Protein AF-0000000083251445 (afdb_homodimer)

Organism: NCBI:txid582686

Foldseek 3Di:
DQDFKWDWDDDLRAIWIWTGARQWIWIFGQQQLRFTQWIDRNVQGFTWWAHQDNVCVVVCLVPVAQGGKHKFVQAAWAALQWFDDDNDIFHGDQPPPQLNTDHRADRRGHGWDWPDWIGDPFKTKTKTKDWDAPPDPSCNRVVFTKMWIWMWIQGPFAIKIKIKIAGQGAFWAKDKMKIFTKTWQVRGPPADLQQKWKAFQFDFWFDADPSRAGPPDTDDDDPQVVCNHPVTHRLLPFFFQTKTFGDDDPQFGWMWMARNVVGKIKIKTWFDQFGMWTKGQPGSDHTIITTMGIQFHHNRSVDDDDCNNGNTDIAHHGDMDMTMIGIGMD/DQDFKWDWDDDLRAIWIWTGARQWIWIFGQQQLRFTQWIDRNVQGFTWWAHQDNVCVVVCLVPVAQGGKHKFVQAAWAALQWFDDDNDIFHGDQPPPQLNTDHRADRRGHGWDWPDWIGDPFKTKTKTKDWDAPPDPSCNRVVFTKMWIWMWIQGPFAIKIKIKIAGQGAFWAKDKMKIFTKTWQVRGPPADLQQKWKAFQFDFWFDADPSRAGPPDTDDDDPQVVCNHPVTHRLLPFFFQTKTFGDDDPQFGWMWMARNVVGKIKIKTWFDQFGMWGKGQPGSDHTIITTMGIQFHHNRSPDDDPCNNGNTDTAHHGDMDMTMIGIGMD

Secondary structure (DSSP, 8-state):
---EEEEEEEETTEEEEEEEETTEEEEEETTTTTEEEEEEETTTTEE-B-PPPTTTHHHHHH-GGGSS--EESS-SEEETTEEEETTEEEE----BTTTTEEES-SSTTS--EEEEEEE-SS-EEEEEEEEE-TTSGGGGTS---EEEEEEEEEETTEEEEEEEEEE-SSSPEE---EE---EEES-STT--GGGEEEEE-EEEEEEE-TTS-EEEEEEPPPHHHHHHHTT-B-TTSS--EEEEEE--BTTB-EEEEEETTTTEEEEEE--TT--EEEEE-GGG-TEEEEEEEESS-TTGGG--S-TTTTT--EE-TT-EEEEEEEEEE-/---EEEEEEEETTEEEEEEEETTEEEEEETTTTTEEEEEEETTTTEE-B-PPPTTTHHHHHH-GGGSS--EESS-SEEETTEEEETTEEEE----BTTTTEEES-SSTTS--EEEEEEE-SS-EEEEEEEEE-TTSGGGGTS---EEEEEEEEEETTEEEEEEEEEE-SSSPEE---EE---EEES-STT--GGGEEEEE-EEEEEEE-TTS-EEEEEEPPPHHHHHHHTT-B-TTSS--EEEEEE--BTTB-EEEEEETTTTEEEEEE--TT--EEEEE-GGG-TEEEEEEEESS-TTGGG--S-TTTTT--EE-TT-EEEEEEEEEE-

Radius of gyration: 24.33 Å; Cα contacts (8 Å, |Δi|>4): 1856; chains: 2; bounding box: 56×72×59 Å

InterPro domains:
  IPR008183 Aldose 1-/Glucose-6-phosphate 1-epimerase [PF01263] (17-325)
  IPR011013 Galactose mutarotase-like domain superfamily [SSF74650] (10-328)
  IPR014718 Glycoside hydrolase-type carbohydrate-binding [G3DSA:2.70.98.10] (3-330)

Nearest PDB structures (foldseek):
  3os7-assembly1_A  TM=9.563E-01  e=1.769E-36  Clostridium acetobutylicum
  3mwx-assembly2_B  TM=9.434E-01  e=1.082E-32  Bacillus subtilis
  3q1n-assembly1_A  TM=8.067E-01  e=2.818E-16  Lacticaseibacillus paracasei ATCC 334
  3dcd-assembly2_B  TM=7.419E-01  e=1.082E-16  Lactobacillus acidophilus
  4rnl-assembly4_D  TM=7.726E-01  e=3.428E-15  Streptomyces platensis

Structure (mmCIF, N/CA/C/O backbone):
data_AF-0000000083251445-model_v1
#
loop_
_entity.id
_entity.type
_entity.pdbx_description
1 polymer 'Aldose 1-epimerase'
#
loop_
_atom_site.group_PDB
_atom_site.id
_atom_site.type_symbol
_atom_site.label_atom_id
_atom_site.label_alt_id
_atom_site.label_comp_id
_atom_site.label_asym_id
_atom_site.label_entity_id
_atom_site.label_seq_id
_atom_site.pdbx_PDB_ins_code
_atom_site.Cartn_x
_atom_site.Cartn_y
_atom_site.Cartn_z
_atom_site.occupancy
_atom_site.B_iso_or_equiv
_atom_site.auth_seq_id
_atom_site.auth_comp_id
_atom_site.auth_asym_id
_atom_site.auth_atom_id
_atom_site.pdbx_PDB_model_num
ATOM 1 N N . MET A 1 1 ? -22.375 13.672 -18.266 1 46.66 1 MET A N 1
ATOM 2 C CA . MET A 1 1 ? -21.469 12.773 -17.562 1 46.66 1 MET A CA 1
ATOM 3 C C . MET A 1 1 ? -20.531 13.555 -16.641 1 46.66 1 MET A C 1
ATOM 5 O O . MET A 1 1 ? -20.094 14.656 -16.969 1 46.66 1 MET A O 1
ATOM 9 N N . SER A 1 2 ? -20.469 13.297 -15.328 1 66.69 2 SER A N 1
ATOM 10 C CA . SER A 1 2 ? -19.703 14.125 -14.406 1 66.69 2 SER A CA 1
ATOM 11 C C . SER A 1 2 ? -18.297 14.375 -14.922 1 66.69 2 SER A C 1
ATOM 13 O O . SER A 1 2 ? -17.656 13.469 -15.461 1 66.69 2 SER A O 1
ATOM 15 N N . GLU A 1 3 ? -17.922 15.539 -15.102 1 89.38 3 GLU A N 1
ATOM 16 C CA . GLU A 1 3 ? -16.688 16 -15.734 1 89.38 3 GLU A CA 1
ATOM 17 C C . GLU A 1 3 ? -15.453 15.469 -15 1 89.38 3 GLU A C 1
ATOM 19 O O . GLU A 1 3 ? -15.391 15.516 -13.773 1 89.38 3 GLU A O 1
ATOM 24 N N . ILE A 1 4 ? -14.656 14.617 -15.688 1 97.75 4 ILE A N 1
ATOM 25 C CA . ILE A 1 4 ? -13.336 14.219 -15.219 1 97.75 4 ILE A CA 1
ATOM 26 C C . ILE A 1 4 ? -12.266 14.977 -15.992 1 97.75 4 ILE A C 1
ATOM 28 O O . ILE A 1 4 ? -12.148 14.828 -17.219 1 97.75 4 ILE A O 1
ATOM 32 N N . LYS A 1 5 ? -11.5 15.789 -15.258 1 97.88 5 LYS A N 1
ATOM 33 C CA . LYS A 1 5 ? -10.539 16.641 -15.961 1 97.88 5 LYS A CA 1
ATOM 34 C C . LYS A 1 5 ? -9.398 17.062 -15.031 1 97.88 5 LYS A C 1
ATOM 36 O O . LYS A 1 5 ? -9.617 17.25 -13.828 1 97.88 5 LYS A O 1
ATOM 41 N N . ALA A 1 6 ? -8.258 17.125 -15.562 1 98.62 6 ALA A N 1
ATOM 42 C CA . ALA A 1 6 ? -7.102 17.75 -14.93 1 98.62 6 ALA A CA 1
ATOM 43 C C . ALA A 1 6 ? -6.613 18.938 -15.734 1 98.62 6 ALA A C 1
ATOM 45 O O . ALA A 1 6 ? -6.59 18.906 -16.969 1 98.62 6 ALA A O 1
ATOM 46 N N . TYR A 1 7 ? -6.246 20.047 -15.078 1 98.62 7 TYR A N 1
ATOM 47 C CA . TYR A 1 7 ? -5.777 21.219 -15.805 1 98.62 7 TYR A CA 1
ATOM 48 C C . TYR A 1 7 ? -4.891 22.094 -14.922 1 98.62 7 TYR A C 1
ATOM 50 O O . TYR A 1 7 ? -4.961 22.016 -13.695 1 98.62 7 TYR A O 1
ATOM 58 N N . GLU A 1 8 ? -4.07 22.859 -15.578 1 98.44 8 GLU A N 1
ATOM 59 C CA . GLU A 1 8 ? -3.215 23.812 -14.883 1 98.44 8 GLU A CA 1
ATOM 60 C C . GLU A 1 8 ? -3.912 25.156 -14.711 1 98.44 8 GLU A C 1
ATOM 62 O O . GLU A 1 8 ? -4.594 25.625 -15.625 1 98.44 8 GLU A O 1
ATOM 67 N N . GLY A 1 9 ? -3.857 25.609 -13.531 1 98.25 9 GLY A N 1
ATOM 68 C CA . GLY A 1 9 ? -4.391 26.922 -13.211 1 98.25 9 GLY A CA 1
ATOM 69 C C . GLY A 1 9 ? -3.633 27.625 -12.102 1 98.25 9 GLY A C 1
ATOM 70 O O . GLY A 1 9 ? -2.441 27.375 -11.906 1 98.25 9 GLY A O 1
ATOM 71 N N . SER A 1 10 ? -4.297 28.672 -11.586 1 97.25 10 SER A N 1
ATOM 72 C CA . SER A 1 10 ? -3.693 29.453 -10.516 1 97.25 10 SER A CA 1
ATOM 73 C C . SER A 1 10 ? -4.488 29.328 -9.227 1 97.25 10 SER A C 1
ATOM 75 O O . SER A 1 10 ? -5.719 29.344 -9.242 1 97.25 10 SER A O 1
ATOM 77 N N . TYR A 1 11 ? -3.812 29.062 -8.156 1 97.06 11 TYR A N 1
ATOM 78 C CA . TYR A 1 11 ? -4.367 29.125 -6.805 1 97.06 11 TYR A CA 1
ATOM 79 C C . TYR A 1 11 ? -3.781 30.281 -6.023 1 97.06 11 TYR A C 1
ATOM 81 O O . TYR A 1 11 ? -2.648 30.219 -5.539 1 97.06 11 TYR A O 1
ATOM 89 N N . GLN A 1 12 ? -4.566 31.344 -5.918 1 95.19 12 GLN A N 1
ATOM 90 C CA . GLN A 1 12 ? -4.148 32.562 -5.223 1 95.19 12 GLN A CA 1
ATOM 91 C C . GLN A 1 12 ? -2.805 33.062 -5.75 1 95.19 12 GLN A C 1
ATOM 93 O O . GLN A 1 12 ? -1.904 33.375 -4.965 1 95.19 12 GLN A O 1
ATOM 98 N N . GLY A 1 13 ? -2.564 32.906 -7.027 1 94.69 13 GLY A N 1
ATOM 99 C CA . GLY A 1 13 ? -1.39 33.438 -7.691 1 94.69 13 GLY A CA 1
ATOM 100 C C . GLY A 1 13 ? -0.293 32.438 -7.895 1 94.69 13 GLY A C 1
ATOM 101 O O . GLY A 1 13 ? 0.67 32.656 -8.625 1 94.69 13 GLY A O 1
ATOM 102 N N . GLU A 1 14 ? -0.437 31.25 -7.262 1 96.19 14 GLU A N 1
ATOM 103 C CA . GLU A 1 14 ? 0.551 30.188 -7.406 1 96.19 14 GLU A CA 1
ATOM 104 C C . GLU A 1 14 ? 0.113 29.172 -8.453 1 96.19 14 GLU A C 1
ATOM 106 O O . GLU A 1 14 ? -1.078 28.875 -8.586 1 96.19 14 GLU A O 1
ATOM 111 N N . ARG A 1 15 ? 1.138 28.719 -9.211 1 97.56 15 ARG A N 1
ATOM 112 C CA . ARG A 1 15 ? 0.854 27.625 -10.148 1 97.56 15 ARG A CA 1
ATOM 113 C C . ARG A 1 15 ? 0.215 26.438 -9.438 1 97.56 15 ARG A C 1
ATOM 115 O O . ARG A 1 15 ? 0.701 26 -8.391 1 97.56 15 ARG A O 1
ATOM 122 N N . ALA A 1 16 ? -0.909 25.922 -10.008 1 98.75 16 ALA A N 1
ATOM 123 C CA . ALA A 1 16 ? -1.624 24.797 -9.414 1 98.75 16 ALA A CA 1
ATOM 124 C C . ALA A 1 16 ? -2.1 23.812 -10.477 1 98.75 16 ALA A C 1
ATOM 126 O O . ALA A 1 16 ? -2.43 24.219 -11.602 1 98.75 16 ALA A O 1
ATOM 127 N N . ILE A 1 17 ? -2.076 22.531 -10.211 1 98.94 17 ILE A N 1
ATOM 128 C CA . ILE A 1 17 ? -2.75 21.516 -11.008 1 98.94 17 ILE A CA 1
ATOM 129 C C . ILE A 1 17 ? -4.082 21.141 -10.359 1 98.94 17 ILE A C 1
ATOM 131 O O . ILE A 1 17 ? -4.109 20.641 -9.234 1 98.94 17 ILE A O 1
ATOM 135 N N . TYR A 1 18 ? -5.141 21.375 -11.07 1 98.81 18 TYR A N 1
ATOM 136 C CA . TYR A 1 18 ? -6.488 21.078 -10.594 1 98.81 18 TYR A CA 1
ATOM 137 C C . TYR A 1 18 ? -6.969 19.734 -11.102 1 98.81 18 TYR A C 1
ATOM 139 O O . TYR A 1 18 ? -6.715 19.359 -12.25 1 98.81 18 TYR A O 1
ATOM 147 N N . LEU A 1 19 ? -7.613 19.016 -10.227 1 98.88 19 LEU A N 1
ATOM 148 C CA . LEU A 1 19 ? -8.266 17.75 -10.562 1 98.88 19 LEU A CA 1
ATOM 149 C C . LEU A 1 19 ? -9.766 17.828 -10.297 1 98.88 19 LEU A C 1
ATOM 151 O O . LEU A 1 19 ? -10.195 18.406 -9.289 1 98.88 19 LEU A O 1
ATOM 155 N N . ARG A 1 20 ? -10.492 17.312 -11.172 1 98.56 20 ARG A N 1
ATOM 156 C CA . ARG A 1 20 ? -11.938 17.156 -11.016 1 98.56 20 ARG A CA 1
ATOM 157 C C . ARG A 1 20 ? -12.383 15.75 -11.391 1 98.56 20 ARG A C 1
ATOM 159 O O . ARG A 1 20 ? -11.867 15.172 -12.352 1 98.56 20 ARG A O 1
ATOM 166 N N . ALA A 1 21 ? -13.242 15.188 -10.656 1 98.44 21 ALA A N 1
ATOM 167 C CA . ALA A 1 21 ? -13.914 13.922 -10.938 1 98.44 21 ALA A CA 1
ATOM 168 C C . ALA A 1 21 ? -15.305 13.875 -10.312 1 98.44 21 ALA A C 1
ATOM 170 O O . ALA A 1 21 ? -15.453 13.531 -9.141 1 98.44 21 ALA A O 1
ATOM 171 N N . GLY A 1 22 ? -16.297 14.164 -11.141 1 97.19 22 GLY A N 1
ATOM 172 C CA . GLY A 1 22 ? -17.641 14.242 -10.602 1 97.19 22 GLY A CA 1
ATOM 173 C C . GLY A 1 22 ? -17.797 15.258 -9.492 1 97.19 22 GLY A C 1
ATOM 174 O O . GLY A 1 22 ? -17.531 16.453 -9.688 1 97.19 22 GLY A O 1
ATOM 175 N N . ARG A 1 23 ? -18.109 14.781 -8.336 1 97.25 23 ARG A N 1
ATOM 176 C CA . ARG A 1 23 ? -18.438 15.672 -7.227 1 97.25 23 ARG A CA 1
ATOM 177 C C . ARG A 1 23 ? -17.172 16.172 -6.531 1 97.25 23 ARG A C 1
ATOM 179 O O . ARG A 1 23 ? -17.234 17.078 -5.691 1 97.25 23 ARG A O 1
ATOM 186 N N . TYR A 1 24 ? -16.047 15.609 -6.906 1 98.62 24 TYR A N 1
ATOM 187 C CA . TYR A 1 24 ? -14.836 15.938 -6.145 1 98.62 24 TYR A CA 1
ATOM 188 C C . TYR A 1 24 ? -13.938 16.891 -6.926 1 98.62 24 TYR A C 1
ATOM 190 O O . TYR A 1 24 ? -13.891 16.828 -8.156 1 98.62 24 TYR A O 1
ATOM 198 N N . GLU A 1 25 ? -13.227 17.719 -6.227 1 98.69 25 GLU A N 1
ATOM 199 C CA . GLU A 1 25 ? -12.172 18.578 -6.738 1 98.69 25 GLU A CA 1
ATOM 200 C C . GLU A 1 25 ? -10.945 18.562 -5.828 1 98.69 25 GLU A C 1
ATOM 202 O O . GLU A 1 25 ? -11.07 18.359 -4.617 1 98.69 25 GLU A O 1
ATOM 207 N N . ALA A 1 26 ? -9.797 18.719 -6.367 1 98.88 26 ALA A N 1
ATOM 208 C CA . ALA A 1 26 ? -8.547 18.828 -5.625 1 98.88 26 ALA A CA 1
ATOM 209 C C . ALA A 1 26 ? -7.574 19.781 -6.32 1 98.88 26 ALA A C 1
ATOM 211 O O . ALA A 1 26 ? -7.75 20.109 -7.496 1 98.88 26 ALA A O 1
ATOM 212 N N . ALA A 1 27 ? -6.594 20.281 -5.625 1 98.88 27 ALA A N 1
ATOM 213 C CA . ALA A 1 27 ? -5.574 21.172 -6.176 1 98.88 27 ALA A CA 1
ATOM 214 C C . ALA A 1 27 ? -4.211 20.891 -5.555 1 98.88 27 ALA A C 1
ATOM 216 O O . ALA A 1 27 ? -4.094 20.719 -4.336 1 98.88 27 ALA A O 1
ATOM 217 N N . LEU A 1 28 ? -3.225 20.812 -6.387 1 98.88 28 LEU A N 1
ATOM 218 C CA . LEU A 1 28 ? -1.849 20.578 -5.965 1 98.88 28 LEU A CA 1
ATOM 219 C C . LEU A 1 28 ? -0.956 21.75 -6.344 1 98.88 28 LEU A C 1
ATOM 221 O O . LEU A 1 28 ? -1.052 22.281 -7.457 1 98.88 28 LEU A O 1
ATOM 225 N N . LEU A 1 29 ? -0.129 22.203 -5.422 1 98.56 29 LEU A N 1
ATOM 226 C CA . LEU A 1 29 ? 0.814 23.297 -5.66 1 98.56 29 LEU A CA 1
ATOM 227 C C . LEU A 1 29 ? 2.23 22.75 -5.84 1 98.56 29 LEU A C 1
ATOM 229 O O . LEU A 1 29 ? 2.941 22.516 -4.859 1 98.56 29 LEU A O 1
ATOM 233 N N . PRO A 1 30 ? 2.686 22.641 -7.082 1 98.31 30 PRO A N 1
ATOM 234 C CA . PRO A 1 30 ? 3.99 22.016 -7.324 1 98.31 30 PRO A CA 1
ATOM 235 C C . PRO A 1 30 ? 5.148 22.828 -6.742 1 98.31 30 PRO A C 1
ATOM 237 O O . PRO A 1 30 ? 6.141 22.25 -6.289 1 98.31 30 PRO A O 1
ATOM 240 N N . GLU A 1 31 ? 5.016 24.141 -6.684 1 97.12 31 GLU A N 1
ATOM 241 C CA . GLU A 1 31 ? 6.121 25 -6.27 1 97.12 31 GLU A CA 1
ATOM 242 C C . GLU A 1 31 ? 6.277 25.016 -4.754 1 97.12 31 GLU A C 1
ATOM 244 O O . GLU A 1 31 ? 7.289 25.484 -4.23 1 97.12 31 GLU A O 1
ATOM 249 N N . ILE A 1 32 ? 5.273 24.531 -4.094 1 96.62 32 ILE A N 1
ATOM 250 C CA . ILE A 1 32 ? 5.297 24.484 -2.637 1 96.62 32 ILE A CA 1
ATOM 251 C C . ILE A 1 32 ? 5.172 23.047 -2.16 1 96.62 32 ILE A C 1
ATOM 253 O O . ILE A 1 32 ? 4.152 22.656 -1.589 1 96.62 32 ILE A O 1
ATOM 257 N N . GLY A 1 33 ? 6.23 22.25 -2.428 1 96.94 33 GLY A N 1
ATOM 258 C CA . GLY A 1 33 ? 6.371 20.906 -1.915 1 96.94 33 GLY A CA 1
ATOM 259 C C . GLY A 1 33 ? 5.387 19.922 -2.529 1 96.94 33 GLY A C 1
ATOM 260 O O . GLY A 1 33 ? 5.016 18.938 -1.899 1 96.94 33 GLY A O 1
ATOM 261 N N . ALA A 1 34 ? 4.844 20.281 -3.746 1 98.19 34 ALA A N 1
ATOM 262 C CA . ALA A 1 34 ? 3.785 19.453 -4.305 1 98.19 34 ALA A CA 1
ATOM 263 C C . ALA A 1 34 ? 2.693 19.172 -3.273 1 98.19 34 ALA A C 1
ATOM 265 O O . ALA A 1 34 ? 2.227 18.047 -3.137 1 98.19 34 ALA A O 1
ATOM 266 N N . ASN A 1 35 ? 2.363 20.172 -2.494 1 98.5 35 ASN A N 1
ATOM 267 C CA . ASN A 1 35 ? 1.347 20.094 -1.452 1 98.5 35 ASN A CA 1
ATOM 268 C C . ASN A 1 35 ? -0.06 20.047 -2.045 1 98.5 35 ASN A C 1
ATOM 270 O O . ASN A 1 35 ? -0.476 20.969 -2.74 1 98.5 35 ASN A O 1
ATOM 274 N N . LEU A 1 36 ? -0.765 18.906 -1.906 1 98.81 36 LEU A N 1
ATOM 275 C CA . LEU A 1 36 ? -2.18 18.922 -2.262 1 98.81 36 LEU A CA 1
ATOM 276 C C . LEU A 1 36 ? -2.992 19.703 -1.24 1 98.81 36 LEU A C 1
ATOM 278 O O . LEU A 1 36 ? -3.283 19.203 -0.152 1 98.81 36 LEU A O 1
ATOM 282 N N . ILE A 1 37 ? -3.445 20.875 -1.61 1 98.12 37 ILE A N 1
ATOM 283 C CA . ILE A 1 37 ? -3.908 21.844 -0.627 1 98.12 37 ILE A CA 1
ATOM 284 C C . ILE A 1 37 ? -5.43 21.781 -0.504 1 98.12 37 ILE A C 1
ATOM 286 O O . ILE A 1 37 ? -6.008 22.297 0.455 1 98.12 37 ILE A O 1
ATOM 290 N N . ALA A 1 38 ? -6.055 21.094 -1.474 1 98.56 38 ALA A N 1
ATOM 291 C CA . ALA A 1 38 ? -7.516 21.062 -1.46 1 98.56 38 ALA A CA 1
ATOM 292 C C . ALA A 1 38 ? -8.039 19.688 -1.883 1 98.56 38 ALA A C 1
ATOM 294 O O . ALA A 1 38 ? -7.512 19.078 -2.812 1 98.56 38 ALA A O 1
ATOM 295 N N . PHE A 1 39 ? -9.008 19.219 -1.2 1 98.88 39 PHE A N 1
ATOM 296 C CA . PHE A 1 39 ? -9.891 18.109 -1.53 1 98.88 39 PHE A CA 1
ATOM 297 C C . PHE A 1 39 ? -11.32 18.406 -1.084 1 98.88 39 PHE A C 1
ATOM 299 O O . PHE A 1 39 ? -11.586 18.562 0.11 1 98.88 39 PHE A O 1
ATOM 306 N N . ARG A 1 40 ? -12.211 18.469 -2.098 1 98.75 40 ARG A N 1
ATOM 307 C CA . ARG A 1 40 ? -13.547 18.984 -1.849 1 98.75 40 ARG A CA 1
ATOM 308 C C . ARG A 1 40 ? -14.609 18.062 -2.453 1 98.75 40 ARG A C 1
ATOM 310 O O . ARG A 1 40 ? -14.375 17.438 -3.486 1 98.75 40 ARG A O 1
ATOM 317 N N . ASP A 1 41 ? -15.703 17.938 -1.714 1 98.44 41 ASP A N 1
ATOM 318 C CA . ASP A 1 41 ? -16.969 17.5 -2.289 1 98.44 41 ASP A CA 1
ATOM 319 C C . ASP A 1 41 ? -17.859 18.688 -2.65 1 98.44 41 ASP A C 1
ATOM 321 O O . ASP A 1 41 ? -18.562 19.234 -1.795 1 98.44 41 ASP A O 1
ATOM 325 N N . VAL A 1 42 ? -17.891 19.062 -3.854 1 97.31 42 VAL A N 1
ATOM 326 C CA . VAL A 1 42 ? -18.5 20.312 -4.266 1 97.31 42 VAL A CA 1
ATOM 327 C C . VAL A 1 42 ? -20.016 20.172 -4.324 1 97.31 42 VAL A C 1
ATOM 329 O O . VAL A 1 42 ? -20.75 21.156 -4.305 1 97.31 42 VAL A O 1
ATOM 332 N N . GLU A 1 43 ? -20.453 19 -4.492 1 96.75 43 GLU A N 1
ATOM 333 C CA . GLU A 1 43 ? -21.891 18.766 -4.496 1 96.75 43 GLU A CA 1
ATOM 334 C C . GLU A 1 43 ? -22.5 19.031 -3.121 1 96.75 43 GLU A C 1
ATOM 336 O O . GLU A 1 43 ? -23.594 19.594 -3.016 1 96.75 43 GLU A O 1
ATOM 341 N N . ASN A 1 44 ? -21.828 18.672 -2.078 1 97.12 44 ASN A N 1
ATOM 342 C CA . ASN A 1 44 ? -22.344 18.828 -0.721 1 97.12 44 ASN A CA 1
ATOM 343 C C . ASN A 1 44 ? -21.672 19.984 0.006 1 97.12 44 ASN A C 1
ATOM 345 O O . ASN A 1 44 ? -22.016 20.297 1.148 1 97.12 44 ASN A O 1
ATOM 349 N N . GLY A 1 45 ? -20.688 20.578 -0.649 1 98 45 GLY A N 1
ATOM 350 C CA . GLY A 1 45 ? -20 21.734 -0.084 1 98 45 GLY A CA 1
ATOM 351 C C . GLY A 1 45 ? -18.953 21.344 0.942 1 98 45 GLY A C 1
ATOM 352 O O . GLY A 1 45 ? -18.438 22.203 1.657 1 98 45 GLY A O 1
ATOM 353 N N . ASN A 1 46 ? -18.625 20.047 1.118 1 98.62 46 ASN A N 1
ATOM 354 C CA . ASN A 1 46 ? -17.641 19.594 2.096 1 98.62 46 ASN A CA 1
ATOM 355 C C . ASN A 1 46 ? -16.234 20.016 1.699 1 98.62 46 ASN A C 1
ATOM 357 O O . ASN A 1 46 ? -15.852 19.906 0.532 1 98.62 46 ASN A O 1
ATOM 361 N N . ARG A 1 47 ? -15.461 20.516 2.605 1 98.69 47 ARG A N 1
ATOM 362 C CA . ARG A 1 47 ? -14.039 20.797 2.475 1 98.69 47 ARG A CA 1
ATOM 363 C C . ARG A 1 47 ? -13.211 19.984 3.467 1 98.69 47 ARG A C 1
ATOM 365 O O . ARG A 1 47 ? -13.188 20.297 4.66 1 98.69 47 ARG A O 1
ATOM 372 N N . PHE A 1 48 ? -12.461 19.078 2.988 1 98.88 48 PHE A N 1
ATOM 373 C CA . PHE A 1 48 ? -11.906 18.047 3.857 1 98.88 48 PHE A CA 1
ATOM 374 C C . PHE A 1 48 ? -10.555 18.484 4.422 1 98.88 48 PHE A C 1
ATOM 376 O O . PHE A 1 48 ? -10.188 18.094 5.531 1 98.88 48 PHE A O 1
ATOM 383 N N . LEU A 1 49 ? -9.828 19.312 3.658 1 98.81 49 LEU A N 1
ATOM 384 C CA . LEU A 1 49 ? -8.484 19.703 4.074 1 98.81 49 LEU A CA 1
ATOM 385 C C . LEU A 1 49 ? -8.469 21.172 4.535 1 98.81 49 LEU A C 1
ATOM 387 O O . LEU A 1 49 ? -9.297 21.969 4.094 1 98.81 49 LEU A O 1
ATOM 391 N N . HIS A 1 50 ? -7.523 21.438 5.402 1 98.44 50 HIS A N 1
ATOM 392 C CA . HIS A 1 50 ? -7.289 22.812 5.812 1 98.44 50 HIS A CA 1
ATOM 393 C C . HIS A 1 50 ? -6.598 23.609 4.711 1 98.44 50 HIS A C 1
ATOM 395 O O . HIS A 1 50 ? -5.375 23.547 4.574 1 98.44 50 HIS A O 1
ATOM 401 N N . GLU A 1 51 ? -7.387 24.344 3.967 1 97.25 51 GLU A N 1
ATOM 402 C CA . GLU A 1 51 ? -6.898 25.172 2.875 1 97.25 51 GLU A CA 1
ATOM 403 C C . GLU A 1 51 ? -6.438 26.531 3.385 1 97.25 51 GLU A C 1
ATOM 405 O O . GLU A 1 51 ? -7.078 27.125 4.254 1 97.25 51 GLU A O 1
ATOM 410 N N . PRO A 1 52 ? -5.332 26.953 2.855 1 96.25 52 PRO A N 1
ATOM 411 C CA . PRO A 1 52 ? -4.961 28.312 3.258 1 96.25 52 PRO A CA 1
ATOM 412 C C . PRO A 1 52 ? -5.902 29.375 2.688 1 96.25 52 PRO A C 1
ATOM 414 O O . PRO A 1 52 ? -6.133 29.406 1.478 1 96.25 52 PRO A O 1
ATOM 417 N N . THR A 1 53 ? -6.391 30.188 3.584 1 94.44 53 THR A N 1
ATOM 418 C CA . THR A 1 53 ? -7.164 31.344 3.137 1 94.44 53 THR A CA 1
ATOM 419 C C . THR A 1 53 ? -6.254 32.375 2.496 1 94.44 53 THR A C 1
ATOM 421 O O . THR A 1 53 ? -5.027 32.281 2.545 1 94.44 53 THR A O 1
ATOM 424 N N . GLU A 1 54 ? -6.883 33.344 1.914 1 93.88 54 GLU A N 1
ATOM 425 C CA . GLU A 1 54 ? -6.102 34.438 1.341 1 93.88 54 GLU A CA 1
ATOM 426 C C . GLU A 1 54 ? -5.227 35.094 2.398 1 93.88 54 GLU A C 1
ATOM 428 O O . GLU A 1 54 ? -4.066 35.438 2.137 1 93.88 54 GLU A O 1
ATOM 433 N N . GLU A 1 55 ? -5.801 35.281 3.557 1 94.5 55 GLU A N 1
ATOM 434 C CA . GLU A 1 55 ? -5.082 35.938 4.645 1 94.5 55 GLU A CA 1
ATOM 435 C C . GLU A 1 55 ? -3.947 35.062 5.164 1 94.5 55 GLU A C 1
ATOM 437 O O . GLU A 1 55 ? -2.926 35.594 5.633 1 94.5 55 GLU A O 1
ATOM 442 N N . GLU A 1 56 ? -4.145 33.719 4.977 1 93.81 56 GLU A N 1
ATOM 443 C CA . GLU A 1 56 ? -3.174 32.781 5.516 1 93.81 56 GLU A CA 1
ATOM 444 C C . GLU A 1 56 ? -2.102 32.438 4.488 1 93.81 56 GLU A C 1
ATOM 446 O O . GLU A 1 56 ? -1.115 31.781 4.809 1 93.81 56 GLU A O 1
ATOM 451 N N . PHE A 1 57 ? -2.197 32.969 3.33 1 94.38 57 PHE A N 1
ATOM 452 C CA . PHE A 1 57 ? -1.382 32.438 2.234 1 94.38 57 PHE A CA 1
ATOM 453 C C . PHE A 1 57 ? 0.083 32.812 2.432 1 94.38 57 PHE A C 1
ATOM 455 O O . PHE A 1 57 ? 0.976 32.031 2.141 1 94.38 57 PHE A O 1
ATOM 462 N N . ALA A 1 58 ? 0.33 34.031 2.951 1 92.81 58 ALA A N 1
ATOM 463 C CA . ALA A 1 58 ? 1.714 34.406 3.215 1 92.81 58 ALA A CA 1
ATOM 464 C C . ALA A 1 58 ? 2.344 33.531 4.273 1 92.81 58 ALA A C 1
ATOM 466 O O . ALA A 1 58 ? 3.484 33.062 4.125 1 92.81 58 ALA A O 1
ATOM 467 N N . SER A 1 59 ? 1.604 33.312 5.32 1 92.31 59 SER A N 1
ATOM 468 C CA . SER A 1 59 ? 2.105 32.438 6.379 1 92.31 59 SER A CA 1
ATOM 469 C C . SER A 1 59 ? 2.246 30.984 5.887 1 92.31 59 SER A C 1
ATOM 471 O O . SER A 1 59 ? 3.17 30.281 6.285 1 92.31 59 SER A O 1
ATOM 473 N N . PHE A 1 60 ? 1.33 30.562 5.004 1 94.62 60 PHE A N 1
ATOM 474 C CA . PHE A 1 60 ? 1.393 29.234 4.391 1 94.62 60 PHE A CA 1
ATOM 475 C C . PHE A 1 60 ? 2.678 29.078 3.59 1 94.62 60 PHE A C 1
ATOM 477 O O . PHE A 1 60 ? 3.375 28.062 3.725 1 94.62 60 PHE A O 1
ATOM 484 N N . LYS A 1 61 ? 3.057 30.031 2.877 1 92 61 LYS A N 1
ATOM 485 C CA . LYS A 1 61 ? 4.27 29.953 2.066 1 92 61 LYS A CA 1
ATOM 486 C C . LYS A 1 61 ? 5.512 29.844 2.945 1 92 61 LYS A C 1
ATOM 488 O O . LYS A 1 61 ? 6.48 29.172 2.586 1 92 61 LYS A O 1
ATOM 493 N N . ALA A 1 62 ? 5.434 30.469 4.07 1 87.69 62 ALA A N 1
ATOM 494 C CA . ALA A 1 62 ? 6.574 30.469 4.984 1 87.69 62 ALA A CA 1
ATOM 495 C C . ALA A 1 62 ? 6.672 29.125 5.719 1 87.69 62 ALA A C 1
ATOM 497 O O . ALA A 1 62 ? 7.773 28.641 5.98 1 87.69 62 ALA A O 1
ATOM 498 N N . LYS A 1 63 ? 5.496 28.547 6.105 1 85.31 63 LYS A N 1
ATOM 499 C CA . LYS A 1 63 ? 5.41 27.266 6.812 1 85.31 63 LYS A CA 1
ATOM 500 C C . LYS A 1 63 ? 4.258 26.422 6.281 1 85.31 63 LYS A C 1
ATOM 502 O O . LYS A 1 63 ? 3.199 26.344 6.91 1 85.31 63 LYS A O 1
ATOM 507 N N . PRO A 1 64 ? 4.551 25.734 5.316 1 90.38 64 PRO A N 1
ATOM 508 C CA . PRO A 1 64 ? 3.449 25.109 4.578 1 90.38 64 PRO A CA 1
ATOM 509 C C . PRO A 1 64 ? 2.889 23.875 5.277 1 90.38 64 PRO A C 1
ATOM 511 O O . PRO A 1 64 ? 1.871 23.328 4.848 1 90.38 64 PRO A O 1
ATOM 514 N N . TRP A 1 65 ? 3.352 23.562 6.473 1 85.88 65 TRP A N 1
ATOM 515 C CA . TRP A 1 65 ? 3.139 22.188 6.887 1 85.88 65 TRP A CA 1
ATOM 516 C C . TRP A 1 65 ? 1.804 22.031 7.605 1 85.88 65 TRP A C 1
ATOM 518 O O . TRP A 1 65 ? 1.386 20.906 7.918 1 85.88 65 TRP A O 1
ATOM 528 N N . ILE A 1 66 ? 1.037 23.125 7.895 1 92.06 66 ILE A N 1
ATOM 529 C CA . ILE A 1 66 ? -0.217 22.859 8.594 1 92.06 66 ILE A CA 1
ATOM 530 C C . ILE A 1 66 ? -1.386 22.984 7.617 1 92.06 66 ILE A C 1
ATOM 532 O O . ILE A 1 66 ? -2.535 23.141 8.039 1 92.06 66 ILE A O 1
ATOM 536 N N . HIS A 1 67 ? -1.118 23.047 6.344 1 97.44 67 HIS A N 1
ATOM 537 C CA . HIS A 1 67 ? -2.148 23.047 5.309 1 97.44 67 HIS A CA 1
ATOM 538 C C . HIS A 1 67 ? -1.97 21.875 4.352 1 97.44 67 HIS A C 1
ATOM 540 O O . HIS A 1 67 ? -0.843 21.531 3.988 1 97.44 67 HIS A O 1
ATOM 546 N N . GLY A 1 68 ? -3.092 21.266 3.92 1 98.25 68 GLY A N 1
ATOM 547 C CA . GLY A 1 68 ? -3.07 20.25 2.889 1 98.25 68 GLY A CA 1
ATOM 548 C C . GLY A 1 68 ? -2.414 18.953 3.342 1 98.25 68 GLY A C 1
ATOM 549 O O . GLY A 1 68 ? -2.689 18.469 4.441 1 98.25 68 GLY A O 1
ATOM 550 N N . ILE A 1 69 ? -1.655 18.344 2.396 1 98.5 69 ILE A N 1
ATOM 551 C CA . ILE A 1 69 ? -1.015 17.062 2.65 1 98.5 69 ILE A CA 1
ATOM 552 C C . ILE A 1 69 ? 0.474 17.156 2.322 1 98.5 69 ILE A C 1
ATOM 554 O O . ILE A 1 69 ? 0.965 16.453 1.438 1 98.5 69 ILE A O 1
ATOM 558 N N . PRO A 1 70 ? 1.216 17.922 3.049 1 98.06 70 PRO A N 1
ATOM 559 C CA . PRO A 1 70 ? 2.654 17.984 2.777 1 98.06 70 PRO A CA 1
ATOM 560 C C . PRO A 1 70 ? 3.375 16.688 3.127 1 98.06 70 PRO A C 1
ATOM 562 O O . PRO A 1 70 ? 3.041 16.047 4.125 1 98.06 70 PRO A O 1
ATOM 565 N N . VAL A 1 71 ? 4.328 16.312 2.311 1 97.62 71 VAL A N 1
ATOM 566 C CA . VAL A 1 71 ? 5.203 15.18 2.604 1 97.62 71 VAL A CA 1
ATOM 567 C C . VAL A 1 71 ? 6.426 15.656 3.381 1 97.62 71 VAL A C 1
ATOM 569 O O . VAL A 1 71 ? 6.953 16.734 3.115 1 97.62 71 VAL A O 1
ATOM 572 N N . LEU A 1 72 ? 6.836 14.898 4.355 1 97.94 72 LEU A N 1
ATOM 573 C CA . LEU A 1 72 ? 7.98 15.242 5.191 1 97.94 72 LEU A CA 1
ATOM 574 C C . LEU A 1 72 ? 9.102 14.227 5.02 1 97.94 72 LEU A C 1
ATOM 576 O O . LEU A 1 72 ? 8.852 13.016 5.016 1 97.94 72 LEU A O 1
ATOM 580 N N . TYR A 1 73 ? 10.336 14.836 4.926 1 97.69 73 TYR A N 1
ATOM 581 C CA . TYR A 1 73 ? 11.531 14 4.871 1 97.69 73 TYR A CA 1
ATOM 582 C C . TYR A 1 73 ? 12.75 14.75 5.383 1 97.69 73 TYR A C 1
ATOM 584 O O . TYR A 1 73 ? 13.227 15.688 4.734 1 97.69 73 TYR A O 1
ATOM 592 N N . PRO A 1 74 ? 13.359 14.352 6.453 1 97.44 74 PRO A N 1
ATOM 593 C CA . PRO A 1 74 ? 12.742 13.414 7.391 1 97.44 74 PRO A CA 1
ATOM 594 C C . PRO A 1 74 ? 11.695 14.07 8.289 1 97.44 74 PRO A C 1
ATOM 596 O O . PRO A 1 74 ? 11.688 15.297 8.438 1 97.44 74 PRO A O 1
ATOM 599 N N . PRO A 1 75 ? 10.836 13.234 8.805 1 97.62 75 PRO A N 1
ATOM 600 C CA . PRO A 1 75 ? 9.695 13.812 9.508 1 97.62 75 PRO A CA 1
ATOM 601 C C . PRO A 1 75 ? 9.992 14.125 10.977 1 97.62 75 PRO A C 1
ATOM 603 O O . PRO A 1 75 ? 10.773 13.406 11.617 1 97.62 75 PRO A O 1
ATOM 606 N N . ASN A 1 76 ? 9.352 15.133 11.477 1 97.75 76 ASN A N 1
ATOM 607 C CA . ASN A 1 76 ? 9.305 15.477 12.891 1 97.75 76 ASN A CA 1
ATOM 608 C C . ASN A 1 76 ? 10.672 15.93 13.398 1 97.75 76 ASN A C 1
ATOM 610 O O . ASN A 1 76 ? 11.398 16.641 12.703 1 97.75 76 ASN A O 1
ATOM 614 N N . ARG A 1 77 ? 11.031 15.664 14.703 1 98.5 77 ARG A N 1
ATOM 615 C CA . ARG A 1 77 ? 12.156 16.344 15.344 1 98.5 77 ARG A CA 1
ATOM 616 C C . ARG A 1 77 ? 13.391 15.438 15.375 1 98.5 77 ARG A C 1
ATOM 618 O O . ARG A 1 77 ? 13.273 14.227 15.586 1 98.5 77 ARG A O 1
ATOM 625 N N . TYR A 1 78 ? 14.531 16.062 15.203 1 98.38 78 TYR A N 1
ATOM 626 C CA . TYR A 1 78 ? 15.836 15.43 15.328 1 98.38 78 TYR A CA 1
ATOM 627 C C . TYR A 1 78 ? 16.75 16.219 16.25 1 98.38 78 TYR A C 1
ATOM 629 O O . TYR A 1 78 ? 16.984 17.422 16.031 1 98.38 78 TYR A O 1
ATOM 637 N N . GLU A 1 79 ? 17.266 15.586 17.219 1 98.38 79 GLU A N 1
ATOM 638 C CA . GLU A 1 79 ? 18.016 16.156 18.344 1 98.38 79 GLU A CA 1
ATOM 639 C C . GLU A 1 79 ? 19.234 16.938 17.859 1 98.38 79 GLU A C 1
ATOM 641 O O . GLU A 1 79 ? 20.109 16.391 17.188 1 98.38 79 GLU A O 1
ATOM 646 N N . ASP A 1 80 ? 19.281 18.297 18.188 1 98.44 80 ASP A N 1
ATOM 647 C CA . ASP A 1 80 ? 20.391 19.188 17.891 1 98.44 80 ASP A CA 1
ATOM 648 C C . ASP A 1 80 ? 20.656 19.266 16.391 1 98.44 80 ASP A C 1
ATOM 650 O O . ASP A 1 80 ? 21.75 19.641 15.953 1 98.44 80 ASP A O 1
ATOM 654 N N . GLY A 1 81 ? 19.688 18.844 15.609 1 98.31 81 GLY A N 1
ATOM 655 C CA . GLY A 1 81 ? 19.828 18.812 14.164 1 98.31 81 GLY A CA 1
ATOM 656 C C . GLY A 1 81 ? 20.719 17.688 13.672 1 98.31 81 GLY A C 1
ATOM 657 O O . GLY A 1 81 ? 21.109 17.672 12.508 1 98.31 81 GLY A O 1
ATOM 658 N N . LYS A 1 82 ? 21.047 16.844 14.531 1 98.38 82 LYS A N 1
ATOM 659 C CA . LYS A 1 82 ? 21.969 15.773 14.164 1 98.38 82 LYS A CA 1
ATOM 660 C C . LYS A 1 82 ? 21.203 14.547 13.656 1 98.38 82 LYS A C 1
ATOM 662 O O . LYS A 1 82 ? 20.188 14.172 14.227 1 98.38 82 LYS A O 1
ATOM 667 N N . PHE A 1 83 ? 21.75 13.914 12.578 1 98.31 83 PHE A N 1
ATOM 668 C CA . PHE A 1 83 ? 21.203 12.695 12.008 1 98.31 83 PHE A CA 1
ATOM 669 C C . PHE A 1 83 ? 22.297 11.641 11.82 1 98.31 83 PHE A C 1
ATOM 671 O O . PHE A 1 83 ? 22.922 11.57 10.758 1 98.31 83 PHE A O 1
ATOM 678 N N . PRO A 1 84 ? 22.531 10.875 12.891 1 97.38 84 PRO A N 1
ATOM 679 C CA . PRO A 1 84 ? 23.484 9.781 12.711 1 97.38 84 PRO A CA 1
ATOM 680 C C . PRO A 1 84 ? 23.016 8.742 11.688 1 97.38 84 PRO A C 1
ATOM 682 O O . PRO A 1 84 ? 21.875 8.281 11.758 1 97.38 84 PRO A O 1
ATOM 685 N N . TRP A 1 85 ? 23.938 8.383 10.75 1 96.38 85 TRP A N 1
ATOM 686 C CA . TRP A 1 85 ? 23.594 7.426 9.703 1 96.38 85 TRP A CA 1
ATOM 687 C C . TRP A 1 85 ? 24.828 6.711 9.18 1 96.38 85 TRP A C 1
ATOM 689 O O . TRP A 1 85 ? 25.719 7.34 8.586 1 96.38 85 TRP A O 1
ATOM 699 N N . ASN A 1 86 ? 24.844 5.434 9.422 1 94 86 ASN A N 1
ATOM 700 C CA . ASN A 1 86 ? 25.875 4.535 8.906 1 94 86 ASN A CA 1
ATOM 701 C C . ASN A 1 86 ? 27.266 5.074 9.188 1 94 86 ASN A C 1
ATOM 703 O O . ASN A 1 86 ? 28.094 5.18 8.273 1 94 86 ASN A O 1
ATOM 707 N N . GLY A 1 87 ? 27.484 5.395 10.344 1 94.5 87 GLY A N 1
ATOM 708 C CA . GLY A 1 87 ? 28.812 5.801 10.789 1 94.5 87 GLY A CA 1
ATOM 709 C C . GLY A 1 87 ? 29.078 7.281 10.586 1 94.5 87 GLY A C 1
ATOM 710 O O . GLY A 1 87 ? 30.109 7.801 11.031 1 94.5 87 GLY A O 1
ATOM 711 N N . ASN A 1 88 ? 28.219 7.953 9.93 1 95.69 88 ASN A N 1
ATOM 712 C CA . ASN A 1 88 ? 28.297 9.398 9.75 1 95.69 88 ASN A CA 1
ATOM 713 C C . ASN A 1 88 ? 27.234 10.125 10.57 1 95.69 88 ASN A C 1
ATOM 715 O O . ASN A 1 88 ? 26.375 9.492 11.188 1 95.69 88 ASN A O 1
ATOM 719 N N . VAL A 1 89 ? 27.406 11.422 10.641 1 97.88 89 VAL A N 1
ATOM 720 C CA . VAL A 1 89 ? 26.391 12.273 11.242 1 97.88 89 VAL A CA 1
ATOM 721 C C . VAL A 1 89 ? 26.094 13.453 10.32 1 97.88 89 VAL A C 1
ATOM 723 O O . VAL A 1 89 ? 26.969 14.289 10.062 1 97.88 89 VAL A O 1
ATOM 726 N N . TYR A 1 90 ? 24.906 13.477 9.781 1 98.19 90 TYR A N 1
ATOM 727 C CA . TYR A 1 90 ? 24.469 14.641 9.016 1 98.19 90 TYR A CA 1
ATOM 728 C C . TYR A 1 90 ? 24.016 15.766 9.945 1 98.19 90 TYR A C 1
ATOM 730 O O . TYR A 1 90 ? 23.391 15.516 10.977 1 98.19 90 TYR A O 1
ATOM 738 N N . GLN A 1 91 ? 24.359 17 9.609 1 98.12 91 GLN A N 1
ATOM 739 C CA . GLN A 1 91 ? 23.984 18.156 10.406 1 98.12 91 GLN A CA 1
ATOM 740 C C . GLN A 1 91 ? 22.922 18.984 9.703 1 98.12 91 GLN A C 1
ATOM 742 O O . GLN A 1 91 ? 23.188 19.578 8.656 1 98.12 91 GLN A O 1
ATOM 747 N N . PHE A 1 92 ? 21.766 19 10.289 1 97.94 92 PHE A N 1
ATOM 748 C CA . PHE A 1 92 ? 20.656 19.812 9.82 1 97.94 92 PHE A CA 1
ATOM 749 C C . PHE A 1 92 ? 20.594 21.141 10.578 1 97.94 92 PHE A C 1
ATOM 751 O O . PHE A 1 92 ? 21.062 21.219 11.719 1 97.94 92 PHE A O 1
ATOM 758 N N . PRO A 1 93 ? 20.047 22.156 9.938 1 97.56 93 PRO A N 1
ATOM 759 C CA . PRO A 1 93 ? 19.812 23.391 10.711 1 97.56 93 PRO A CA 1
ATOM 760 C C . PRO A 1 93 ? 18.797 23.188 11.836 1 97.56 93 PRO A C 1
ATOM 762 O O . PRO A 1 93 ? 17.797 22.5 11.656 1 97.56 93 PRO A O 1
ATOM 765 N N . VAL A 1 94 ? 19.125 23.719 13 1 98.12 94 VAL A N 1
ATOM 766 C CA . VAL A 1 94 ? 18.141 23.781 14.07 1 98.12 94 VAL A CA 1
ATOM 767 C C . VAL A 1 94 ? 17.109 24.875 13.766 1 98.12 94 VAL A C 1
ATOM 769 O O . VAL A 1 94 ? 17.422 26.062 13.82 1 98.12 94 VAL A O 1
ATOM 772 N N . ASN A 1 95 ? 15.93 24.469 13.43 1 96.06 95 ASN A N 1
ATOM 773 C CA . ASN A 1 95 ? 14.922 25.438 13.008 1 96.06 95 ASN A CA 1
ATOM 774 C C . ASN A 1 95 ? 13.805 25.562 14.039 1 96.06 95 ASN A C 1
ATOM 776 O O . ASN A 1 95 ? 12.789 26.203 13.781 1 96.06 95 ASN A O 1
ATOM 780 N N . GLU A 1 96 ? 13.852 24.844 15.094 1 96.19 96 GLU A N 1
ATOM 781 C CA . GLU A 1 96 ? 12.969 25 16.25 1 96.19 96 GLU A CA 1
ATOM 782 C C . GLU A 1 96 ? 13.75 25.422 17.484 1 96.19 96 GLU A C 1
ATOM 784 O O . GLU A 1 96 ? 14.211 24.578 18.25 1 96.19 96 GLU A O 1
ATOM 789 N N . ALA A 1 97 ? 13.789 26.641 17.734 1 95.56 97 ALA A N 1
ATOM 790 C CA . ALA A 1 97 ? 14.648 27.234 18.766 1 95.56 97 ALA A CA 1
ATOM 791 C C . ALA A 1 97 ? 14.211 26.797 20.156 1 95.56 97 ALA A C 1
ATOM 793 O O . ALA A 1 97 ? 15.047 26.547 21.031 1 95.56 97 ALA A O 1
ATOM 794 N N . SER A 1 98 ? 12.969 26.719 20.328 1 95.81 98 SER A N 1
ATOM 795 C CA . SER A 1 98 ? 12.422 26.453 21.656 1 95.81 98 SER A CA 1
ATOM 796 C C . SER A 1 98 ? 12.859 25.078 22.156 1 95.81 98 SER A C 1
ATOM 798 O O . SER A 1 98 ? 13.031 24.875 23.359 1 95.81 98 SER A O 1
ATOM 800 N N . THR A 1 99 ? 13.109 24.062 21.25 1 96.94 99 THR A N 1
ATOM 801 C CA . THR A 1 99 ? 13.445 22.703 21.656 1 96.94 99 THR A CA 1
ATOM 802 C C . THR A 1 99 ? 14.875 22.359 21.266 1 96.94 99 THR A C 1
ATOM 804 O O . THR A 1 99 ? 15.43 21.375 21.75 1 96.94 99 THR A O 1
ATOM 807 N N . GLY A 1 100 ? 15.516 23.234 20.422 1 98.06 100 GLY A N 1
ATOM 808 C CA . GLY A 1 100 ? 16.875 22.969 19.969 1 98.06 100 GLY A CA 1
ATOM 809 C C . GLY A 1 100 ? 16.953 21.859 18.938 1 98.06 100 GLY A C 1
ATOM 810 O O . GLY A 1 100 ? 17.984 21.203 18.812 1 98.06 100 GLY A O 1
ATOM 811 N N . ASN A 1 101 ? 15.836 21.578 18.188 1 98.5 101 ASN A N 1
ATOM 812 C CA . ASN A 1 101 ? 15.773 20.453 17.266 1 98.5 101 ASN A CA 1
ATOM 813 C C . ASN A 1 101 ? 15.617 20.922 15.812 1 98.5 101 ASN A C 1
ATOM 815 O O . ASN A 1 101 ? 15.328 22.109 15.57 1 98.5 101 ASN A O 1
ATOM 819 N N . HIS A 1 102 ? 15.953 20.094 14.898 1 98.25 102 HIS A N 1
ATOM 820 C CA . HIS A 1 102 ? 15.461 20.234 13.531 1 98.25 102 HIS A CA 1
ATOM 821 C C . HIS A 1 102 ? 14.07 19.625 13.383 1 98.25 102 HIS A C 1
ATOM 823 O O . HIS A 1 102 ? 13.805 18.547 13.906 1 98.25 102 HIS A O 1
ATOM 829 N N . LEU A 1 103 ? 13.289 20.375 12.688 1 97.12 103 LEU A N 1
ATOM 830 C CA . LEU A 1 103 ? 11.914 19.922 12.547 1 97.12 103 LEU A CA 1
ATOM 831 C C . LEU A 1 103 ? 11.516 19.812 11.078 1 97.12 103 LEU A C 1
ATOM 833 O O . LEU A 1 103 ? 11.758 20.734 10.297 1 97.12 103 LEU A O 1
ATOM 837 N N . HIS A 1 104 ? 10.945 18.641 10.594 1 96.75 104 HIS A N 1
ATOM 838 C CA . HIS A 1 104 ? 10.102 18.391 9.43 1 96.75 104 HIS A CA 1
ATOM 839 C C . HIS A 1 104 ? 10.922 18.469 8.141 1 96.75 104 HIS A C 1
ATOM 841 O O . HIS A 1 104 ? 10.383 18.766 7.074 1 96.75 104 HIS A O 1
ATOM 847 N N . GLY A 1 105 ? 12.141 18.297 8.188 1 95.88 105 GLY A N 1
ATOM 848 C CA . GLY A 1 105 ? 12.984 17.969 7.043 1 95.88 105 GLY A CA 1
ATOM 849 C C . GLY A 1 105 ? 12.977 19.047 5.977 1 95.88 105 GLY A C 1
ATOM 850 O O . GLY A 1 105 ? 13 20.25 6.289 1 95.88 105 GLY A O 1
ATOM 851 N N . PHE A 1 106 ? 13.023 18.562 4.594 1 95.25 106 PHE A N 1
ATOM 852 C CA . PHE A 1 106 ? 13.5 19.531 3.613 1 95.25 106 PHE A CA 1
ATOM 853 C C . PHE A 1 106 ? 12.625 19.5 2.365 1 95.25 106 PHE A C 1
ATOM 855 O O . PHE A 1 106 ? 12.82 20.297 1.447 1 95.25 106 PHE A O 1
ATOM 862 N N . VAL A 1 107 ? 11.562 18.672 2.318 1 95 107 VAL A N 1
ATOM 863 C CA . VAL A 1 107 ? 10.969 18.469 1.001 1 95 107 VAL A CA 1
ATOM 864 C C . VAL A 1 107 ? 9.594 19.141 0.948 1 95 107 VAL A C 1
ATOM 866 O O . VAL A 1 107 ? 9.016 19.312 -0.131 1 95 107 VAL A O 1
ATOM 869 N N . ALA A 1 108 ? 9.078 19.594 2.062 1 94.56 108 ALA A N 1
ATOM 870 C CA . ALA A 1 108 ? 7.73 20.141 2.123 1 94.56 108 ALA A CA 1
ATOM 871 C C . ALA A 1 108 ? 7.691 21.562 1.546 1 94.56 108 ALA A C 1
ATOM 873 O O . ALA A 1 108 ? 6.617 22.078 1.232 1 94.56 108 ALA A O 1
ATOM 874 N N . ASP A 1 109 ? 8.836 22.219 1.43 1 91.44 109 ASP A N 1
ATOM 875 C CA . ASP A 1 109 ? 8.867 23.594 0.918 1 91.44 109 ASP A CA 1
ATOM 876 C C . ASP A 1 109 ? 9.742 23.688 -0.331 1 91.44 109 ASP A C 1
ATOM 878 O O . ASP A 1 109 ? 10.125 24.781 -0.737 1 91.44 109 ASP A O 1
ATOM 882 N N . THR A 1 110 ? 10.109 22.562 -0.898 1 94.81 110 THR A N 1
ATOM 883 C CA . THR A 1 110 ? 10.914 22.484 -2.115 1 94.81 110 THR A CA 1
ATOM 884 C C . THR A 1 110 ? 10.016 22.328 -3.342 1 94.81 110 THR A C 1
ATOM 886 O O . THR A 1 110 ? 9.047 21.578 -3.316 1 94.81 110 THR A O 1
ATOM 889 N N . PRO A 1 111 ? 10.328 23.094 -4.441 1 97 111 PRO A N 1
ATOM 890 C CA . PRO A 1 111 ? 9.531 22.906 -5.66 1 97 111 PRO A CA 1
ATOM 891 C C . PRO A 1 111 ? 9.711 21.516 -6.266 1 97 111 PRO A C 1
ATOM 893 O O . PRO A 1 111 ? 10.812 20.969 -6.258 1 97 111 PRO A O 1
ATOM 896 N N . TRP A 1 112 ? 8.641 20.953 -6.695 1 98.38 112 TRP A N 1
ATOM 897 C CA . TRP A 1 112 ? 8.625 19.672 -7.391 1 98.38 112 TRP A CA 1
ATOM 898 C C . TRP A 1 112 ? 8.312 19.859 -8.867 1 98.38 112 TRP A C 1
ATOM 900 O O . TRP A 1 112 ? 7.703 20.859 -9.258 1 98.38 112 TRP A O 1
ATOM 910 N N . GLU A 1 113 ? 8.75 18.922 -9.688 1 98.31 113 GLU A N 1
ATOM 911 C CA . GLU A 1 113 ? 8.414 18.906 -11.109 1 98.31 113 GLU A CA 1
ATOM 912 C C . GLU A 1 113 ? 7.137 18.109 -11.375 1 98.31 113 GLU A C 1
ATOM 914 O O . GLU A 1 113 ? 6.957 17.031 -10.82 1 98.31 113 GLU A O 1
ATOM 919 N N . ILE A 1 114 ? 6.23 18.656 -12.188 1 98.69 114 ILE A N 1
ATOM 920 C CA . ILE A 1 114 ? 5.086 17.875 -12.641 1 98.69 114 ILE A CA 1
ATOM 921 C C . ILE A 1 114 ? 5.508 16.953 -13.781 1 98.69 114 ILE A C 1
ATOM 923 O O . ILE A 1 114 ? 5.766 17.422 -14.898 1 98.69 114 ILE A O 1
ATOM 927 N N . GLU A 1 115 ? 5.543 15.75 -13.477 1 98.12 115 GLU A N 1
ATOM 928 C CA . GLU A 1 115 ? 5.926 14.766 -14.477 1 98.12 115 GLU A CA 1
ATOM 929 C C . GLU A 1 115 ? 4.785 14.5 -15.453 1 98.12 115 GLU A C 1
ATOM 931 O O . GLU A 1 115 ? 5.02 14.25 -16.641 1 98.12 115 GLU A O 1
ATOM 936 N N . ASP A 1 116 ? 3.631 14.477 -14.953 1 98.12 116 ASP A N 1
ATOM 937 C CA . ASP A 1 116 ? 2.461 14.172 -15.766 1 98.12 116 ASP A CA 1
ATOM 938 C C . ASP A 1 116 ? 1.172 14.57 -15.047 1 98.12 116 ASP A C 1
ATOM 940 O O . ASP A 1 116 ? 1.114 14.562 -13.82 1 98.12 116 ASP A O 1
ATOM 944 N N . PHE A 1 117 ? 0.192 14.992 -15.797 1 98.62 117 PHE A N 1
ATOM 945 C CA . PHE A 1 117 ? -1.175 15.094 -15.297 1 98.62 117 PHE A CA 1
ATOM 946 C C . PHE A 1 117 ? -2.18 14.906 -16.422 1 98.62 117 PHE A C 1
ATOM 948 O O . PHE A 1 117 ? -1.856 15.133 -17.594 1 98.62 117 PHE A O 1
ATOM 955 N N . GLY A 1 118 ? -3.318 14.398 -16.109 1 98.06 118 GLY A N 1
ATOM 956 C CA . GLY A 1 118 ? -4.344 14.148 -17.109 1 98.06 118 GLY A CA 1
ATOM 957 C C . GLY A 1 118 ? -5.551 13.422 -16.562 1 98.06 118 GLY A C 1
ATOM 958 O O . GLY A 1 118 ? -5.891 13.578 -15.383 1 98.06 118 GLY A O 1
ATOM 959 N N . GLN A 1 119 ? -6.254 12.844 -17.422 1 97.12 119 GLN A N 1
ATOM 960 C CA . GLN A 1 119 ? -7.457 12.125 -17.016 1 97.12 119 GLN A CA 1
ATOM 961 C C . GLN A 1 119 ? -7.613 10.828 -17.797 1 97.12 119 GLN A C 1
ATOM 963 O O . GLN A 1 119 ? -7.098 10.703 -18.922 1 97.12 119 GLN A O 1
ATOM 968 N N . THR A 1 120 ? -8.195 9.883 -17.234 1 95.94 120 THR A N 1
ATOM 969 C CA . THR A 1 120 ? -8.68 8.656 -17.859 1 95.94 120 THR A CA 1
ATOM 970 C C . THR A 1 120 ? -10.203 8.633 -17.891 1 95.94 120 THR A C 1
ATOM 972 O O . THR A 1 120 ? -10.852 9.656 -17.656 1 95.94 120 THR A O 1
ATOM 975 N N . LYS A 1 121 ? -10.703 7.465 -18.188 1 94.81 121 LYS A N 1
ATOM 976 C CA . LYS A 1 121 ? -12.148 7.312 -18.203 1 94.81 121 LYS A CA 1
ATOM 977 C C . LYS A 1 121 ? -12.734 7.469 -16.797 1 94.81 121 LYS A C 1
ATOM 979 O O . LYS A 1 121 ? -13.875 7.91 -16.641 1 94.81 121 LYS A O 1
ATOM 984 N N . THR A 1 122 ? -11.883 7.207 -15.812 1 95.56 122 THR A N 1
ATOM 985 C CA . THR A 1 122 ? -12.508 7.066 -14.5 1 95.56 122 THR A CA 1
ATOM 986 C C . THR A 1 122 ? -11.852 7.996 -13.484 1 95.56 122 THR A C 1
ATOM 988 O O . THR A 1 122 ? -12.336 8.141 -12.367 1 95.56 122 THR A O 1
ATOM 991 N N . GLU A 1 123 ? -10.781 8.586 -13.812 1 97.81 123 GLU A N 1
ATOM 992 C CA . GLU A 1 123 ? -10.117 9.422 -12.82 1 97.81 123 GLU A CA 1
ATOM 993 C C . GLU A 1 123 ? -9.344 10.562 -13.484 1 97.81 123 GLU A C 1
ATOM 995 O O . GLU A 1 123 ? -9.023 10.492 -14.672 1 97.81 123 GLU A O 1
ATOM 1000 N N . SER A 1 124 ? -9.102 11.664 -12.844 1 98.69 124 SER A N 1
ATOM 1001 C CA . SER A 1 124 ? -8.07 12.656 -13.141 1 98.69 124 SER A CA 1
ATOM 1002 C C . SER A 1 124 ? -6.867 12.484 -12.219 1 98.69 124 SER A C 1
ATOM 1004 O O . SER A 1 124 ? -6.996 11.977 -11.102 1 98.69 124 SER A O 1
ATOM 1006 N N . TYR A 1 125 ? -5.707 12.852 -12.711 1 98.75 125 TYR A N 1
ATOM 1007 C CA . TYR A 1 125 ? -4.531 12.555 -11.898 1 98.75 125 TYR A CA 1
ATOM 1008 C C . TYR A 1 125 ? -3.424 13.57 -12.148 1 98.75 125 TYR A C 1
ATOM 1010 O O . TYR A 1 125 ? -3.438 14.273 -13.164 1 98.75 125 TYR A O 1
ATOM 1018 N N . VAL A 1 126 ? -2.516 13.664 -11.203 1 98.88 126 VAL A N 1
ATOM 1019 C CA . VAL A 1 126 ? -1.267 14.414 -11.32 1 98.88 126 VAL A CA 1
ATOM 1020 C C . VAL A 1 126 ? -0.125 13.609 -10.703 1 98.88 126 VAL A C 1
ATOM 1022 O O . VAL A 1 126 ? -0.318 12.914 -9.703 1 98.88 126 VAL A O 1
ATOM 1025 N N . VAL A 1 127 ? 1.02 13.609 -11.336 1 98.75 127 VAL A N 1
ATOM 1026 C CA . VAL A 1 127 ? 2.252 13.023 -10.828 1 98.75 127 VAL A CA 1
ATOM 1027 C C . VAL A 1 127 ? 3.311 14.109 -10.648 1 98.75 127 VAL A C 1
ATOM 1029 O O . VAL A 1 127 ? 3.746 14.727 -11.625 1 98.75 127 VAL A O 1
ATOM 1032 N N . ALA A 1 128 ? 3.686 14.336 -9.414 1 98.81 128 ALA A N 1
ATOM 1033 C CA . ALA A 1 128 ? 4.781 15.242 -9.086 1 98.81 128 ALA A CA 1
ATOM 1034 C C . ALA A 1 128 ? 6.031 14.469 -8.68 1 98.81 128 ALA A C 1
ATOM 1036 O O . ALA A 1 128 ? 5.945 13.453 -7.988 1 98.81 128 ALA A O 1
ATOM 1037 N N . ALA A 1 129 ? 7.191 14.977 -9.117 1 98.69 129 ALA A N 1
ATOM 1038 C CA . ALA A 1 129 ? 8.445 14.281 -8.844 1 98.69 129 ALA A CA 1
ATOM 1039 C C . ALA A 1 129 ? 9.5 15.234 -8.281 1 98.69 129 ALA A C 1
ATOM 1041 O O . ALA A 1 129 ? 9.594 16.375 -8.711 1 98.69 129 ALA A O 1
ATOM 1042 N N . LEU A 1 130 ? 10.211 14.773 -7.332 1 98.62 130 LEU A N 1
ATOM 1043 C CA . LEU A 1 130 ? 11.406 15.414 -6.801 1 98.62 130 LEU A CA 1
ATOM 1044 C C . LEU A 1 130 ? 12.633 14.531 -6.992 1 98.62 130 LEU A C 1
ATOM 1046 O O . LEU A 1 130 ? 12.688 13.422 -6.457 1 98.62 130 LEU A O 1
ATOM 1050 N N . GLN A 1 131 ? 13.539 14.977 -7.766 1 98.38 131 GLN A N 1
ATOM 1051 C CA . GLN A 1 131 ? 14.812 14.297 -7.953 1 98.38 131 GLN A CA 1
ATOM 1052 C C . GLN A 1 131 ? 15.938 15.031 -7.23 1 98.38 131 GLN A C 1
ATOM 1054 O O . GLN A 1 131 ? 16.219 16.203 -7.52 1 98.38 131 GLN A O 1
ATOM 1059 N N . VAL A 1 132 ? 16.531 14.391 -6.316 1 98.31 132 VAL A N 1
ATOM 1060 C CA . VAL A 1 132 ? 17.625 14.969 -5.539 1 98.31 132 VAL A CA 1
ATOM 1061 C C . VAL A 1 132 ? 18.953 14.336 -5.965 1 98.31 132 VAL A C 1
ATOM 1063 O O . VAL A 1 132 ? 19.078 13.117 -6.012 1 98.31 132 VAL A O 1
ATOM 1066 N N . ALA A 1 133 ? 19.844 15.133 -6.285 1 97.69 133 ALA A N 1
ATOM 1067 C CA . ALA A 1 133 ? 21.203 14.734 -6.641 1 97.69 133 ALA A CA 1
ATOM 1068 C C . ALA A 1 133 ? 22.219 15.789 -6.199 1 97.69 133 ALA A C 1
ATOM 1070 O O . ALA A 1 133 ? 21.859 16.766 -5.527 1 97.69 133 ALA A O 1
ATOM 1071 N N . GLU A 1 134 ? 23.484 15.453 -6.5 1 96.75 134 GLU A N 1
ATOM 1072 C CA . GLU A 1 134 ? 24.516 16.438 -6.172 1 96.75 134 GLU A CA 1
ATOM 1073 C C . GLU A 1 134 ? 24.188 17.797 -6.766 1 96.75 134 GLU A C 1
ATOM 1075 O O . GLU A 1 134 ? 23.812 17.891 -7.934 1 96.75 134 GLU A O 1
ATOM 1080 N N . GLY A 1 135 ? 24.25 18.797 -5.965 1 96.31 135 GLY A N 1
ATOM 1081 C CA . GLY A 1 135 ? 23.953 20.141 -6.406 1 96.31 135 GLY A CA 1
ATOM 1082 C C . GLY A 1 135 ? 22.578 20.625 -5.969 1 96.31 135 GLY A C 1
ATOM 1083 O O . GLY A 1 135 ? 22.312 21.828 -5.895 1 96.31 135 GLY A O 1
ATOM 1084 N N . HIS A 1 136 ? 21.688 19.688 -5.793 1 96.56 136 HIS A N 1
ATOM 1085 C CA . HIS A 1 136 ? 20.375 20.062 -5.277 1 96.56 136 HIS A CA 1
ATOM 1086 C C . HIS A 1 136 ? 20.469 20.578 -3.846 1 96.56 136 HIS A C 1
ATOM 1088 O O . HIS A 1 136 ? 21.25 20.062 -3.045 1 96.56 136 HIS A O 1
ATOM 1094 N N . PRO A 1 137 ? 19.672 21.516 -3.404 1 95.75 137 PRO A N 1
ATOM 1095 C CA . PRO A 1 137 ? 19.734 22.062 -2.047 1 95.75 137 PRO A CA 1
ATOM 1096 C C . PRO A 1 137 ? 19.531 21 -0.974 1 95.75 137 PRO A C 1
ATOM 1098 O O . PRO A 1 137 ? 20.203 21.016 0.061 1 95.75 137 PRO A O 1
ATOM 1101 N N . VAL A 1 138 ? 18.719 20.078 -1.219 1 96.44 138 VAL A N 1
ATOM 1102 C CA . VAL A 1 138 ? 18.438 19.016 -0.259 1 96.44 138 VAL A CA 1
ATOM 1103 C C . VAL A 1 138 ? 19.688 18.156 -0.074 1 96.44 138 VAL A C 1
ATOM 1105 O O . VAL A 1 138 ? 19.938 17.641 1.021 1 96.44 138 VAL A O 1
ATOM 1108 N N . TYR A 1 139 ? 20.453 18 -1.119 1 97 139 TYR A N 1
ATOM 1109 C CA . TYR A 1 139 ? 21.641 17.156 -1.109 1 97 139 TYR A CA 1
ATOM 1110 C C . TYR A 1 139 ? 22.656 17.656 -0.095 1 97 139 TYR A C 1
ATOM 1112 O O . TYR A 1 139 ? 23.453 16.891 0.437 1 97 139 TYR A O 1
ATOM 1120 N N . THR A 1 140 ? 22.609 18.938 0.234 1 96 140 THR A N 1
ATOM 1121 C CA . THR A 1 140 ? 23.516 19.547 1.203 1 96 140 THR A CA 1
ATOM 1122 C C . THR A 1 140 ? 23.312 18.938 2.586 1 96 140 THR A C 1
ATOM 1124 O O . THR A 1 140 ? 24.266 18.766 3.34 1 96 140 THR A O 1
ATOM 1127 N N . TYR A 1 141 ? 22.125 18.516 2.869 1 96.25 141 TYR A N 1
ATOM 1128 C CA . TYR A 1 141 ? 21.797 18.016 4.195 1 96.25 141 TYR A CA 1
ATOM 1129 C C . TYR A 1 141 ? 21.656 16.5 4.18 1 96.25 141 TYR A C 1
ATOM 1131 O O . TYR A 1 141 ? 21.969 15.828 5.172 1 96.25 141 TYR A O 1
ATOM 1139 N N . LEU A 1 142 ? 21.141 15.992 3.111 1 96.19 142 LEU A N 1
ATOM 1140 C CA . LEU A 1 142 ? 21 14.562 2.865 1 96.19 142 LEU A CA 1
ATOM 1141 C C . LEU A 1 142 ? 21.766 14.148 1.615 1 96.19 142 LEU A C 1
ATOM 1143 O O . LEU A 1 142 ? 21.188 14.031 0.535 1 96.19 142 LEU A O 1
ATOM 1147 N N . PRO A 1 143 ? 23.016 13.867 1.803 1 97.25 143 PRO A N 1
ATOM 1148 C CA . PRO A 1 143 ? 23.875 13.641 0.638 1 97.25 143 PRO A CA 1
ATOM 1149 C C . PRO A 1 143 ? 23.641 12.281 -0.012 1 97.25 143 PRO A C 1
ATOM 1151 O O . PRO A 1 143 ? 24.562 11.477 -0.099 1 97.25 143 PRO A O 1
ATOM 1154 N N . HIS A 1 144 ? 22.469 12.047 -0.497 1 97.88 144 HIS A N 1
ATOM 1155 C CA . HIS A 1 144 ? 22.031 10.867 -1.234 1 97.88 144 HIS A CA 1
ATOM 1156 C C . HIS A 1 144 ? 21.344 11.258 -2.543 1 97.88 144 HIS A C 1
ATOM 1158 O O . HIS A 1 144 ? 20.828 12.367 -2.666 1 97.88 144 HIS A O 1
ATOM 1164 N N . GLN A 1 145 ? 21.484 10.461 -3.523 1 98.56 145 GLN A N 1
ATOM 1165 C CA . GLN A 1 145 ? 20.734 10.602 -4.766 1 98.56 145 GLN A CA 1
ATOM 1166 C C . GLN A 1 145 ? 19.469 9.75 -4.75 1 98.56 145 GLN A C 1
ATOM 1168 O O . GLN A 1 145 ? 19.516 8.547 -4.516 1 98.56 145 GLN A O 1
ATOM 1173 N N . PHE A 1 146 ? 18.312 10.391 -4.914 1 98.56 146 PHE A N 1
ATOM 1174 C CA . PHE A 1 146 ? 17.062 9.648 -4.859 1 98.56 146 PHE A CA 1
ATOM 1175 C C . PHE A 1 146 ? 15.953 10.406 -5.59 1 98.56 146 PHE A C 1
ATOM 1177 O O . PHE A 1 146 ? 16.094 11.594 -5.891 1 98.56 146 PHE A O 1
ATOM 1184 N N . THR A 1 147 ? 14.875 9.695 -5.895 1 98.69 147 THR A N 1
ATOM 1185 C CA . THR A 1 147 ? 13.664 10.25 -6.488 1 98.69 147 THR A CA 1
ATOM 1186 C C . THR A 1 147 ? 12.445 9.938 -5.621 1 98.69 147 THR A C 1
ATOM 1188 O O . THR A 1 147 ? 12.281 8.812 -5.148 1 98.69 147 THR A O 1
ATOM 1191 N N . ILE A 1 148 ? 11.656 10.93 -5.355 1 98.62 148 ILE A N 1
ATOM 1192 C CA . ILE A 1 148 ? 10.328 10.773 -4.766 1 98.62 148 ILE A CA 1
ATOM 1193 C C . ILE A 1 148 ? 9.258 11.156 -5.785 1 98.62 148 ILE A C 1
ATOM 1195 O O . ILE A 1 148 ? 9.375 12.188 -6.453 1 98.62 148 ILE A O 1
ATOM 1199 N N . LYS A 1 149 ? 8.281 10.367 -5.98 1 98.69 149 LYS A N 1
ATOM 1200 C CA . LYS A 1 149 ? 7.102 10.719 -6.77 1 98.69 149 LYS A CA 1
ATOM 1201 C C . LYS A 1 149 ? 5.832 10.641 -5.934 1 98.69 149 LYS A C 1
ATOM 1203 O O . LYS A 1 149 ? 5.672 9.727 -5.121 1 98.69 149 LYS A O 1
ATOM 1208 N N . LEU A 1 150 ? 5.012 11.602 -6.113 1 98.69 150 LEU A N 1
ATOM 1209 C CA . LEU A 1 150 ? 3.66 11.609 -5.559 1 98.69 150 LEU A CA 1
ATOM 1210 C C . LEU A 1 150 ? 2.617 11.602 -6.668 1 98.69 150 LEU A C 1
ATOM 1212 O O . LEU A 1 150 ? 2.586 12.508 -7.508 1 98.69 150 LEU A O 1
ATOM 1216 N N . AR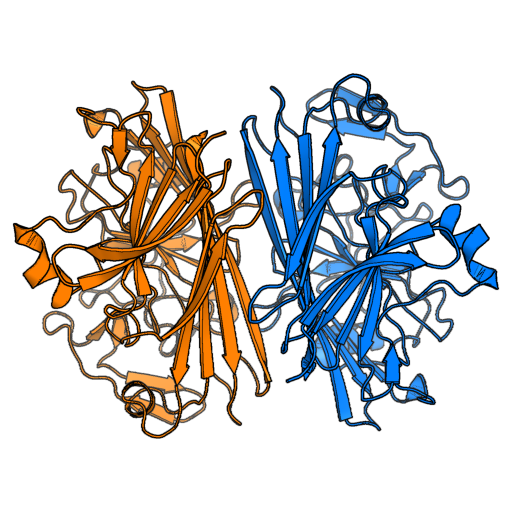G A 1 151 ? 1.848 10.578 -6.711 1 98.75 151 ARG A N 1
ATOM 1217 C CA . ARG A 1 151 ? 0.688 10.555 -7.598 1 98.75 151 ARG A CA 1
ATOM 1218 C C . ARG A 1 151 ? -0.606 10.727 -6.809 1 98.75 151 ARG A C 1
ATOM 1220 O O . ARG A 1 151 ? -0.858 9.984 -5.855 1 98.75 151 ARG A O 1
ATOM 1227 N N . TYR A 1 152 ? -1.351 11.711 -7.18 1 98.88 152 TYR A N 1
ATOM 1228 C CA . TYR A 1 152 ? -2.721 11.852 -6.703 1 98.88 152 TYR A CA 1
ATOM 1229 C C . TYR A 1 152 ? -3.719 11.602 -7.824 1 98.88 152 TYR A C 1
ATOM 1231 O O . TYR A 1 152 ? -3.498 12.016 -8.969 1 98.88 152 TYR A O 1
ATOM 1239 N N . SER A 1 153 ? -4.738 10.898 -7.527 1 98.62 153 SER A N 1
ATOM 1240 C CA . SER A 1 153 ? -5.832 10.727 -8.477 1 98.62 153 SER A CA 1
ATOM 1241 C C . SER A 1 153 ? -7.188 10.875 -7.801 1 98.62 153 SER A C 1
ATOM 1243 O O . SER A 1 153 ? -7.348 10.5 -6.637 1 98.62 153 SER A O 1
ATOM 1245 N N . LEU A 1 154 ? -8.102 11.461 -8.523 1 98.5 154 LEU A N 1
ATOM 1246 C CA . LEU A 1 154 ? -9.477 11.672 -8.07 1 98.5 154 LEU A CA 1
ATOM 1247 C C . LEU A 1 154 ? -10.453 10.836 -8.891 1 98.5 154 LEU A C 1
ATOM 1249 O O . LEU A 1 154 ? -10.383 10.82 -10.117 1 98.5 154 LEU A O 1
ATOM 1253 N N . GLY A 1 155 ? -11.266 10.109 -8.25 1 97.69 155 GLY A N 1
ATOM 1254 C CA . GLY A 1 155 ? -12.344 9.336 -8.852 1 97.69 155 GLY A CA 1
ATOM 1255 C C . GLY A 1 155 ? -13.57 9.242 -7.977 1 97.69 155 GLY A C 1
ATOM 1256 O O . GLY A 1 155 ? -13.719 10 -7.012 1 97.69 155 GLY A O 1
ATOM 1257 N N . ALA A 1 156 ? -14.461 8.32 -8.32 1 96.38 156 ALA A N 1
ATOM 1258 C CA . ALA A 1 156 ? -15.734 8.188 -7.609 1 96.38 156 ALA A CA 1
ATOM 1259 C C . ALA A 1 156 ? -15.508 7.797 -6.148 1 96.38 156 ALA A C 1
ATOM 1261 O O . ALA A 1 156 ? -16.344 8.078 -5.289 1 96.38 156 ALA A O 1
ATOM 1262 N N . ASN A 1 157 ? -14.352 7.223 -5.879 1 97.31 157 ASN A N 1
ATOM 1263 C CA . ASN A 1 157 ? -14.062 6.719 -4.543 1 97.31 157 ASN A CA 1
ATOM 1264 C C . ASN A 1 157 ? -13.125 7.652 -3.781 1 97.31 157 ASN A C 1
ATOM 1266 O O . ASN A 1 157 ? -12.352 7.207 -2.936 1 97.31 157 ASN A O 1
ATOM 1270 N N . GLY A 1 158 ? -13.102 8.898 -4.148 1 98.44 158 GLY A N 1
ATOM 1271 C CA . GLY A 1 158 ? -12.375 9.891 -3.385 1 98.44 158 GLY A CA 1
ATOM 1272 C C . GLY A 1 158 ? -10.977 10.148 -3.918 1 98.44 158 GLY A C 1
ATOM 1273 O O . GLY A 1 158 ? -10.758 10.117 -5.133 1 98.44 158 GLY A O 1
ATOM 1274 N N . LEU A 1 159 ? -10.055 10.555 -3.029 1 98.94 159 LEU A N 1
ATOM 1275 C CA . LEU A 1 159 ? -8.688 10.945 -3.359 1 98.94 159 LEU A CA 1
ATOM 1276 C C . LEU A 1 159 ? -7.707 9.812 -3.053 1 98.94 159 LEU A C 1
ATOM 1278 O O . LEU A 1 159 ? -7.57 9.406 -1.899 1 98.94 159 LEU A O 1
ATOM 1282 N N . SER A 1 160 ? -7.047 9.344 -4.09 1 98.81 160 SER A N 1
ATOM 1283 C CA . SER A 1 160 ? -5.996 8.344 -3.934 1 98.81 160 SER A CA 1
ATOM 1284 C C . SER A 1 160 ? -4.617 8.984 -3.908 1 98.81 160 SER A C 1
ATOM 1286 O O . SER A 1 160 ? -4.34 9.906 -4.684 1 98.81 160 SER A O 1
ATOM 1288 N N . GLN A 1 161 ? -3.805 8.57 -2.977 1 98.75 161 GLN A N 1
ATOM 1289 C CA . GLN A 1 161 ? -2.422 9.016 -2.836 1 98.75 161 GLN A CA 1
ATOM 1290 C C . GLN A 1 161 ? -1.453 7.844 -2.984 1 98.75 161 GLN A C 1
ATOM 1292 O O . GLN A 1 161 ? -1.661 6.781 -2.396 1 98.75 161 GLN A O 1
ATOM 1297 N N . HIS A 1 162 ? -0.443 8.023 -3.82 1 98.69 162 HIS A N 1
ATOM 1298 C CA . HIS A 1 162 ? 0.62 7.047 -4.004 1 98.69 162 HIS A CA 1
ATOM 1299 C C . HIS A 1 162 ? 1.995 7.695 -3.9 1 98.69 162 HIS A C 1
ATOM 1301 O O . HIS A 1 162 ? 2.324 8.594 -4.68 1 98.69 162 HIS A O 1
ATOM 1307 N N . ILE A 1 163 ? 2.756 7.27 -2.928 1 98.62 163 ILE A N 1
ATOM 1308 C CA . ILE A 1 163 ? 4.137 7.723 -2.812 1 98.62 163 ILE A CA 1
ATOM 1309 C C . ILE A 1 163 ? 5.082 6.637 -3.324 1 98.62 163 ILE A C 1
ATOM 1311 O O . ILE A 1 163 ? 4.883 5.453 -3.049 1 98.62 163 ILE A O 1
ATOM 1315 N N . PHE A 1 164 ? 6.023 7.066 -4.145 1 98.62 164 PHE A N 1
ATOM 1316 C CA . PHE A 1 164 ? 7.078 6.238 -4.719 1 98.62 164 PHE A CA 1
ATOM 1317 C C . PHE A 1 164 ? 8.453 6.82 -4.414 1 98.62 164 PHE A C 1
ATOM 1319 O O . PHE A 1 164 ? 8.695 8.008 -4.656 1 98.62 164 PHE A O 1
ATOM 1326 N N . VAL A 1 165 ? 9.383 5.965 -3.844 1 98.62 165 VAL A N 1
ATOM 1327 C CA . VAL A 1 165 ? 10.75 6.387 -3.539 1 98.62 165 VAL A CA 1
ATOM 1328 C C . VAL A 1 165 ? 11.742 5.406 -4.156 1 98.62 165 VAL A C 1
ATOM 1330 O O . VAL A 1 165 ? 11.594 4.191 -4.016 1 98.62 165 VAL A O 1
ATOM 1333 N N . GLN A 1 166 ? 12.703 5.941 -4.781 1 98.69 166 GLN A N 1
ATOM 1334 C CA . GLN A 1 166 ? 13.758 5.109 -5.348 1 98.69 166 GLN A CA 1
ATOM 1335 C C . GLN A 1 166 ? 15.141 5.629 -4.957 1 98.69 166 GLN A C 1
ATOM 1337 O O . GLN A 1 166 ? 15.391 6.836 -4.992 1 98.69 166 GLN A O 1
ATOM 1342 N N . ASN A 1 167 ? 16.031 4.738 -4.539 1 98.69 167 ASN A N 1
ATOM 1343 C CA . ASN A 1 167 ? 17.438 5.07 -4.34 1 98.69 167 ASN A CA 1
ATOM 1344 C C . ASN A 1 167 ? 18.203 5.055 -5.656 1 98.69 167 ASN A C 1
ATOM 1346 O O . ASN A 1 167 ? 18.5 3.988 -6.199 1 98.69 167 ASN A O 1
ATOM 1350 N N . ASP A 1 168 ? 18.547 6.219 -6.102 1 98.31 168 ASP A N 1
ATOM 1351 C CA . ASP A 1 168 ? 19.266 6.352 -7.367 1 98.31 168 ASP A CA 1
ATOM 1352 C C . ASP A 1 168 ? 20.781 6.367 -7.141 1 98.31 168 ASP A C 1
ATOM 1354 O O . ASP A 1 168 ? 21.547 6.5 -8.086 1 98.31 168 ASP A O 1
ATOM 1358 N N . GLY A 1 169 ? 21.125 6.301 -5.891 1 98 169 GLY A N 1
ATOM 1359 C CA . GLY A 1 169 ? 22.531 6.453 -5.543 1 98 169 GLY A CA 1
ATOM 1360 C C . GLY A 1 169 ? 23.234 5.129 -5.316 1 98 169 GLY A C 1
ATOM 1361 O O . GLY A 1 169 ? 22.75 4.078 -5.75 1 98 169 GLY A O 1
ATOM 1362 N N . ASP A 1 170 ? 24.438 5.23 -4.676 1 96.94 170 ASP A N 1
ATOM 1363 C CA . ASP A 1 170 ? 25.312 4.07 -4.527 1 96.94 170 ASP A CA 1
ATOM 1364 C C . ASP A 1 170 ? 25.469 3.689 -3.055 1 96.94 170 ASP A C 1
ATOM 1366 O O . ASP A 1 170 ? 26.203 2.764 -2.725 1 96.94 170 ASP A O 1
ATOM 1370 N N . SER A 1 171 ? 24.828 4.406 -2.227 1 96.75 171 SER A N 1
ATOM 1371 C CA . SER A 1 171 ? 24.828 4.102 -0.798 1 96.75 171 SER A CA 1
ATOM 1372 C C . SER A 1 171 ? 23.422 3.918 -0.27 1 96.75 171 SER A C 1
ATOM 1374 O O . SER A 1 171 ? 22.453 4.281 -0.941 1 96.75 171 SER A O 1
ATOM 1376 N N . GLU A 1 172 ? 23.281 3.367 0.91 1 97.69 172 GLU A N 1
ATOM 1377 C CA . GLU A 1 172 ? 21.969 3.133 1.491 1 97.69 172 GLU A CA 1
ATOM 1378 C C . GLU A 1 172 ? 21.25 4.445 1.771 1 97.69 172 GLU A C 1
ATOM 1380 O O . GLU A 1 172 ? 21.812 5.355 2.383 1 97.69 172 GLU A O 1
ATOM 1385 N N . LEU A 1 173 ? 20.062 4.551 1.288 1 98.25 173 LEU A N 1
ATOM 1386 C CA . LEU A 1 173 ? 19.203 5.715 1.486 1 98.25 173 LEU A CA 1
ATOM 1387 C C . LEU A 1 173 ? 18.297 5.523 2.699 1 98.25 173 LEU A C 1
ATOM 1389 O O . LEU A 1 173 ? 17.516 4.574 2.752 1 98.25 173 LEU A O 1
ATOM 1393 N N . PRO A 1 174 ? 18.375 6.402 3.754 1 97.56 174 PRO A N 1
ATOM 1394 C CA . PRO A 1 174 ? 17.391 6.30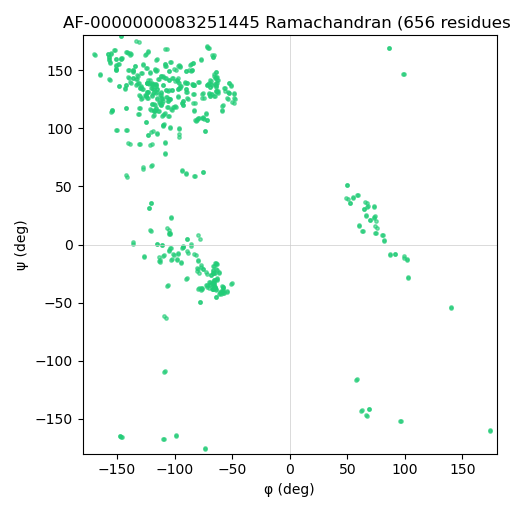5 4.832 1 97.56 174 PRO A CA 1
ATOM 1395 C C . PRO A 1 174 ? 15.969 6.566 4.348 1 97.56 174 PRO A C 1
ATOM 1397 O O . PRO A 1 174 ? 15.727 7.527 3.613 1 97.56 174 PRO A O 1
ATOM 1400 N N . CYS A 1 175 ? 15.047 5.723 4.68 1 96.06 175 CYS A N 1
ATOM 1401 C CA . CYS A 1 175 ? 13.664 5.809 4.242 1 96.06 175 CYS A CA 1
ATOM 1402 C C . CYS A 1 175 ? 12.75 6.215 5.391 1 96.06 175 CYS A C 1
ATOM 1404 O O . CYS A 1 175 ? 12.016 5.383 5.934 1 96.06 175 CYS A O 1
ATOM 1406 N N . LEU A 1 176 ? 12.703 7.488 5.77 1 96.12 176 LEU A N 1
ATOM 1407 C CA . LEU A 1 176 ? 11.883 8.047 6.84 1 96.12 176 LEU A CA 1
ATOM 1408 C C . LEU A 1 176 ? 10.914 9.094 6.297 1 96.12 176 LEU A C 1
ATOM 1410 O O . LEU A 1 176 ? 11.281 10.266 6.141 1 96.12 176 LEU A O 1
ATOM 1414 N N . PHE A 1 177 ? 9.68 8.758 6.027 1 97.31 177 PHE A N 1
ATOM 1415 C CA . PHE A 1 177 ? 8.711 9.633 5.391 1 97.31 177 PHE A CA 1
ATOM 1416 C C . PHE A 1 177 ? 7.449 9.758 6.242 1 97.31 177 PHE A C 1
ATOM 1418 O O . PHE A 1 177 ? 7.117 8.844 7 1 97.31 177 PHE A O 1
ATOM 1425 N N . ALA A 1 178 ? 6.812 10.828 6.121 1 98.31 178 ALA A N 1
ATOM 1426 C CA . ALA A 1 178 ? 5.523 11.07 6.762 1 98.31 178 ALA A CA 1
ATOM 1427 C C . ALA A 1 178 ? 4.688 12.062 5.965 1 98.31 178 ALA A C 1
ATOM 1429 O O . ALA A 1 178 ? 5.188 12.688 5.023 1 98.31 178 ALA A O 1
ATOM 1430 N N . PHE A 1 179 ? 3.432 12.148 6.324 1 98.62 179 PHE A N 1
ATOM 1431 C CA . PHE A 1 179 ? 2.541 13.18 5.801 1 98.62 179 PHE A CA 1
ATOM 1432 C C . PHE A 1 179 ? 1.929 13.992 6.938 1 98.62 179 PHE A C 1
ATOM 1434 O O . PHE A 1 179 ? 1.422 13.43 7.91 1 98.62 179 PHE A O 1
ATOM 1441 N N . HIS A 1 180 ? 2.078 15.305 6.879 1 98.44 180 HIS A N 1
ATOM 1442 C CA . HIS A 1 180 ? 1.443 16.203 7.828 1 98.44 180 HIS A CA 1
ATOM 1443 C C . HIS A 1 180 ? 0.065 16.641 7.34 1 98.44 180 HIS A C 1
ATOM 1445 O O . HIS A 1 180 ? -0.206 17.828 7.211 1 98.44 180 HIS A O 1
ATOM 1451 N N . THR A 1 181 ? -0.814 15.727 7.176 1 98.62 181 THR A N 1
ATOM 1452 C CA . THR A 1 181 ? -2.145 15.961 6.625 1 98.62 181 THR A CA 1
ATOM 1453 C C . THR A 1 181 ? -2.994 16.781 7.602 1 98.62 181 THR A C 1
ATOM 1455 O O . THR A 1 181 ? -3.105 16.422 8.773 1 98.62 181 THR A O 1
ATOM 1458 N N . SER A 1 182 ? -3.598 17.844 7.102 1 98.69 182 SER A N 1
ATOM 1459 C CA . SER A 1 182 ? -4.418 18.719 7.93 1 98.69 182 SER A CA 1
ATOM 1460 C C . SER A 1 182 ? -5.895 18.594 7.566 1 98.69 182 SER A C 1
ATOM 1462 O O . SER A 1 182 ? -6.324 19.094 6.527 1 98.69 182 SER A O 1
ATOM 1464 N N . ILE A 1 183 ? -6.648 18.047 8.461 1 98.88 183 ILE A N 1
ATOM 1465 C CA . ILE A 1 183 ? -8.047 17.703 8.203 1 98.88 183 ILE A CA 1
ATOM 1466 C C . ILE A 1 183 ? -8.953 18.703 8.906 1 98.88 183 ILE A C 1
ATOM 1468 O O . ILE A 1 183 ? -8.781 18.984 10.102 1 98.88 183 ILE A O 1
ATOM 1472 N N . ASN A 1 184 ? -9.891 19.172 8.141 1 98.81 184 ASN A N 1
ATOM 1473 C CA . ASN A 1 184 ? -10.875 20.078 8.727 1 98.81 184 ASN A CA 1
ATOM 1474 C C . ASN A 1 184 ? -11.836 19.328 9.648 1 98.81 184 ASN A C 1
ATOM 1476 O O . ASN A 1 184 ? -12.328 18.25 9.305 1 98.81 184 ASN A O 1
ATOM 1480 N N . ALA A 1 185 ? -12.078 19.922 10.695 1 98.56 185 ALA A N 1
ATOM 1481 C CA . ALA A 1 185 ? -13.148 19.531 11.609 1 98.56 185 ALA A CA 1
ATOM 1482 C C . ALA A 1 185 ? -13.836 20.75 12.203 1 98.56 185 ALA A C 1
ATOM 1484 O O . ALA A 1 185 ? -13.383 21.297 13.219 1 98.56 185 ALA A O 1
ATOM 1485 N N . PRO A 1 186 ? -14.945 21.188 11.727 1 98.5 186 PRO A N 1
ATOM 1486 C CA . PRO A 1 186 ? -15.836 20.453 10.82 1 98.5 186 PRO A CA 1
ATOM 1487 C C . PRO A 1 186 ? -15.422 20.594 9.359 1 98.5 186 PRO A C 1
ATOM 1489 O O . PRO A 1 186 ? -14.875 21.625 8.953 1 98.5 186 PRO A O 1
ATOM 1492 N N . PHE A 1 187 ? -15.734 19.5 8.547 1 98.75 187 PHE A N 1
ATOM 1493 C CA . PHE A 1 187 ? -15.547 19.609 7.105 1 98.75 187 PHE A CA 1
ATOM 1494 C C . PHE A 1 187 ? -16.875 19.828 6.402 1 98.75 187 PHE A C 1
ATOM 1496 O O . PHE A 1 187 ? -16.906 20.172 5.219 1 98.75 187 PHE A O 1
ATOM 1503 N N . VAL A 1 188 ? -17.953 19.656 7.055 1 98.19 188 VAL A N 1
ATOM 1504 C CA . VAL A 1 188 ? -19.281 19.938 6.523 1 98.19 188 VAL A CA 1
ATOM 1505 C C . VAL A 1 188 ? -19.609 21.422 6.703 1 98.19 188 VAL A C 1
ATOM 1507 O O . VAL A 1 188 ? -19.312 22 7.754 1 98.19 188 VAL A O 1
ATOM 1510 N N . PRO A 1 189 ? -20.188 21.984 5.645 1 96.75 189 PRO A N 1
ATOM 1511 C CA . PRO A 1 189 ? -20.562 23.391 5.789 1 96.75 189 PRO A CA 1
ATOM 1512 C C . PRO A 1 189 ? -21.484 23.625 6.977 1 96.75 189 PRO A C 1
ATOM 1514 O O . PRO A 1 189 ? -22.422 22.859 7.207 1 96.75 189 PRO A O 1
ATOM 1517 N N . ASP A 1 190 ? -21.203 24.656 7.754 1 94.5 190 ASP A N 1
ATOM 1518 C CA . ASP A 1 190 ? -21.984 25.094 8.898 1 94.5 190 ASP A CA 1
ATOM 1519 C C . ASP A 1 190 ? -22.031 24.031 9.984 1 94.5 190 ASP A C 1
ATOM 1521 O O . ASP A 1 190 ? -22.938 24.016 10.812 1 94.5 190 ASP A O 1
ATOM 1525 N N . GLY A 1 191 ? -21.234 23.031 9.883 1 96.25 191 GLY A N 1
ATOM 1526 C CA . GLY A 1 191 ? -21.141 22.031 10.938 1 96.25 191 GLY A CA 1
ATOM 1527 C C . GLY A 1 191 ? -20.578 22.578 12.234 1 96.25 191 GLY A C 1
ATOM 1528 O O . GLY A 1 191 ? -20 23.672 12.258 1 96.25 191 GLY A O 1
ATOM 1529 N N . ASP A 1 192 ? -20.781 21.844 13.367 1 98 192 ASP A N 1
ATOM 1530 C CA . ASP A 1 192 ? -20.25 22.141 14.695 1 98 192 ASP A CA 1
ATOM 1531 C C . ASP A 1 192 ? -19.203 21.094 15.102 1 98 192 ASP A C 1
ATOM 1533 O O . ASP A 1 192 ? -19.453 19.891 15.039 1 98 192 ASP A O 1
ATOM 1537 N N . ALA A 1 193 ? -18.047 21.578 15.461 1 98.25 193 ALA A N 1
ATOM 1538 C CA . ALA A 1 193 ? -16.953 20.688 15.852 1 98.25 193 ALA A CA 1
ATOM 1539 C C . ALA A 1 193 ? -17.422 19.688 16.906 1 98.25 193 ALA A C 1
ATOM 1541 O O . ALA A 1 193 ? -16.969 18.547 16.938 1 98.25 193 ALA A O 1
ATOM 1542 N N . LYS A 1 194 ? -18.297 20.094 17.75 1 98 194 LYS A N 1
ATOM 1543 C CA . LYS A 1 194 ? -18.75 19.266 18.859 1 98 194 LYS A CA 1
ATOM 1544 C C . LYS A 1 194 ? -19.516 18.047 18.359 1 98 194 LYS A C 1
ATOM 1546 O O . LYS A 1 194 ? -19.688 17.062 19.094 1 98 194 LYS A O 1
ATOM 1551 N N . ASP A 1 195 ? -19.984 18.094 17.094 1 98.31 195 ASP A N 1
ATOM 1552 C CA . ASP A 1 195 ? -20.719 16.984 16.531 1 98.31 195 ASP A CA 1
ATOM 1553 C C . ASP A 1 195 ? -19.766 15.938 15.938 1 98.31 195 ASP A C 1
ATOM 1555 O O . ASP A 1 195 ? -20.203 14.883 15.477 1 98.31 195 ASP A O 1
ATOM 1559 N N . TYR A 1 196 ? -18.516 16.188 16 1 98.81 196 TYR A N 1
ATOM 1560 C CA . TYR A 1 196 ? -17.547 15.305 15.359 1 98.81 196 TYR A CA 1
ATOM 1561 C C . TYR A 1 196 ? -16.938 14.336 16.359 1 98.81 196 TYR A C 1
ATOM 1563 O O . TYR A 1 196 ? -16.719 14.688 17.516 1 98.81 196 TYR A O 1
ATOM 1571 N N . ARG A 1 197 ? -16.734 13.125 15.906 1 98.88 197 ARG A N 1
ATOM 1572 C CA . ARG A 1 197 ? -15.977 12.094 16.609 1 98.88 197 ARG A CA 1
ATOM 1573 C C . ARG A 1 197 ? -14.828 11.578 15.742 1 98.88 197 ARG A C 1
ATOM 1575 O O . ARG A 1 197 ? -15.008 11.328 14.547 1 98.88 197 ARG A O 1
ATOM 1582 N N . VAL A 1 198 ? -13.648 11.508 16.297 1 98.88 198 VAL A N 1
ATOM 1583 C CA . VAL A 1 198 ? -12.484 11.039 15.562 1 98.88 198 VAL A CA 1
ATOM 1584 C C . VAL A 1 198 ? -11.969 9.742 16.188 1 98.88 198 VAL A C 1
ATOM 1586 O O . VAL A 1 198 ? -11.953 9.594 17.406 1 98.88 198 VAL A O 1
ATOM 1589 N N . LYS A 1 199 ? -11.695 8.82 15.383 1 98.75 199 LYS A N 1
ATOM 1590 C CA . LYS A 1 199 ? -11.039 7.562 15.734 1 98.75 199 LYS A CA 1
ATOM 1591 C C . LYS A 1 199 ? -9.758 7.367 14.938 1 98.75 199 LYS A C 1
ATOM 1593 O O . LYS A 1 199 ? -9.711 7.66 13.742 1 98.75 199 LYS A O 1
ATOM 1598 N N . LEU A 1 200 ? -8.695 6.883 15.555 1 98.81 200 LEU A N 1
ATOM 1599 C CA . LEU A 1 200 ? -7.434 6.531 14.898 1 98.81 200 LEU A CA 1
ATOM 1600 C C . LEU A 1 200 ? -6.93 5.176 15.391 1 98.81 200 LEU A C 1
ATOM 1602 O O . LEU A 1 200 ? -7.195 4.785 16.531 1 98.81 200 LEU A O 1
ATOM 1606 N N . THR A 1 201 ? -6.168 4.508 14.57 1 98.62 201 THR A N 1
ATOM 1607 C CA . THR A 1 201 ? -5.613 3.201 14.906 1 98.62 201 THR A CA 1
ATOM 1608 C C . THR A 1 201 ? -4.336 3.352 15.727 1 98.62 201 THR A C 1
ATOM 1610 O O . THR A 1 201 ? -3.291 2.803 15.367 1 98.62 201 THR A O 1
ATOM 1613 N N . ILE A 1 202 ? -4.453 3.984 16.844 1 98.81 202 ILE A N 1
ATOM 1614 C CA . ILE A 1 202 ? -3.289 4.215 17.688 1 98.81 202 ILE A CA 1
ATOM 1615 C C . ILE A 1 202 ? -3.07 3.01 18.609 1 98.81 202 ILE A C 1
ATOM 1617 O O . ILE A 1 202 ? -3.992 2.227 18.844 1 98.81 202 ILE A O 1
ATOM 1621 N N . GLY A 1 203 ? -1.826 2.811 19.031 1 98.31 203 GLY A N 1
ATOM 1622 C CA . GLY A 1 203 ? -1.448 1.864 20.062 1 98.31 203 GLY A CA 1
ATOM 1623 C C . GLY A 1 203 ? -1.041 2.535 21.359 1 98.31 203 GLY A C 1
ATOM 1624 O O . GLY A 1 203 ? -1.853 3.213 22 1 98.31 203 GLY A O 1
ATOM 1625 N N . GLU A 1 204 ? 0.27 2.477 21.656 1 98.12 204 GLU A N 1
ATOM 1626 C CA . GLU A 1 204 ? 0.822 3.09 22.859 1 98.12 204 GLU A CA 1
ATOM 1627 C C . GLU A 1 204 ? 1.252 4.531 22.609 1 98.12 204 GLU A C 1
ATOM 1629 O O . GLU A 1 204 ? 1.627 4.879 21.484 1 98.12 204 GLU A O 1
ATOM 1634 N N . ARG A 1 205 ? 1.153 5.34 23.656 1 98.69 205 ARG A N 1
ATOM 1635 C CA . ARG A 1 205 ? 1.641 6.711 23.562 1 98.69 205 ARG A CA 1
ATOM 1636 C C . ARG A 1 205 ? 3.084 6.816 24.031 1 98.69 205 ARG A C 1
ATOM 1638 O O . ARG A 1 205 ? 3.389 6.469 25.188 1 98.69 205 ARG A O 1
ATOM 1645 N N . TRP A 1 206 ? 3.91 7.312 23.203 1 98.31 206 TRP A N 1
ATOM 1646 C CA . TRP A 1 206 ? 5.301 7.527 23.578 1 98.31 206 TRP A CA 1
ATOM 1647 C C . TRP A 1 206 ? 5.414 8.672 24.578 1 98.31 206 TRP A C 1
ATOM 1649 O O . TRP A 1 206 ? 4.758 9.703 24.438 1 98.31 206 TRP A O 1
ATOM 1659 N N . GLU A 1 207 ? 6.266 8.477 25.609 1 98.19 207 GLU A N 1
ATOM 1660 C CA . GLU A 1 207 ? 6.648 9.609 26.453 1 98.19 207 GLU A CA 1
ATOM 1661 C C . GLU A 1 207 ? 7.66 10.508 25.734 1 98.19 207 GLU A C 1
ATOM 1663 O O . GLU A 1 207 ? 8.641 10.016 25.188 1 98.19 207 GLU A O 1
ATOM 1668 N N . LEU A 1 208 ? 7.379 11.781 25.734 1 97.56 208 LEU A N 1
ATOM 1669 C CA . LEU A 1 208 ? 8.281 12.758 25.141 1 97.56 208 LEU A CA 1
ATOM 1670 C C . LEU A 1 208 ? 8.852 13.688 26.203 1 97.56 208 LEU A C 1
ATOM 1672 O O . LEU A 1 208 ? 8.148 14.07 27.141 1 97.56 208 LEU A O 1
ATOM 1676 N N . SER A 1 209 ? 10.047 14.055 26.094 1 97.69 209 SER A N 1
ATOM 1677 C CA . SER A 1 209 ? 10.703 14.992 27 1 97.69 209 SER A CA 1
ATOM 1678 C C . SER A 1 209 ? 10.219 16.422 26.75 1 97.69 209 SER A C 1
ATOM 1680 O O . SER A 1 209 ? 9.336 16.641 25.922 1 97.69 209 SER A O 1
ATOM 1682 N N . GLU A 1 210 ? 10.859 17.359 27.469 1 96.88 210 GLU A N 1
ATOM 1683 C CA . GLU A 1 210 ? 10.555 18.766 27.297 1 96.88 210 GLU A CA 1
ATOM 1684 C C . GLU A 1 210 ? 10.961 19.25 25.906 1 96.88 210 GLU A C 1
ATOM 1686 O O . GLU A 1 210 ? 10.383 20.203 25.375 1 96.88 210 GLU A O 1
ATOM 1691 N N . ARG A 1 211 ? 11.922 18.547 25.312 1 97.69 211 ARG A N 1
ATOM 1692 C CA . ARG A 1 211 ? 12.375 18.891 23.969 1 97.69 211 ARG A CA 1
ATOM 1693 C C . ARG A 1 211 ? 11.555 18.172 22.922 1 97.69 211 ARG A C 1
ATOM 1695 O O . ARG A 1 211 ? 11.883 18.219 21.734 1 97.69 211 ARG A O 1
ATOM 1702 N N . MET A 1 212 ? 10.516 17.438 23.344 1 97.62 212 MET A N 1
ATOM 1703 C CA . MET A 1 212 ? 9.594 16.703 22.5 1 97.62 212 MET A CA 1
ATOM 1704 C C . MET A 1 212 ? 10.312 15.562 21.781 1 97.62 212 MET A C 1
ATOM 1706 O O . MET A 1 212 ? 10.07 15.305 20.594 1 97.62 212 MET A O 1
ATOM 1710 N N . LEU A 1 213 ? 11.25 14.961 22.516 1 98.19 213 LEU A N 1
ATOM 1711 C CA . LEU A 1 213 ? 11.961 13.781 22.047 1 98.19 213 LEU A CA 1
ATOM 1712 C C . LEU A 1 213 ? 11.57 12.555 22.875 1 98.19 213 LEU A C 1
ATOM 1714 O O . LEU A 1 213 ? 11.344 12.656 24.078 1 98.19 213 LEU A O 1
ATOM 1718 N N . PRO A 1 214 ? 11.523 11.43 22.219 1 97.44 214 PRO A N 1
ATOM 1719 C CA . PRO A 1 214 ? 11.102 10.234 22.969 1 97.44 214 PRO A CA 1
ATOM 1720 C C . PRO A 1 214 ? 12.086 9.859 24.078 1 97.44 214 PRO A C 1
ATOM 1722 O O . PRO A 1 214 ? 13.305 9.922 23.875 1 97.44 214 PRO A O 1
ATOM 1725 N N . THR A 1 215 ? 11.594 9.391 25.188 1 96.31 215 THR A N 1
ATOM 1726 C CA . THR A 1 215 ? 12.414 8.977 26.312 1 96.31 215 THR A CA 1
ATOM 1727 C C . THR A 1 215 ? 12.703 7.48 26.266 1 96.31 215 THR A C 1
ATOM 1729 O O . THR A 1 215 ? 13.578 6.988 26.969 1 96.31 215 THR A O 1
ATOM 1732 N N . GLY A 1 216 ? 11.953 6.82 25.469 1 94.06 216 GLY A N 1
ATOM 1733 C CA . GLY A 1 216 ? 12.031 5.367 25.438 1 94.06 216 GLY A CA 1
ATOM 1734 C C . GLY A 1 216 ? 10.898 4.695 26.188 1 94.06 216 GLY A C 1
ATOM 1735 O O . GLY A 1 216 ? 10.664 3.496 26.031 1 94.06 216 GLY A O 1
ATOM 1736 N N . ALA A 1 217 ? 10.18 5.438 26.953 1 96.06 217 ALA A N 1
ATOM 1737 C CA . ALA A 1 217 ? 9.07 4.902 27.734 1 96.06 217 ALA A CA 1
ATOM 1738 C C . ALA A 1 217 ? 7.73 5.246 27.094 1 96.06 217 ALA A C 1
ATOM 1740 O O . ALA A 1 217 ? 7.656 6.105 26.219 1 96.06 217 ALA A O 1
ATOM 1741 N N . TYR A 1 218 ? 6.789 4.414 27.469 1 97.75 218 TYR A N 1
ATOM 1742 C CA . TYR A 1 218 ? 5.406 4.73 27.125 1 97.75 218 TYR A CA 1
ATOM 1743 C C . TYR A 1 218 ? 4.699 5.406 28.297 1 97.75 218 TYR A C 1
ATOM 1745 O O . TYR A 1 218 ? 5.117 5.27 29.453 1 97.75 218 TYR A O 1
ATOM 1753 N N . GLN A 1 219 ? 3.732 6.172 28.016 1 97.19 219 GLN A N 1
ATOM 1754 C CA . GLN A 1 219 ? 2.85 6.703 29.047 1 97.19 219 GLN A CA 1
ATOM 1755 C C . GLN A 1 219 ? 1.418 6.211 28.859 1 97.19 219 GLN A C 1
ATOM 1757 O O . GLN A 1 219 ? 0.989 5.961 27.734 1 97.19 219 GLN A O 1
ATOM 1762 N N . PRO A 1 220 ? 0.666 6.082 29.938 1 97.69 220 PRO A N 1
ATOM 1763 C CA . PRO A 1 220 ? -0.697 5.555 29.844 1 97.69 220 PRO A CA 1
ATOM 1764 C C . PRO A 1 220 ? -1.612 6.438 29 1 97.69 220 PRO A C 1
ATOM 1766 O O . PRO A 1 220 ? -1.523 7.668 29.062 1 97.69 220 PRO A O 1
ATOM 1769 N N . LEU A 1 221 ? -2.416 5.766 28.281 1 98.56 221 LEU A N 1
ATOM 1770 C CA . LEU A 1 221 ? -3.449 6.496 27.547 1 98.56 221 LEU A CA 1
ATOM 1771 C C . LEU A 1 221 ? -4.473 7.09 28.516 1 98.56 221 LEU A C 1
ATOM 1773 O O . LEU A 1 221 ? -4.859 6.445 29.484 1 98.56 221 LEU A O 1
ATOM 1777 N N . THR A 1 222 ? -4.895 8.305 28.297 1 98.38 222 THR A N 1
ATOM 1778 C CA . THR A 1 222 ? -6.039 8.859 29.016 1 98.38 222 THR A CA 1
ATOM 1779 C C . THR A 1 222 ? -7.336 8.195 28.547 1 98.38 222 THR A C 1
ATOM 1781 O O . THR A 1 222 ? -7.359 7.492 27.547 1 98.38 222 THR A O 1
ATOM 1784 N N . ALA A 1 223 ? -8.406 8.445 29.281 1 98.44 223 ALA A N 1
ATOM 1785 C CA . ALA A 1 223 ? -9.711 7.914 28.906 1 98.44 223 ALA A CA 1
ATOM 1786 C C . ALA A 1 223 ? -10.117 8.398 27.516 1 98.44 223 ALA A C 1
ATOM 1788 O O . ALA A 1 223 ? -10.688 7.641 26.719 1 98.44 223 ALA A O 1
ATOM 1789 N N . ASP A 1 224 ? -9.867 9.617 27.234 1 98.56 224 ASP A N 1
ATOM 1790 C CA . ASP A 1 224 ? -10.188 10.18 25.938 1 98.56 224 ASP A CA 1
ATOM 1791 C C . ASP A 1 224 ? -9.359 9.523 24.828 1 98.56 224 ASP A C 1
ATOM 1793 O O . ASP A 1 224 ? -9.859 9.289 23.734 1 98.56 224 ASP A O 1
ATOM 1797 N N . GLU A 1 225 ? -8.117 9.203 25.109 1 98.62 225 GLU A N 1
ATOM 1798 C CA . GLU A 1 225 ? -7.27 8.555 24.109 1 98.62 225 GLU A CA 1
ATOM 1799 C C . GLU A 1 225 ? -7.695 7.113 23.875 1 98.62 225 GLU A C 1
ATOM 1801 O O . GLU A 1 225 ? -7.57 6.594 22.766 1 98.62 225 GLU A O 1
ATOM 1806 N N . ILE A 1 226 ? -8.156 6.449 24.922 1 98.75 226 ILE A N 1
ATOM 1807 C CA . ILE A 1 226 ? -8.742 5.125 24.734 1 98.75 226 ILE A CA 1
ATOM 1808 C C . ILE A 1 226 ? -9.953 5.223 23.812 1 98.75 226 ILE A C 1
ATOM 1810 O O . ILE A 1 226 ? -10.125 4.398 22.906 1 98.75 226 ILE A O 1
ATOM 1814 N N . ALA A 1 227 ? -10.758 6.258 24 1 98.69 227 ALA A N 1
ATOM 1815 C CA . ALA A 1 227 ? -11.898 6.496 23.109 1 98.69 227 ALA A CA 1
ATOM 1816 C C . ALA A 1 227 ? -11.438 6.824 21.688 1 98.69 227 ALA A C 1
ATOM 1818 O O . ALA A 1 227 ? -12.062 6.41 20.719 1 98.69 227 ALA A O 1
ATOM 1819 N N . LEU A 1 228 ? -10.336 7.559 21.609 1 98.81 228 LEU A N 1
ATOM 1820 C CA . LEU A 1 228 ? -9.734 7.879 20.312 1 98.81 228 LEU A CA 1
ATOM 1821 C C . LEU A 1 228 ? -9.383 6.609 19.547 1 98.81 228 LEU A C 1
ATOM 1823 O O . LEU A 1 228 ? -9.555 6.547 18.328 1 98.81 228 LEU A O 1
ATOM 1827 N N . ARG A 1 229 ? -8.938 5.586 20.188 1 98.56 229 ARG A N 1
ATOM 1828 C CA . ARG A 1 229 ? -8.539 4.309 19.609 1 98.56 229 ARG A CA 1
ATOM 1829 C C . ARG A 1 229 ? -9.758 3.451 19.297 1 98.56 229 ARG A C 1
ATOM 1831 O O . ARG A 1 229 ? -9.789 2.76 18.266 1 98.56 229 ARG A O 1
ATOM 1838 N N . ASP A 1 230 ? -10.805 3.471 20.141 1 97.12 230 ASP A N 1
ATOM 1839 C CA . ASP A 1 230 ? -11.836 2.438 20.141 1 97.12 230 ASP A CA 1
ATOM 1840 C C . ASP A 1 230 ? -13.148 2.977 19.594 1 97.12 230 ASP A C 1
ATOM 1842 O O . ASP A 1 230 ? -13.578 2.588 18.5 1 97.12 230 ASP A O 1
ATOM 1846 N N . GLU A 1 231 ? -13.789 3.959 20.172 1 96.62 231 GLU A N 1
ATOM 1847 C CA . GLU A 1 231 ? -15.18 4.301 19.875 1 96.62 231 GLU A CA 1
ATOM 1848 C C . GLU A 1 231 ? -15.281 5.668 19.203 1 96.62 231 GLU A C 1
ATOM 1850 O O . GLU A 1 231 ? -16.328 6.012 18.641 1 96.62 231 GLU A O 1
ATOM 1855 N N . GLY A 1 232 ? -14.242 6.414 19.25 1 98.31 232 GLY A N 1
ATOM 1856 C CA . GLY A 1 232 ? -14.281 7.781 18.75 1 98.31 232 GLY A CA 1
ATOM 1857 C C . GLY A 1 232 ? -14.477 8.812 19.844 1 98.31 232 GLY A C 1
ATOM 1858 O O . GLY A 1 232 ? -15.172 8.562 20.828 1 98.31 232 GLY A O 1
ATOM 1859 N N . VAL A 1 233 ? -13.875 9.977 19.656 1 98.75 233 VAL A N 1
ATOM 1860 C CA . VAL A 1 233 ? -13.914 11.039 20.656 1 98.75 233 VAL A CA 1
ATOM 1861 C C . VAL A 1 233 ? -13.922 12.398 19.969 1 98.75 233 VAL A C 1
ATOM 1863 O O . VAL A 1 233 ? -13.609 12.5 18.781 1 98.75 233 VAL A O 1
ATOM 1866 N N . TYR A 1 234 ? -14.383 13.422 20.734 1 98.75 234 TYR A N 1
ATOM 1867 C CA . TYR A 1 234 ? -14.281 14.805 20.297 1 98.75 234 TYR A CA 1
ATOM 1868 C C . TYR A 1 234 ? -12.844 15.164 19.922 1 98.75 234 TYR A C 1
ATOM 1870 O O . TYR A 1 234 ? -11.922 14.945 20.719 1 98.75 234 TYR A O 1
ATOM 1878 N N . PRO A 1 235 ? -12.586 15.703 18.656 1 98.69 235 PRO A N 1
ATOM 1879 C CA . PRO A 1 235 ? -11.211 15.891 18.188 1 98.69 235 PRO A CA 1
ATOM 1880 C C . PRO A 1 235 ? -10.43 16.906 19.016 1 98.69 235 PRO A C 1
ATOM 1882 O O . PRO A 1 235 ? -9.203 16.953 18.938 1 98.69 235 PRO A O 1
ATOM 1885 N N . PHE A 1 236 ? -11.125 17.719 19.797 1 98.75 236 PHE A N 1
ATOM 1886 C CA . PHE A 1 236 ? -10.461 18.797 20.516 1 98.75 236 PHE A CA 1
ATOM 1887 C C . PHE A 1 236 ? -10.664 18.641 22.016 1 98.75 236 PHE A C 1
ATOM 1889 O O . PHE A 1 236 ? -10.766 19.641 22.734 1 98.75 236 PHE A O 1
ATOM 1896 N N . PHE A 1 237 ? -10.68 17.438 22.469 1 98.38 237 PHE A N 1
ATOM 1897 C CA . PHE A 1 237 ? -10.945 17.125 23.875 1 98.38 237 PHE A CA 1
ATOM 1898 C C . PHE A 1 237 ? -9.82 17.641 24.766 1 98.38 237 PHE A C 1
ATOM 1900 O O . PHE A 1 237 ? -10.016 17.844 25.953 1 98.38 237 PHE A O 1
ATOM 1907 N N . GLY A 1 238 ? -8.695 17.828 24.203 1 98.12 238 GLY A N 1
ATOM 1908 C CA . GLY A 1 238 ? -7.488 18.297 24.859 1 98.12 238 GLY A CA 1
ATOM 1909 C C . GLY A 1 238 ? -6.387 18.656 23.875 1 98.12 238 GLY A C 1
ATOM 1910 O O . GLY A 1 238 ? -6.457 18.312 22.703 1 98.12 238 GLY A O 1
ATOM 1911 N N . GLU A 1 239 ? -5.453 19.406 24.422 1 97.94 239 GLU A N 1
ATOM 1912 C CA . GLU A 1 239 ? -4.305 19.734 23.578 1 97.94 239 GLU A CA 1
ATOM 1913 C C . GLU A 1 239 ? -3.521 18.469 23.203 1 97.94 239 GLU A C 1
ATOM 1915 O O . GLU A 1 239 ? -3.229 17.641 24.062 1 97.94 239 GLU A O 1
ATOM 1920 N N . MET A 1 240 ? -3.234 18.391 21.891 1 97.5 240 MET A N 1
ATOM 1921 C CA . MET A 1 240 ? -2.5 17.219 21.438 1 97.5 240 MET A CA 1
ATOM 1922 C C . MET A 1 240 ? -1.307 17.609 20.578 1 97.5 240 MET A C 1
ATOM 1924 O O . MET A 1 240 ? -1.429 18.469 19.703 1 97.5 240 MET A O 1
ATOM 1928 N N . ASP A 1 241 ? -0.241 17.203 20.812 1 97.44 241 ASP A N 1
ATOM 1929 C CA . ASP A 1 241 ? 1.005 17.031 20.078 1 97.44 241 ASP A CA 1
ATOM 1930 C C . ASP A 1 241 ? 1.705 15.734 20.484 1 97.44 241 ASP A C 1
ATOM 1932 O O . ASP A 1 241 ? 2.852 15.758 20.938 1 97.44 241 ASP A O 1
ATOM 1936 N N . ASN A 1 242 ? 0.944 14.641 20.25 1 98.31 242 ASN A N 1
ATOM 1937 C CA . ASN A 1 242 ? 1.269 13.352 20.844 1 98.31 242 ASN A CA 1
ATOM 1938 C C . ASN A 1 242 ? 1.72 12.336 19.797 1 98.31 242 ASN A C 1
ATOM 1940 O O . ASN A 1 242 ? 1.269 12.383 18.656 1 98.31 242 ASN A O 1
ATOM 1944 N N . HIS A 1 243 ? 2.615 11.547 20.234 1 98.5 243 HIS A N 1
ATOM 1945 C CA . HIS A 1 243 ? 3.221 10.531 19.391 1 98.5 243 HIS A CA 1
ATOM 1946 C C . HIS A 1 243 ? 2.82 9.125 19.828 1 98.5 243 HIS A C 1
ATOM 1948 O O . HIS A 1 243 ? 2.992 8.766 21 1 98.5 243 HIS A O 1
ATOM 1954 N N . TYR A 1 244 ? 2.168 8.367 18.938 1 98.75 244 TYR A N 1
ATOM 1955 C CA . TYR A 1 244 ? 1.658 7.035 19.25 1 98.75 244 TYR A CA 1
ATOM 1956 C C . TYR A 1 244 ? 2.26 5.992 18.312 1 98.75 244 TYR A C 1
ATOM 1958 O O . TYR A 1 244 ? 2.549 6.285 17.141 1 98.75 244 TYR A O 1
ATOM 1966 N N . THR A 1 245 ? 2.441 4.762 18.828 1 98.12 245 THR A N 1
ATOM 1967 C CA . THR A 1 245 ? 2.596 3.668 17.859 1 98.12 245 THR A CA 1
ATOM 1968 C C . THR A 1 245 ? 1.327 3.49 17.031 1 98.12 245 THR A C 1
ATOM 1970 O O . THR A 1 245 ? 0.221 3.729 17.531 1 98.12 245 THR A O 1
ATOM 1973 N N . ALA A 1 246 ? 1.479 3.148 15.781 1 97.75 246 ALA A N 1
ATOM 1974 C CA . ALA A 1 246 ? 0.349 2.777 14.938 1 97.75 246 ALA A CA 1
ATOM 1975 C C . ALA A 1 246 ? 0.054 1.284 15.039 1 97.75 246 ALA A C 1
ATOM 1977 O O . ALA A 1 246 ? 0.943 0.455 14.836 1 97.75 246 ALA A O 1
ATOM 1978 N N . VAL A 1 247 ? -1.146 0.925 15.359 1 96.69 247 VAL A N 1
ATOM 1979 C CA . VAL A 1 247 ? -1.565 -0.471 15.414 1 96.69 247 VAL A CA 1
ATOM 1980 C C . VAL A 1 247 ? -2.785 -0.681 14.523 1 96.69 247 VAL A C 1
ATOM 1982 O O . VAL A 1 247 ? -3.902 -0.31 14.891 1 96.69 247 VAL A O 1
ATOM 1985 N N . PRO A 1 248 ? -2.551 -1.319 13.375 1 95.56 248 PRO A N 1
ATOM 1986 C CA . PRO A 1 248 ? -3.684 -1.563 12.477 1 95.56 248 PRO A CA 1
ATOM 1987 C C . PRO A 1 248 ? -4.852 -2.254 13.18 1 95.56 248 PRO A C 1
ATOM 1989 O O . PRO A 1 248 ? -4.641 -3.135 14.016 1 95.56 248 PRO A O 1
ATOM 1992 N N . GLN A 1 249 ? -6.035 -1.843 12.898 1 95.81 249 GLN A N 1
ATOM 1993 C CA . GLN A 1 249 ? -7.289 -2.438 13.344 1 95.81 249 GLN A CA 1
ATOM 1994 C C . GLN A 1 249 ? -8.086 -2.99 12.164 1 95.81 249 GLN A C 1
ATOM 1996 O O . GLN A 1 249 ? -8.312 -2.285 11.18 1 95.81 249 GLN A O 1
ATOM 2001 N N . ASN A 1 250 ? -8.406 -4.234 12.312 1 95.44 250 ASN A N 1
ATOM 2002 C CA . ASN A 1 250 ? -9.141 -4.879 11.234 1 95.44 250 ASN A CA 1
ATOM 2003 C C . ASN A 1 250 ? -8.406 -4.746 9.898 1 95.44 250 ASN A C 1
ATOM 2005 O O . ASN A 1 250 ? -9.008 -4.367 8.891 1 95.44 250 ASN A O 1
ATOM 2009 N N . GLY A 1 251 ? -7.105 -4.895 9.938 1 94.94 251 GLY A N 1
ATOM 2010 C CA . GLY A 1 251 ? -6.234 -4.98 8.773 1 94.94 251 GLY A CA 1
ATOM 2011 C C . GLY A 1 251 ? -5.879 -3.629 8.195 1 94.94 251 GLY A C 1
ATOM 2012 O O . GLY A 1 251 ? -5.176 -3.547 7.18 1 94.94 251 GLY A O 1
ATOM 2013 N N . ARG A 1 252 ? -6.316 -2.564 8.812 1 97.06 252 ARG A N 1
ATOM 2014 C CA . ARG A 1 252 ? -6.129 -1.25 8.211 1 97.06 252 ARG A CA 1
ATOM 2015 C C . ARG A 1 252 ? -5.578 -0.254 9.219 1 97.06 252 ARG A C 1
ATOM 2017 O O . ARG A 1 252 ? -5.848 -0.363 10.422 1 97.06 252 ARG A O 1
ATOM 2024 N N . ASN A 1 253 ? -4.762 0.659 8.773 1 98.25 253 ASN A N 1
ATOM 2025 C CA . ASN A 1 253 ? -4.258 1.825 9.492 1 98.25 253 ASN A CA 1
ATOM 2026 C C . ASN A 1 253 ? -4.926 3.111 9.016 1 98.25 253 ASN A C 1
ATOM 2028 O O . ASN A 1 253 ? -4.703 3.547 7.887 1 98.25 253 ASN A O 1
ATOM 2032 N N . ARG A 1 254 ? -5.797 3.727 9.93 1 98.69 254 ARG A N 1
ATOM 2033 C CA . ARG A 1 254 ? -6.633 4.781 9.367 1 98.69 254 ARG A CA 1
ATOM 2034 C C . ARG A 1 254 ? -7.098 5.75 10.453 1 98.69 254 ARG A C 1
ATOM 2036 O O . ARG A 1 254 ? -7.008 5.445 11.641 1 98.69 254 ARG A O 1
ATOM 2043 N N . MET A 1 255 ? -7.504 6.891 10.039 1 98.94 255 MET A N 1
ATOM 2044 C CA . MET A 1 255 ? -8.289 7.875 10.773 1 98.94 255 MET A CA 1
ATOM 2045 C C . MET A 1 255 ? -9.727 7.926 10.258 1 98.94 255 MET A C 1
ATOM 2047 O O . MET A 1 255 ? -9.953 7.898 9.047 1 98.94 255 MET A O 1
ATOM 2051 N N . GLU A 1 256 ? -10.695 7.918 11.117 1 98.88 256 GLU A N 1
ATOM 2052 C CA . GLU A 1 256 ? -12.102 8.141 10.797 1 98.88 256 GLU A CA 1
ATOM 2053 C C . GLU A 1 256 ? -12.648 9.359 11.531 1 98.88 256 GLU A C 1
ATOM 2055 O O . GLU A 1 256 ? -12.562 9.445 12.758 1 98.88 256 GLU A O 1
ATOM 2060 N N . LEU A 1 257 ? -13.102 10.289 10.797 1 98.94 257 LEU A N 1
ATOM 2061 C CA . LEU A 1 257 ? -13.75 11.477 11.352 1 98.94 257 LEU A CA 1
ATOM 2062 C C . LEU A 1 257 ? -15.227 11.516 10.969 1 98.94 257 LEU A C 1
ATOM 2064 O O . LEU A 1 257 ? -15.562 11.688 9.797 1 98.94 257 LEU A O 1
ATOM 2068 N N . THR A 1 258 ? -16.094 11.406 11.945 1 98.75 258 THR A N 1
ATOM 2069 C CA . THR A 1 258 ? -17.531 11.289 11.695 1 98.75 258 THR A CA 1
ATOM 2070 C C . THR A 1 258 ? -18.266 12.555 12.141 1 98.75 258 THR A C 1
ATOM 2072 O O . THR A 1 258 ? -18.094 13.016 13.266 1 98.75 258 THR A O 1
ATOM 2075 N N . ASP A 1 259 ? -18.969 13.141 11.258 1 98.62 259 ASP A N 1
ATOM 2076 C CA . ASP A 1 259 ? -20.016 14.07 11.648 1 98.62 259 ASP A CA 1
ATOM 2077 C C . ASP A 1 259 ? -21.297 13.328 12.047 1 98.62 259 ASP A C 1
ATOM 2079 O O . ASP A 1 259 ? -22.031 12.844 11.188 1 98.62 259 ASP A O 1
ATOM 2083 N N . THR A 1 260 ? -21.562 13.297 13.273 1 98 260 THR A N 1
ATOM 2084 C CA . THR A 1 260 ? -22.656 12.477 13.781 1 98 260 THR A CA 1
ATOM 2085 C C . THR A 1 260 ? -24 13.086 13.406 1 98 260 THR A C 1
ATOM 2087 O O . THR A 1 260 ? -25.016 12.375 13.352 1 98 260 THR A O 1
ATOM 2090 N N . LYS A 1 261 ? -24.047 14.344 13.188 1 97.69 261 LYS A N 1
ATOM 2091 C CA . LYS A 1 261 ? -25.297 15 12.789 1 97.69 261 LYS A CA 1
ATOM 2092 C C . LYS A 1 261 ? -25.594 14.758 11.312 1 97.69 261 LYS A C 1
ATOM 2094 O O . LYS A 1 261 ? -26.703 14.375 10.953 1 97.69 261 LYS A O 1
ATOM 2099 N N . ALA A 1 262 ? -24.625 14.992 10.453 1 96.56 262 ALA A N 1
ATOM 2100 C CA . ALA A 1 262 ? -24.797 14.805 9.016 1 96.56 262 ALA A CA 1
ATOM 2101 C C . ALA A 1 262 ? -24.781 13.328 8.648 1 96.56 262 ALA A C 1
ATOM 2103 O O . ALA A 1 262 ? -25.188 12.945 7.543 1 96.56 262 ALA A O 1
ATOM 2104 N N . GLY A 1 263 ? -24.203 12.469 9.5 1 96.56 263 GLY A N 1
ATOM 2105 C CA . GLY A 1 263 ? -24.109 11.047 9.234 1 96.56 263 GLY A CA 1
ATOM 2106 C C . GLY A 1 263 ? -23.094 10.703 8.164 1 96.56 263 GLY A C 1
ATOM 2107 O O . GLY A 1 263 ? -23.312 9.805 7.352 1 96.56 263 GLY A O 1
ATOM 2108 N N . VAL A 1 264 ? -22.031 11.461 8.094 1 97.25 264 VAL A N 1
ATOM 2109 C CA . VAL A 1 264 ? -20.969 11.258 7.102 1 97.25 264 VAL A CA 1
ATOM 2110 C C . VAL A 1 264 ? -19.641 11.008 7.809 1 97.25 264 VAL A C 1
ATOM 2112 O O . VAL A 1 264 ? -19.328 11.664 8.805 1 97.25 264 VAL A O 1
ATOM 2115 N N . THR A 1 265 ? -18.891 10.023 7.379 1 98.56 265 THR A N 1
ATOM 2116 C CA . THR A 1 265 ? -17.578 9.711 7.93 1 98.56 265 THR A CA 1
ATOM 2117 C C . THR A 1 265 ? -16.484 9.883 6.871 1 98.56 265 THR A C 1
ATOM 2119 O O . THR A 1 265 ? -16.562 9.273 5.801 1 98.56 265 THR A O 1
ATOM 2122 N N . LEU A 1 266 ? -15.508 10.766 7.105 1 98.88 266 LEU A N 1
ATOM 2123 C CA . LEU A 1 266 ? -14.289 10.844 6.309 1 98.88 266 LEU A CA 1
ATOM 2124 C C . LEU A 1 266 ? -13.266 9.812 6.77 1 98.88 266 LEU A C 1
ATOM 2126 O O . LEU A 1 266 ? -12.906 9.781 7.949 1 98.88 266 LEU A O 1
ATOM 2130 N N . VAL A 1 267 ? -12.883 8.977 5.875 1 98.88 267 VAL A N 1
ATOM 2131 C CA . VAL A 1 267 ? -11.867 7.969 6.168 1 98.88 267 VAL A CA 1
ATOM 2132 C C . VAL A 1 267 ? -10.547 8.367 5.523 1 98.88 267 VAL A C 1
ATOM 2134 O O . VAL A 1 267 ? -10.508 8.75 4.352 1 98.88 267 VAL A O 1
ATOM 2137 N N . TYR A 1 268 ? -9.516 8.445 6.273 1 98.88 268 TYR A N 1
ATOM 2138 C CA . TYR A 1 268 ? -8.141 8.547 5.801 1 98.88 268 TYR A CA 1
ATOM 2139 C C . TYR A 1 268 ? -7.383 7.246 6.059 1 98.88 268 TYR A C 1
ATOM 2141 O O . TYR A 1 268 ? -6.766 7.082 7.117 1 98.88 268 TYR A O 1
ATOM 2149 N N . ASP A 1 269 ? -7.441 6.27 5.098 1 98.81 269 ASP A N 1
ATOM 2150 C CA . ASP A 1 269 ? -6.688 5.023 5.16 1 98.81 269 ASP A CA 1
ATOM 2151 C C . ASP A 1 269 ? -5.266 5.215 4.633 1 98.81 269 ASP A C 1
ATOM 2153 O O . ASP A 1 269 ? -5.066 5.461 3.443 1 98.81 269 ASP A O 1
ATOM 2157 N N . VAL A 1 270 ? -4.238 5.078 5.461 1 98.62 270 VAL A N 1
ATOM 2158 C CA . VAL A 1 270 ? -2.908 5.559 5.102 1 98.62 270 VAL A CA 1
ATOM 2159 C C . VAL A 1 270 ? -2.023 4.383 4.695 1 98.62 270 VAL A C 1
ATOM 2161 O O . VAL A 1 270 ? -0.892 4.578 4.246 1 98.62 270 VAL A O 1
ATOM 2164 N N . GLY A 1 271 ? -2.463 3.17 4.758 1 97.19 271 GLY A N 1
ATOM 2165 C CA . GLY A 1 271 ? -1.643 1.988 4.547 1 97.19 271 GLY A CA 1
ATOM 2166 C C . GLY A 1 271 ? -0.935 1.519 5.805 1 97.19 271 GLY A C 1
ATOM 2167 O O . GLY A 1 271 ? -0.856 2.256 6.789 1 97.19 271 GLY A O 1
ATOM 2168 N N . THR A 1 272 ? -0.349 0.361 5.793 1 95.81 272 THR A N 1
ATOM 2169 C CA . THR A 1 272 ? 0.129 -0.253 7.027 1 95.81 272 THR A CA 1
ATOM 2170 C C . THR A 1 272 ? 1.646 -0.133 7.137 1 95.81 272 THR A C 1
ATOM 2172 O O . THR A 1 272 ? 2.256 -0.716 8.039 1 95.81 272 THR A O 1
ATOM 2175 N N . SER A 1 273 ? 2.238 0.636 6.258 1 95.94 273 SER A N 1
ATOM 2176 C CA . SER A 1 273 ? 3.689 0.773 6.305 1 95.94 273 SER A CA 1
ATOM 2177 C C . SER A 1 273 ? 4.117 1.764 7.383 1 95.94 273 SER A C 1
ATOM 2179 O O . SER A 1 273 ? 5.289 1.805 7.766 1 95.94 273 SER A O 1
ATOM 2181 N N . TYR A 1 274 ? 3.229 2.629 7.797 1 97.31 274 TYR A N 1
ATOM 2182 C CA . TYR A 1 274 ? 3.543 3.648 8.789 1 97.31 274 TYR A CA 1
ATOM 2183 C C . TYR A 1 274 ? 3.438 3.082 10.203 1 97.31 274 TYR A C 1
ATOM 2185 O O . TYR A 1 274 ? 2.383 2.578 10.602 1 97.31 274 TYR A O 1
ATOM 2193 N N . LYS A 1 275 ? 4.477 3.307 10.969 1 96.5 275 LYS A N 1
ATOM 2194 C CA . LYS A 1 275 ? 4.566 2.633 12.266 1 96.5 275 LYS A CA 1
ATOM 2195 C C . LYS A 1 275 ? 4.152 3.564 13.398 1 96.5 275 LYS A C 1
ATOM 2197 O O . LYS A 1 275 ? 3.926 3.115 14.523 1 96.5 275 LYS A O 1
ATOM 2202 N N . GLN A 1 276 ? 3.971 4.836 13.039 1 98.31 276 GLN A N 1
ATOM 2203 C CA . GLN A 1 276 ? 3.664 5.828 14.07 1 98.31 276 GLN A CA 1
ATOM 2204 C C . GLN A 1 276 ? 2.551 6.766 13.609 1 98.31 276 GLN A C 1
ATOM 2206 O O . GLN A 1 276 ? 2.371 6.988 12.414 1 98.31 276 GLN A O 1
ATOM 2211 N N . TRP A 1 277 ? 1.821 7.238 14.57 1 98.62 277 TRP A N 1
ATOM 2212 C CA . TRP A 1 277 ? 0.925 8.375 14.406 1 98.62 277 TRP A CA 1
ATOM 2213 C C . TRP A 1 277 ? 1.405 9.57 15.219 1 98.62 277 TRP A C 1
ATOM 2215 O O . TRP A 1 277 ? 1.675 9.445 16.422 1 98.62 277 TRP A O 1
ATOM 2225 N N . MET A 1 278 ? 1.63 10.664 14.602 1 98.62 278 MET A N 1
ATOM 2226 C CA . MET A 1 278 ? 1.653 11.953 15.281 1 98.62 278 MET A CA 1
ATOM 2227 C C . MET A 1 278 ? 0.311 12.664 15.156 1 98.62 278 MET A C 1
ATOM 2229 O O . MET A 1 278 ? -0.232 12.773 14.055 1 98.62 278 MET A O 1
ATOM 2233 N N . ILE A 1 279 ? -0.259 13.07 16.25 1 98.69 279 ILE A N 1
ATOM 2234 C CA . ILE A 1 279 ? -1.527 13.789 16.203 1 98.69 279 ILE A CA 1
ATOM 2235 C C . ILE A 1 279 ? -1.363 15.172 16.828 1 98.69 279 ILE A C 1
ATOM 2237 O O . ILE A 1 279 ? -1.053 15.281 18.031 1 98.69 279 ILE A O 1
ATOM 2241 N N . TRP A 1 280 ? -1.528 16.188 16.078 1 98.44 280 TRP A N 1
ATOM 2242 C CA . TRP A 1 280 ? -1.521 17.594 16.516 1 98.44 280 TRP A CA 1
ATOM 2243 C C . TRP A 1 280 ? -2.855 18.266 16.219 1 98.44 280 TRP A C 1
ATOM 2245 O O . TRP A 1 280 ? -3.381 18.141 15.102 1 98.44 280 TRP A O 1
ATOM 2255 N N . ASN A 1 281 ? -3.447 18.891 17.219 1 98.38 281 ASN A N 1
ATOM 2256 C CA . ASN A 1 281 ? -4.777 19.438 16.984 1 98.38 281 ASN A CA 1
ATOM 2257 C C . ASN A 1 281 ? -4.812 20.938 17.25 1 98.38 281 ASN A C 1
ATOM 2259 O O . ASN A 1 281 ? -5.793 21.453 17.797 1 98.38 281 ASN A O 1
ATOM 2263 N N . ASN A 1 282 ? -3.662 21.594 16.984 1 97.19 282 ASN A N 1
ATOM 2264 C CA . ASN A 1 282 ? -3.574 23.047 17.094 1 97.19 282 ASN A CA 1
ATOM 2265 C C . ASN A 1 282 ? -3.918 23.531 18.5 1 97.19 282 ASN A C 1
ATOM 2267 O O . ASN A 1 282 ? -4.699 24.469 18.672 1 97.19 282 ASN A O 1
ATOM 2271 N N . GLY A 1 283 ? -3.439 22.859 19.453 1 97.12 283 GLY A N 1
ATOM 2272 C CA . GLY A 1 283 ? -3.654 23.234 20.844 1 97.12 283 GLY A CA 1
ATOM 2273 C C . GLY A 1 283 ? -5.105 23.125 21.281 1 97.12 283 GLY A C 1
ATOM 2274 O O . GLY A 1 283 ? -5.582 23.922 22.094 1 97.12 283 GLY A O 1
ATOM 2275 N N . ALA A 1 284 ? -5.855 22.281 20.609 1 98.19 284 ALA A N 1
ATOM 2276 C CA . ALA A 1 284 ? -7.27 22.031 20.875 1 98.19 284 ALA A CA 1
ATOM 2277 C C . ALA A 1 284 ? -8.141 23.172 20.359 1 98.19 284 ALA A C 1
ATOM 2279 O O . ALA A 1 284 ? -9.305 23.297 20.75 1 98.19 284 ALA A O 1
ATOM 2280 N N . THR A 1 285 ? -7.527 23.969 19.562 1 98.06 285 THR A N 1
ATOM 2281 C CA . THR A 1 285 ? -8.336 24.984 18.891 1 98.06 285 THR A CA 1
ATOM 2282 C C . THR A 1 285 ? -9.172 24.359 17.781 1 98.06 285 THR A C 1
ATOM 2284 O O . THR A 1 285 ? -8.625 23.719 16.875 1 98.06 285 THR A O 1
ATOM 2287 N N . GLU A 1 286 ? -10.414 24.594 17.859 1 98.19 286 GLU A N 1
ATOM 2288 C CA . GLU A 1 286 ? -11.312 23.984 16.891 1 98.19 286 GLU A CA 1
ATOM 2289 C C . GLU A 1 286 ? -11.023 24.484 15.469 1 98.19 286 GLU A C 1
ATOM 2291 O O . GLU A 1 286 ? -10.641 25.641 15.281 1 98.19 286 GLU A O 1
ATOM 2296 N N . GLY A 1 287 ? -11.25 23.656 14.477 1 97.62 287 GLY A N 1
ATOM 2297 C CA . GLY A 1 287 ? -11.094 24.016 13.078 1 97.62 287 GLY A CA 1
ATOM 2298 C C . GLY A 1 287 ? -10.469 22.922 12.242 1 97.62 287 GLY A C 1
ATOM 2299 O O . GLY A 1 287 ? -11.016 22.531 11.203 1 97.62 287 GLY A O 1
ATOM 2300 N N . PHE A 1 288 ? -9.32 22.484 12.719 1 98.25 288 PHE A N 1
ATOM 2301 C CA . PHE A 1 288 ? -8.617 21.422 12.016 1 98.25 288 PHE A CA 1
ATOM 2302 C C . PHE A 1 288 ? -7.668 20.688 12.953 1 98.25 288 PHE A C 1
ATOM 2304 O O . PHE A 1 288 ? -7.379 21.156 14.055 1 98.25 288 PHE A O 1
ATOM 2311 N N . PHE A 1 289 ? -7.277 19.5 12.656 1 98.69 289 PHE A N 1
ATOM 2312 C CA . PHE A 1 289 ? -6.238 18.734 13.32 1 98.69 289 PHE A CA 1
ATOM 2313 C C . PHE A 1 289 ? -5.418 17.938 12.312 1 98.69 289 PHE A C 1
ATOM 2315 O O . PHE A 1 289 ? -5.781 17.859 11.141 1 98.69 289 PHE A O 1
ATOM 2322 N N . CYS A 1 290 ? -4.277 17.438 12.758 1 98.75 290 CYS A N 1
ATOM 2323 C CA . CYS A 1 290 ? -3.35 16.797 11.836 1 98.75 290 CYS A CA 1
ATOM 2324 C C . CYS A 1 290 ? -3.043 15.367 12.266 1 98.75 290 CYS A C 1
ATOM 2326 O O . CYS A 1 290 ? -2.193 15.148 13.133 1 98.75 290 CYS A O 1
ATOM 2328 N N . PRO A 1 291 ? -3.793 14.398 11.711 1 98.81 291 PRO A N 1
ATOM 2329 C CA . PRO A 1 291 ? -3.346 13.008 11.82 1 98.81 291 PRO A CA 1
ATOM 2330 C C . PRO A 1 291 ? -2.186 12.688 10.883 1 98.81 291 PRO A C 1
ATOM 2332 O O . PRO A 1 291 ? -2.379 12.594 9.664 1 98.81 291 PRO A O 1
ATOM 2335 N N . GLU A 1 292 ? -1.008 12.484 11.445 1 98.81 292 GLU A N 1
ATOM 2336 C CA . GLU A 1 292 ? 0.211 12.367 10.648 1 98.81 292 GLU A CA 1
ATOM 2337 C C . GLU A 1 292 ? 0.744 10.938 10.664 1 98.81 292 GLU A C 1
ATOM 2339 O O . GLU A 1 292 ? 1.402 10.523 11.625 1 98.81 292 GLU A O 1
ATOM 2344 N N . PRO A 1 293 ? 0.528 10.195 9.594 1 98.81 293 PRO A N 1
ATOM 2345 C CA . PRO A 1 293 ? 1.226 8.906 9.531 1 98.81 293 PRO A CA 1
ATOM 2346 C C . PRO A 1 293 ? 2.73 9.062 9.32 1 98.81 293 PRO A C 1
ATOM 2348 O O . PRO A 1 293 ? 3.158 9.789 8.422 1 98.81 293 PRO A O 1
ATOM 2351 N N . GLN A 1 294 ? 3.48 8.414 10.125 1 98.5 294 GLN A N 1
ATOM 2352 C CA . GLN A 1 294 ? 4.938 8.492 10.055 1 98.5 294 GLN A CA 1
ATOM 2353 C C . GLN A 1 294 ? 5.559 7.102 10.023 1 98.5 294 GLN A C 1
ATOM 2355 O O . GLN A 1 294 ? 5.168 6.219 10.789 1 98.5 294 GLN A O 1
ATOM 2360 N N . ILE A 1 295 ? 6.52 6.957 9.148 1 97.44 295 ILE A N 1
ATOM 2361 C CA . ILE A 1 295 ? 7.195 5.668 9.039 1 97.44 295 ILE A CA 1
ATOM 2362 C C . ILE A 1 295 ? 7.93 5.367 10.344 1 97.44 295 ILE A C 1
ATOM 2364 O O . ILE A 1 295 ? 7.867 4.242 10.852 1 97.44 295 ILE A O 1
ATOM 2368 N N . ASN A 1 296 ? 8.523 6.402 10.922 1 97.44 296 ASN A N 1
ATOM 2369 C CA . ASN A 1 296 ? 9.461 6.133 12 1 97.44 296 ASN A CA 1
ATOM 2370 C C . ASN A 1 296 ? 9.086 6.895 13.273 1 97.44 296 ASN A C 1
ATOM 2372 O O . ASN A 1 296 ? 8.367 7.895 13.211 1 97.44 296 ASN A O 1
ATOM 2376 N N . LEU A 1 297 ? 9.672 6.453 14.336 1 97.88 297 LEU A N 1
ATOM 2377 C CA . LEU A 1 297 ? 9.672 7.172 15.609 1 97.88 297 LEU A CA 1
ATOM 2378 C C . LEU A 1 297 ? 10.414 8.5 15.477 1 97.88 297 LEU A C 1
ATOM 2380 O O . LEU A 1 297 ? 11.453 8.578 14.828 1 97.88 297 LEU A O 1
ATOM 2384 N N . VAL A 1 298 ? 9.844 9.516 16.109 1 97.5 298 VAL A N 1
ATOM 2385 C CA . VAL A 1 298 ? 10.547 10.789 16.219 1 97.5 298 VAL A CA 1
ATOM 2386 C C . VAL A 1 298 ? 11.977 10.555 16.688 1 97.5 298 VAL A C 1
ATOM 2388 O O . VAL A 1 298 ? 12.211 9.781 17.625 1 97.5 298 VAL A O 1
ATOM 2391 N N . ASN A 1 299 ? 12.984 11.148 15.969 1 97.88 299 ASN A N 1
ATOM 2392 C CA . ASN A 1 299 ? 14.383 11.086 16.375 1 97.88 299 ASN A CA 1
ATOM 2393 C C . ASN A 1 299 ? 14.914 9.656 16.344 1 97.88 299 ASN A C 1
ATOM 2395 O O . ASN A 1 299 ? 15.836 9.312 17.078 1 97.88 299 ASN A O 1
ATOM 2399 N N . ALA A 1 300 ? 14.375 8.852 15.453 1 96.81 300 ALA A N 1
ATOM 2400 C CA . ALA A 1 300 ? 14.625 7.414 15.422 1 96.81 300 ALA A CA 1
ATOM 2401 C C . ALA A 1 300 ? 16.109 7.109 15.367 1 96.81 300 ALA A C 1
ATOM 2403 O O . ALA A 1 300 ? 16.594 6.203 16.047 1 96.81 300 ALA A O 1
ATOM 2404 N N . PRO A 1 301 ? 16.922 7.875 14.586 1 96.06 301 PRO A N 1
ATOM 2405 C CA . PRO A 1 301 ? 18.328 7.523 14.461 1 96.06 301 PRO A CA 1
ATOM 2406 C C . PRO A 1 301 ? 19.094 7.637 15.781 1 96.06 301 PRO A C 1
ATOM 2408 O O . PRO A 1 301 ? 20.188 7.105 15.914 1 96.06 301 PRO A O 1
ATOM 2411 N N . HIS A 1 302 ? 18.531 8.312 16.75 1 95.94 302 HIS A N 1
ATOM 2412 C CA . HIS A 1 302 ? 19.188 8.516 18.031 1 95.94 302 HIS A CA 1
ATOM 2413 C C . HIS A 1 302 ? 18.719 7.492 19.062 1 95.94 302 HIS A C 1
ATOM 2415 O O . HIS A 1 302 ? 19.234 7.445 20.188 1 95.94 302 HIS A O 1
ATOM 2421 N N . VAL A 1 303 ? 17.734 6.734 18.703 1 93.81 303 VAL A N 1
ATOM 2422 C CA . VAL A 1 303 ? 17.062 5.887 19.688 1 93.81 303 VAL A CA 1
ATOM 2423 C C . VAL A 1 303 ? 17.656 4.484 19.656 1 93.81 303 VAL A C 1
ATOM 2425 O O . VAL A 1 303 ? 17.875 3.92 18.578 1 93.81 303 VAL A O 1
ATOM 2428 N N . ASP A 1 304 ? 17.906 3.998 20.859 1 91.44 304 ASP A N 1
ATOM 2429 C CA . ASP A 1 304 ? 18.484 2.664 20.984 1 91.44 304 ASP A CA 1
ATOM 2430 C C . ASP A 1 304 ? 17.406 1.605 21.156 1 91.44 304 ASP A C 1
ATOM 2432 O O . ASP A 1 304 ? 17.297 0.986 22.219 1 91.44 304 ASP A O 1
ATOM 2436 N N . LEU A 1 305 ? 16.594 1.405 20.25 1 92.25 305 LEU A N 1
ATOM 2437 C CA . LEU A 1 305 ? 15.578 0.371 20.125 1 92.25 305 LEU A CA 1
ATOM 2438 C C . LEU A 1 305 ? 15.711 -0.364 18.797 1 92.25 305 LEU A C 1
ATOM 2440 O O . LEU A 1 305 ? 16.312 0.15 17.859 1 92.25 305 LEU A O 1
ATOM 2444 N N . PRO A 1 306 ? 15.227 -1.621 18.75 1 90.69 306 PRO A N 1
ATOM 2445 C CA . PRO A 1 306 ? 15.328 -2.35 17.484 1 90.69 306 PRO A CA 1
ATOM 2446 C C . PRO A 1 306 ? 14.789 -1.553 16.297 1 90.69 306 PRO A C 1
ATOM 2448 O O . PRO A 1 306 ? 13.703 -0.973 16.375 1 90.69 306 PRO A O 1
ATOM 2451 N N . ARG A 1 307 ? 15.484 -1.552 15.156 1 91.56 307 ARG A N 1
ATOM 2452 C CA . ARG A 1 307 ? 15.234 -0.726 13.977 1 91.56 307 ARG A CA 1
ATOM 2453 C C . ARG A 1 307 ? 13.828 -0.95 13.438 1 91.56 307 ARG A C 1
ATOM 2455 O O . ARG A 1 307 ? 13.133 0.005 13.086 1 91.56 307 ARG A O 1
ATOM 2462 N N . ASP A 1 308 ? 13.398 -2.186 13.461 1 85.88 308 ASP A N 1
ATOM 2463 C CA . ASP A 1 308 ? 12.086 -2.516 12.93 1 85.88 308 ASP A CA 1
ATOM 2464 C C . ASP A 1 308 ? 10.977 -1.959 13.82 1 85.88 308 ASP A C 1
ATOM 2466 O O . ASP A 1 308 ? 9.906 -1.578 13.328 1 85.88 308 ASP A O 1
ATOM 2470 N N . GLN A 1 309 ? 11.273 -1.924 15.055 1 86.56 309 GLN A N 1
ATOM 2471 C CA . GLN A 1 309 ? 10.289 -1.43 16.016 1 86.56 309 GLN A CA 1
ATOM 2472 C C . GLN A 1 309 ? 10.062 0.07 15.844 1 86.56 309 GLN A C 1
ATOM 2474 O O . GLN A 1 309 ? 8.938 0.553 15.969 1 86.56 309 GLN A O 1
ATOM 2479 N N . ILE A 1 310 ? 11.117 0.729 15.5 1 92.25 310 ILE A N 1
ATOM 2480 C CA . ILE A 1 310 ? 11.008 2.184 15.477 1 92.25 310 ILE A CA 1
ATOM 2481 C C . ILE A 1 310 ? 10.914 2.674 14.031 1 92.25 310 ILE A C 1
ATOM 2483 O O . ILE A 1 310 ? 11.016 3.873 13.773 1 92.25 310 ILE A O 1
ATOM 2487 N N . GLY A 1 311 ? 10.758 1.745 13.102 1 93.56 311 GLY A N 1
ATOM 2488 C CA . GLY A 1 311 ? 10.531 2.084 11.703 1 93.56 311 GLY A CA 1
ATOM 2489 C C . GLY A 1 311 ? 11.742 2.723 11.047 1 93.56 311 GLY A C 1
ATOM 2490 O O . GLY A 1 311 ? 11.609 3.664 10.258 1 93.56 311 GLY A O 1
ATOM 2491 N N . LEU A 1 312 ? 12.906 2.324 11.461 1 95.31 312 LEU A N 1
ATOM 2492 C CA . LEU A 1 312 ? 14.148 2.82 10.867 1 95.31 312 LEU A CA 1
ATOM 2493 C C . LEU A 1 312 ? 14.656 1.864 9.797 1 95.31 312 LEU A C 1
ATOM 2495 O O . LEU A 1 312 ? 15.305 0.864 10.117 1 95.31 312 LEU A O 1
ATOM 2499 N N . PHE A 1 313 ? 14.25 2.127 8.508 1 95.19 313 PHE A N 1
ATOM 2500 C CA . PHE A 1 313 ? 14.789 1.251 7.473 1 95.19 313 PHE A CA 1
ATOM 2501 C C . PHE A 1 313 ? 15.352 2.064 6.309 1 95.19 313 PHE A C 1
ATOM 2503 O O . PHE A 1 313 ? 15.422 3.293 6.387 1 95.19 313 PHE A O 1
ATOM 2510 N N . SER A 1 314 ? 15.977 1.382 5.367 1 97.75 314 SER A N 1
ATOM 2511 C CA . SER A 1 314 ? 16.719 2.012 4.277 1 97.75 314 SER A CA 1
ATOM 2512 C C . SER A 1 314 ? 16.469 1.285 2.955 1 97.75 314 SER A C 1
ATOM 2514 O O . SER A 1 314 ? 15.867 0.212 2.932 1 97.75 314 SER A O 1
ATOM 2516 N N . LEU A 1 315 ? 16.828 1.94 1.902 1 98.12 315 LEU A N 1
ATOM 2517 C CA . LEU A 1 315 ? 16.812 1.365 0.562 1 98.12 315 LEU A CA 1
ATOM 2518 C C . LEU A 1 315 ? 18.234 1.22 0.025 1 98.12 315 LEU A C 1
ATOM 2520 O O . LEU A 1 315 ? 18.984 2.195 -0.029 1 98.12 315 LEU A O 1
ATOM 2524 N N . ALA A 1 316 ? 18.594 -0.019 -0.301 1 97.81 316 ALA A N 1
ATOM 2525 C CA . ALA A 1 316 ? 19.859 -0.228 -0.996 1 97.81 316 ALA A CA 1
ATOM 2526 C C . ALA A 1 316 ? 19.828 0.377 -2.396 1 97.81 316 ALA A C 1
ATOM 2528 O O . ALA A 1 316 ? 18.75 0.733 -2.898 1 97.81 316 ALA A O 1
ATOM 2529 N N . PRO A 1 317 ? 21.031 0.609 -3.006 1 97.81 317 PRO A N 1
ATOM 2530 C CA . PRO A 1 317 ? 21.062 1.156 -4.363 1 97.81 317 PRO A CA 1
ATOM 2531 C C . PRO A 1 317 ? 20.125 0.421 -5.32 1 97.81 317 PRO A C 1
ATOM 2533 O O . PRO A 1 317 ? 20.156 -0.811 -5.387 1 97.81 317 PRO A O 1
ATOM 2536 N N . GLY A 1 318 ? 19.234 1.167 -5.988 1 97.62 318 GLY A N 1
ATOM 2537 C CA . GLY A 1 318 ? 18.328 0.611 -6.984 1 97.62 318 GLY A CA 1
ATOM 2538 C C . GLY A 1 318 ? 17 0.168 -6.402 1 97.62 318 GLY A C 1
ATOM 2539 O O . GLY A 1 318 ? 16.047 -0.086 -7.141 1 97.62 318 GLY A O 1
ATOM 2540 N N . GLU A 1 319 ? 16.859 0.166 -5.129 1 98.31 319 GLU A N 1
ATOM 2541 C CA . GLU A 1 319 ? 15.656 -0.355 -4.496 1 98.31 319 GLU A CA 1
ATOM 2542 C C . GLU A 1 319 ? 14.555 0.7 -4.453 1 98.31 319 GLU A C 1
ATOM 2544 O O . GLU A 1 319 ? 14.828 1.896 -4.566 1 98.31 319 GLU A O 1
ATOM 2549 N N . ILE A 1 320 ? 13.352 0.212 -4.375 1 98.56 320 ILE A N 1
ATOM 2550 C CA . ILE A 1 320 ? 12.148 1.038 -4.402 1 98.56 320 ILE A CA 1
ATOM 2551 C C . ILE A 1 320 ? 11.305 0.755 -3.162 1 98.56 320 ILE A C 1
ATOM 2553 O O . ILE A 1 320 ? 11.172 -0.397 -2.74 1 98.56 320 ILE A O 1
ATOM 2557 N N . TRP A 1 321 ? 10.75 1.795 -2.586 1 98.25 321 TRP A N 1
ATOM 2558 C CA . TRP A 1 321 ? 9.688 1.69 -1.591 1 98.25 321 TRP A CA 1
ATOM 2559 C C . TRP A 1 321 ? 8.461 2.488 -2.018 1 98.25 321 TRP A C 1
ATOM 2561 O O . TRP A 1 321 ? 8.586 3.582 -2.574 1 98.25 321 TRP A O 1
ATOM 2571 N N . GLU A 1 322 ? 7.293 1.961 -1.817 1 98.38 322 GLU A N 1
ATOM 2572 C CA . GLU A 1 322 ? 6.082 2.695 -2.164 1 98.38 322 GLU A CA 1
ATOM 2573 C C . GLU A 1 322 ? 4.926 2.324 -1.235 1 98.38 322 GLU A C 1
ATOM 2575 O O . GLU A 1 322 ? 4.938 1.256 -0.619 1 98.38 322 GLU A O 1
ATOM 2580 N N . GLU A 1 323 ? 3.975 3.16 -1.07 1 98.06 323 GLU A N 1
ATOM 2581 C CA . GLU A 1 323 ? 2.771 2.965 -0.268 1 98.06 323 GLU A CA 1
ATOM 2582 C C . GLU A 1 323 ? 1.6 3.766 -0.827 1 98.06 323 GLU A C 1
ATOM 2584 O O . GLU A 1 323 ? 1.799 4.781 -1.496 1 98.06 323 GLU A O 1
ATOM 2589 N N . THR A 1 324 ? 0.388 3.273 -0.612 1 98.12 324 THR A N 1
ATOM 2590 C CA . THR A 1 324 ? -0.821 3.955 -1.062 1 98.12 324 THR A CA 1
ATOM 2591 C C . THR A 1 324 ? -1.684 4.367 0.127 1 98.12 324 THR A C 1
ATOM 2593 O O . THR A 1 324 ? -1.68 3.701 1.164 1 98.12 324 THR A O 1
ATOM 2596 N N . ALA A 1 325 ? -2.393 5.43 -0.027 1 98.62 325 ALA A N 1
ATOM 2597 C CA . ALA A 1 325 ? -3.393 5.934 0.91 1 98.62 325 ALA A CA 1
ATOM 2598 C C . ALA A 1 325 ? -4.633 6.426 0.173 1 98.62 325 ALA A C 1
ATOM 2600 O O . ALA A 1 325 ? -4.605 6.617 -1.045 1 98.62 325 ALA A O 1
ATOM 2601 N N . ARG A 1 326 ? -5.742 6.598 0.909 1 98.88 326 ARG A N 1
ATOM 2602 C CA . ARG A 1 326 ? -6.957 7.133 0.311 1 98.88 326 ARG A CA 1
ATOM 2603 C C . ARG A 1 326 ? -7.758 7.941 1.328 1 98.88 326 ARG A C 1
ATOM 2605 O O . ARG A 1 326 ? -7.887 7.535 2.486 1 98.88 326 ARG A O 1
ATOM 2612 N N . LEU A 1 327 ? -8.242 9.086 0.895 1 98.94 327 LEU A N 1
ATOM 2613 C CA . LEU A 1 327 ? -9.289 9.836 1.589 1 98.94 327 LEU A CA 1
ATOM 2614 C C . LEU A 1 327 ? -10.633 9.672 0.888 1 98.94 327 LEU A C 1
ATOM 2616 O O . LEU A 1 327 ? -10.75 9.961 -0.304 1 98.94 327 LEU A O 1
ATOM 2620 N N . TYR A 1 328 ? -11.609 9.242 1.613 1 98.75 328 TYR A N 1
ATOM 2621 C CA . TYR A 1 328 ? -12.93 9.062 1.024 1 98.75 328 TYR A CA 1
ATOM 2622 C C . TYR A 1 328 ? -14.023 9.148 2.088 1 98.75 328 TYR A C 1
ATOM 2624 O O . TYR A 1 328 ? -13.727 9.133 3.287 1 98.75 328 TYR A O 1
ATOM 2632 N N . VAL A 1 329 ? -15.234 9.32 1.645 1 97.94 329 VAL A N 1
ATOM 2633 C CA . VAL A 1 329 ? -16.359 9.383 2.57 1 97.94 329 VAL A CA 1
ATOM 2634 C C . VAL A 1 329 ? -17.188 8.102 2.465 1 97.94 329 VAL A C 1
ATOM 2636 O O . VAL A 1 329 ? -17.359 7.551 1.374 1 97.94 329 VAL A O 1
ATOM 2639 N N . LYS A 1 330 ? -17.688 7.645 3.525 1 95.56 330 LYS A N 1
ATOM 2640 C CA . LYS A 1 330 ? -18.641 6.543 3.566 1 95.56 330 LYS A CA 1
ATOM 2641 C C . LYS A 1 330 ? -19.875 6.926 4.367 1 95.56 330 LYS A C 1
ATOM 2643 O O . LYS A 1 330 ? -19.844 7.836 5.195 1 95.56 330 LYS A O 1
ATOM 2648 N N . MET B 1 1 ? 11.828 7.605 -29.062 1 46.88 1 MET B N 1
ATOM 2649 C CA . MET B 1 1 ? 11.398 7.523 -27.656 1 46.88 1 MET B CA 1
ATOM 2650 C C . MET B 1 1 ? 10.758 6.172 -27.375 1 46.88 1 MET B C 1
ATOM 2652 O O . MET B 1 1 ? 10.039 5.625 -28.203 1 46.88 1 MET B O 1
ATOM 2656 N N . SER B 1 2 ? 11.234 5.348 -26.391 1 66.62 2 SER B N 1
ATOM 2657 C CA . SER B 1 2 ? 10.742 3.99 -26.203 1 66.62 2 SER B CA 1
ATOM 2658 C C . SER B 1 2 ? 9.219 3.961 -26.141 1 66.62 2 SER B C 1
ATOM 2660 O O . SER B 1 2 ? 8.594 4.852 -25.547 1 66.62 2 SER B O 1
ATOM 2662 N N . GLU B 1 3 ? 8.602 3.26 -26.938 1 89.25 3 GLU B N 1
ATOM 2663 C CA . GLU B 1 3 ? 7.16 3.207 -27.188 1 89.25 3 GLU B CA 1
ATOM 2664 C C . GLU B 1 3 ? 6.406 2.828 -25.906 1 89.25 3 GLU B C 1
ATOM 2666 O O . GLU B 1 3 ? 6.793 1.893 -25.203 1 89.25 3 GLU B O 1
ATOM 2671 N N . ILE B 1 4 ? 5.574 3.746 -25.391 1 97.69 4 ILE B N 1
ATOM 2672 C CA . ILE B 1 4 ? 4.609 3.457 -24.344 1 97.69 4 ILE B CA 1
ATOM 2673 C C . ILE B 1 4 ? 3.213 3.328 -24.938 1 97.69 4 ILE B C 1
ATOM 2675 O O . ILE B 1 4 ? 2.68 4.289 -25.5 1 97.69 4 ILE B O 1
ATOM 2679 N N . LYS B 1 5 ? 2.643 2.117 -24.844 1 97.69 5 LYS B N 1
ATOM 2680 C CA . LYS B 1 5 ? 1.361 1.889 -25.5 1 97.69 5 LYS B CA 1
ATOM 2681 C C . LYS B 1 5 ? 0.596 0.748 -24.844 1 97.69 5 LYS B C 1
ATOM 2683 O O . LYS B 1 5 ? 1.198 -0.22 -24.359 1 97.69 5 LYS B O 1
ATOM 2688 N N . ALA B 1 6 ? -0.64 0.898 -24.75 1 98.69 6 ALA B N 1
ATOM 2689 C CA . ALA B 1 6 ? -1.566 -0.174 -24.391 1 98.69 6 ALA B CA 1
ATOM 2690 C C . ALA B 1 6 ? -2.518 -0.479 -25.547 1 98.69 6 ALA B C 1
ATOM 2692 O O . ALA B 1 6 ? -2.994 0.434 -26.234 1 98.69 6 ALA B O 1
ATOM 2693 N N . TYR B 1 7 ? -2.791 -1.751 -25.828 1 98.56 7 TYR B N 1
ATOM 2694 C CA . TYR B 1 7 ? -3.684 -2.09 -26.938 1 98.56 7 TYR B CA 1
ATOM 2695 C C . TYR B 1 7 ? -4.309 -3.463 -26.734 1 98.56 7 TYR B C 1
ATOM 2697 O O . TYR B 1 7 ? -3.775 -4.289 -25.984 1 98.56 7 TYR B O 1
ATOM 2705 N N . GLU B 1 8 ? -5.43 -3.637 -27.375 1 98.44 8 GLU B N 1
ATOM 2706 C CA . GLU B 1 8 ? -6.113 -4.926 -27.328 1 98.44 8 GLU B CA 1
ATOM 2707 C C . GLU B 1 8 ? -5.641 -5.832 -28.469 1 98.44 8 GLU B C 1
ATOM 2709 O O . GLU B 1 8 ? -5.434 -5.371 -29.594 1 98.44 8 GLU B O 1
ATOM 2714 N N . GLY B 1 9 ? -5.332 -7 -28.094 1 98.25 9 GLY B N 1
ATOM 2715 C CA . GLY B 1 9 ? -4.949 -8.016 -29.047 1 98.25 9 GLY B CA 1
ATOM 2716 C C . GLY B 1 9 ? -5.352 -9.414 -28.641 1 98.25 9 GLY B C 1
ATOM 2717 O O . GLY B 1 9 ? -6.324 -9.594 -27.906 1 98.25 9 GLY B O 1
ATOM 2718 N N . SER B 1 10 ? -4.73 -10.367 -29.328 1 97.31 10 SER B N 1
ATOM 2719 C CA . SER B 1 10 ? -5.023 -11.766 -29.062 1 97.31 10 SER B CA 1
ATOM 2720 C C . SER B 1 10 ? -3.795 -12.492 -28.516 1 97.31 10 SER B C 1
ATOM 2722 O O . SER B 1 10 ? -2.682 -12.289 -29 1 97.31 10 SER B O 1
ATOM 2724 N N . TYR B 1 11 ? -3.977 -13.188 -27.453 1 97.12 11 TYR B N 1
ATOM 2725 C CA . TYR B 1 11 ? -2.98 -14.109 -26.922 1 97.12 11 TYR B CA 1
ATOM 2726 C C . TYR B 1 11 ? -3.43 -15.555 -27.094 1 97.12 11 TYR B C 1
ATOM 2728 O O . TYR B 1 11 ? -4.27 -16.047 -26.328 1 97.12 11 TYR B O 1
ATOM 2736 N N . GLN B 1 12 ? -2.857 -16.219 -28.078 1 95.19 12 GLN B N 1
ATOM 2737 C CA . GLN B 1 12 ? -3.195 -17.609 -28.391 1 95.19 12 GLN B CA 1
ATOM 2738 C C . GLN B 1 12 ? -4.703 -17.781 -28.562 1 95.19 12 GLN B C 1
ATOM 2740 O O . GLN B 1 12 ? -5.293 -18.703 -28 1 95.19 12 GLN B O 1
ATOM 2745 N N . GLY B 1 13 ? -5.359 -16.797 -29.109 1 94.62 13 GLY B N 1
ATOM 2746 C CA . GLY B 1 13 ? -6.773 -16.875 -29.453 1 94.62 13 GLY B CA 1
ATOM 2747 C C . GLY B 1 13 ? -7.672 -16.219 -28.422 1 94.62 13 GLY B C 1
ATOM 2748 O O . GLY B 1 13 ? -8.859 -16.016 -28.656 1 94.62 13 GLY B O 1
ATOM 2749 N N . GLU B 1 14 ? -7.105 -15.883 -27.266 1 96.12 14 GLU B N 1
ATOM 2750 C CA . GLU B 1 14 ? -7.879 -15.227 -26.219 1 96.12 14 GLU B CA 1
ATOM 2751 C C . GLU B 1 14 ? -7.691 -13.711 -26.25 1 96.12 14 GLU B C 1
ATOM 2753 O O . GLU B 1 14 ? -6.605 -13.227 -26.562 1 96.12 14 GLU B O 1
ATOM 2758 N N . ARG B 1 15 ? -8.82 -13.031 -25.953 1 97.56 15 ARG B N 1
ATOM 2759 C CA . ARG B 1 15 ? -8.727 -11.578 -25.828 1 97.56 15 ARG B CA 1
ATOM 2760 C C . ARG B 1 15 ? -7.68 -11.195 -24.797 1 97.56 15 ARG B C 1
ATOM 2762 O O . ARG B 1 15 ? -7.668 -11.734 -23.688 1 97.56 15 ARG B O 1
ATOM 2769 N N . ALA B 1 16 ? -6.777 -10.234 -25.172 1 98.75 16 ALA B N 1
ATOM 2770 C CA . ALA B 1 16 ? -5.711 -9.797 -24.266 1 98.75 16 ALA B CA 1
ATOM 2771 C C . ALA B 1 16 ? -5.512 -8.289 -24.359 1 98.75 16 ALA B C 1
ATOM 2773 O O . ALA B 1 16 ? -5.699 -7.688 -25.422 1 98.75 16 ALA B O 1
ATOM 2774 N N . ILE B 1 17 ? -5.207 -7.637 -23.266 1 98.94 17 ILE B N 1
ATOM 2775 C CA . ILE B 1 17 ? -4.715 -6.262 -23.25 1 98.94 17 ILE B CA 1
ATOM 2776 C C . ILE B 1 17 ? -3.197 -6.262 -23.094 1 98.94 17 ILE B C 1
ATOM 2778 O O . ILE B 1 17 ? -2.668 -6.734 -22.094 1 98.94 17 ILE B O 1
ATOM 2782 N N . TYR B 1 18 ? -2.527 -5.711 -24.078 1 98.81 18 TYR B N 1
ATOM 2783 C CA . TYR B 1 18 ? -1.071 -5.641 -24.078 1 98.81 18 TYR B CA 1
ATOM 2784 C C . TYR B 1 18 ? -0.591 -4.285 -23.578 1 98.81 18 TYR B C 1
ATOM 2786 O O . TYR B 1 18 ? -1.189 -3.25 -23.891 1 98.81 18 TYR B O 1
ATOM 2794 N N . LEU B 1 19 ? 0.447 -4.328 -22.797 1 98.88 19 LEU B N 1
ATOM 2795 C CA . LEU B 1 19 ? 1.134 -3.133 -22.328 1 98.88 19 LEU B CA 1
ATOM 2796 C C . LEU B 1 19 ? 2.588 -3.121 -22.781 1 98.88 19 LEU B C 1
ATOM 2798 O O . LEU B 1 19 ? 3.252 -4.16 -22.781 1 98.88 19 LEU B O 1
ATOM 2802 N N . ARG B 1 20 ? 3.016 -2.025 -23.172 1 98.56 20 ARG B N 1
ATOM 2803 C CA . ARG B 1 20 ? 4.414 -1.79 -23.516 1 98.56 20 ARG B CA 1
ATOM 2804 C C . ARG B 1 20 ? 4.922 -0.499 -22.891 1 98.56 20 ARG B C 1
ATOM 2806 O O . ARG B 1 20 ? 4.199 0.497 -22.828 1 98.56 20 ARG B O 1
ATOM 2813 N N . ALA B 1 21 ? 6.078 -0.504 -22.359 1 98.44 21 ALA B N 1
ATOM 2814 C CA . ALA B 1 21 ? 6.797 0.664 -21.859 1 98.44 21 ALA B CA 1
ATOM 2815 C C . ALA B 1 21 ? 8.305 0.477 -21.984 1 98.44 21 ALA B C 1
ATOM 2817 O O . ALA B 1 21 ? 8.938 -0.108 -21.094 1 98.44 21 ALA B O 1
ATOM 2818 N N . GLY B 1 22 ? 8.852 1.053 -23.031 1 97.19 22 GLY B N 1
ATOM 2819 C CA . GLY B 1 22 ? 10.273 0.85 -23.281 1 97.19 22 GLY B CA 1
ATOM 2820 C C . GLY B 1 22 ? 10.648 -0.613 -23.422 1 97.19 22 GLY B C 1
ATOM 2821 O O . GLY B 1 22 ? 10.141 -1.31 -24.297 1 97.19 22 GLY B O 1
ATOM 2822 N N . ARG B 1 23 ? 11.453 -1.069 -22.531 1 97.25 23 ARG B N 1
ATOM 2823 C CA . ARG B 1 23 ? 12.016 -2.41 -22.641 1 97.25 23 ARG B CA 1
ATOM 2824 C C . ARG B 1 23 ? 11.031 -3.463 -22.141 1 97.25 23 ARG B C 1
ATOM 2826 O O . ARG B 1 23 ? 11.25 -4.66 -22.328 1 97.25 23 ARG B O 1
ATOM 2833 N N . TYR B 1 24 ? 9.953 -3.01 -21.531 1 98.62 24 TYR B N 1
ATOM 2834 C CA . TYR B 1 24 ? 9.078 -3.982 -20.875 1 98.62 24 TYR B CA 1
ATOM 2835 C C . TYR B 1 24 ? 7.809 -4.207 -21.688 1 98.62 24 TYR B C 1
ATOM 2837 O O . TYR B 1 24 ? 7.32 -3.289 -22.359 1 98.62 24 TYR B O 1
ATOM 2845 N N . GLU B 1 25 ? 7.277 -5.387 -21.609 1 98.69 25 GLU B N 1
ATOM 2846 C CA . GLU B 1 25 ? 5.98 -5.781 -22.141 1 98.69 25 GLU B CA 1
ATOM 2847 C C . GLU B 1 25 ? 5.203 -6.633 -21.141 1 98.69 25 GLU B C 1
ATOM 2849 O O . GLU B 1 25 ? 5.801 -7.359 -20.344 1 98.69 25 GLU B O 1
ATOM 2854 N N . ALA B 1 26 ? 3.922 -6.551 -21.156 1 98.88 26 ALA B N 1
ATOM 2855 C CA . ALA B 1 26 ? 3.035 -7.371 -20.344 1 98.88 26 ALA B CA 1
ATOM 2856 C C . ALA B 1 26 ? 1.732 -7.672 -21.062 1 98.88 26 ALA B C 1
ATOM 2858 O O . ALA B 1 26 ? 1.398 -7.008 -22.047 1 98.88 26 ALA B O 1
ATOM 2859 N N . ALA B 1 27 ? 1.009 -8.672 -20.656 1 98.88 27 ALA B N 1
ATOM 2860 C CA . ALA B 1 27 ? -0.277 -9.039 -21.234 1 98.88 27 ALA B CA 1
ATOM 2861 C C . ALA B 1 27 ? -1.246 -9.531 -20.172 1 98.88 27 ALA B C 1
ATOM 2863 O O . ALA B 1 27 ? -0.874 -10.336 -19.312 1 98.88 27 ALA B O 1
ATOM 2864 N N . LEU B 1 28 ? -2.436 -9.055 -20.234 1 98.88 28 LEU B N 1
ATOM 2865 C CA . LEU B 1 28 ? -3.496 -9.438 -19.312 1 98.88 28 LEU B CA 1
ATOM 2866 C C . LEU B 1 28 ? -4.652 -10.094 -20.047 1 98.88 28 LEU B C 1
ATOM 2868 O O . LEU B 1 28 ? -5.066 -9.625 -21.109 1 98.88 28 LEU B O 1
ATOM 2872 N N . LEU B 1 29 ? -5.145 -11.195 -19.531 1 98.56 29 LEU B N 1
ATOM 2873 C CA . LEU B 1 29 ? -6.277 -11.914 -20.109 1 98.56 29 LEU B CA 1
ATOM 2874 C C . LEU B 1 29 ? -7.547 -11.664 -19.297 1 98.56 29 LEU B C 1
ATOM 2876 O O . LEU B 1 29 ? -7.793 -12.336 -18.297 1 98.56 29 LEU B O 1
ATOM 2880 N N . PRO B 1 30 ? -8.406 -10.773 -19.781 1 98.31 30 PRO B N 1
ATOM 2881 C CA . PRO B 1 30 ? -9.578 -10.406 -18.984 1 98.31 30 PRO B CA 1
ATOM 2882 C C . PRO B 1 30 ? -10.555 -11.57 -18.797 1 98.31 30 PRO B C 1
ATOM 2884 O O . PRO B 1 30 ? -11.211 -11.68 -17.75 1 98.31 30 PRO B O 1
ATOM 2887 N N . GLU B 1 31 ? -10.633 -12.469 -19.766 1 97.19 31 GLU B N 1
ATOM 2888 C CA . GLU B 1 31 ? -11.633 -13.531 -19.734 1 97.19 31 GLU B CA 1
ATOM 2889 C C . GLU B 1 31 ? -11.211 -14.664 -18.812 1 97.19 31 GLU B C 1
ATOM 2891 O O . GLU B 1 31 ? -12.023 -15.531 -18.469 1 97.19 31 GLU B O 1
ATOM 2896 N N . ILE B 1 32 ? -9.977 -14.641 -18.438 1 96.69 32 ILE B N 1
ATOM 2897 C CA . ILE B 1 32 ? -9.445 -15.672 -17.562 1 96.69 32 ILE B CA 1
ATOM 2898 C C . ILE B 1 32 ? -8.906 -15.031 -16.281 1 96.69 32 ILE B C 1
ATOM 2900 O O . ILE B 1 32 ? -7.699 -15.016 -16.047 1 96.69 32 ILE B O 1
ATOM 2904 N N . GLY B 1 33 ? -9.836 -14.484 -15.469 1 97 33 GLY B N 1
ATOM 2905 C CA . GLY B 1 33 ? -9.547 -13.977 -14.141 1 97 33 GLY B CA 1
ATOM 2906 C C . GLY B 1 33 ? -8.711 -12.711 -14.148 1 97 33 GLY B C 1
ATOM 2907 O O . GLY B 1 33 ? -7.965 -12.445 -13.203 1 97 33 GLY B O 1
ATOM 2908 N N . ALA B 1 34 ? -8.711 -11.984 -15.312 1 98.25 34 ALA B N 1
ATOM 2909 C CA . ALA B 1 34 ? -7.816 -10.836 -15.422 1 98.25 34 ALA B CA 1
ATOM 2910 C C . ALA B 1 34 ? -6.391 -11.219 -15.039 1 98.25 34 ALA B C 1
ATOM 2912 O O . ALA B 1 34 ? -5.715 -10.477 -14.32 1 98.25 34 ALA B O 1
ATOM 2913 N N . ASN B 1 35 ? -5.98 -12.398 -15.43 1 98.5 35 ASN B N 1
ATOM 2914 C CA . ASN B 1 35 ? -4.648 -12.922 -15.148 1 98.5 35 ASN B CA 1
ATOM 2915 C C . ASN B 1 35 ? -3.58 -12.227 -15.984 1 98.5 35 ASN B C 1
ATOM 2917 O O . ASN B 1 35 ? -3.625 -12.266 -17.219 1 98.5 35 ASN B O 1
ATOM 2921 N N . LEU B 1 36 ? -2.68 -11.453 -15.344 1 98.81 36 LEU B N 1
ATOM 2922 C CA . LEU B 1 36 ? -1.524 -10.961 -16.078 1 98.81 36 LEU B CA 1
ATOM 2923 C C . LEU B 1 36 ? -0.534 -12.086 -16.359 1 98.81 36 LEU B C 1
ATOM 2925 O O . LEU B 1 36 ? 0.221 -12.484 -15.477 1 98.81 36 LEU B O 1
ATOM 2929 N N . ILE B 1 37 ? -0.463 -12.508 -17.594 1 98.19 37 ILE B N 1
ATOM 2930 C CA . ILE B 1 37 ? 0.165 -13.789 -17.891 1 98.19 37 ILE B CA 1
ATOM 2931 C C . ILE B 1 37 ? 1.609 -13.57 -18.344 1 98.19 37 ILE B C 1
ATOM 2933 O O . ILE B 1 37 ? 2.408 -14.508 -18.375 1 98.19 37 ILE B O 1
ATOM 2937 N N . ALA B 1 38 ? 1.939 -12.305 -18.641 1 98.62 38 ALA B N 1
ATOM 2938 C CA . ALA B 1 38 ? 3.281 -12.039 -19.141 1 98.62 38 ALA B CA 1
ATOM 2939 C C . ALA B 1 38 ? 3.834 -10.727 -18.594 1 98.62 38 ALA B C 1
ATOM 2941 O O . ALA B 1 38 ? 3.109 -9.734 -18.5 1 98.62 38 ALA B O 1
ATOM 2942 N N . PHE B 1 39 ? 5.047 -10.758 -18.219 1 98.88 39 PHE B N 1
ATOM 2943 C CA . PHE B 1 39 ? 5.918 -9.625 -17.938 1 98.88 39 PHE B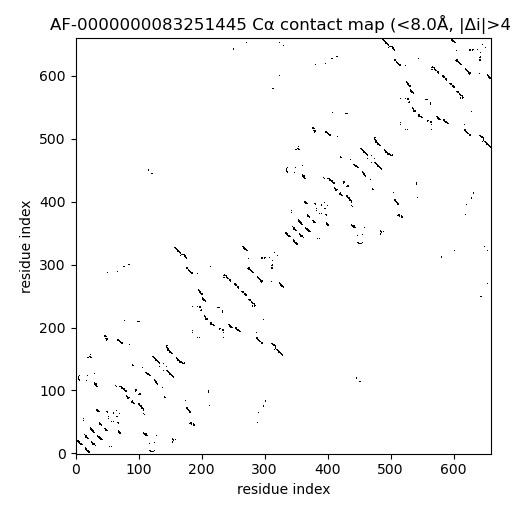 CA 1
ATOM 2944 C C . PHE B 1 39 ? 7.34 -9.898 -18.406 1 98.88 39 PHE B C 1
ATOM 2946 O O . PHE B 1 39 ? 7.996 -10.82 -17.922 1 98.88 39 PHE B O 1
ATOM 2953 N N . ARG B 1 40 ? 7.766 -9.047 -19.375 1 98.75 40 ARG B N 1
ATOM 2954 C CA . ARG B 1 40 ? 9 -9.344 -20.094 1 98.75 40 ARG B CA 1
ATOM 2955 C C . ARG B 1 40 ? 9.891 -8.109 -20.188 1 98.75 40 ARG B C 1
ATOM 2957 O O . ARG B 1 40 ? 9.398 -6.98 -20.234 1 98.75 40 ARG B O 1
ATOM 2964 N N . ASP B 1 41 ? 11.172 -8.375 -20.078 1 98.44 41 ASP B N 1
ATOM 2965 C CA . ASP B 1 41 ? 12.195 -7.449 -20.562 1 98.44 41 ASP B CA 1
ATOM 2966 C C . ASP B 1 41 ? 12.664 -7.836 -21.969 1 98.44 41 ASP B C 1
ATOM 2968 O O . ASP B 1 41 ? 13.539 -8.688 -22.125 1 98.44 41 ASP B O 1
ATOM 2972 N N . VAL B 1 42 ? 12.188 -7.195 -22.938 1 97.31 42 VAL B N 1
ATOM 2973 C CA . VAL B 1 42 ? 12.375 -7.641 -24.312 1 97.31 42 VAL B CA 1
ATOM 2974 C C . VAL B 1 42 ? 13.758 -7.238 -24.812 1 97.31 42 VAL B C 1
ATOM 2976 O O . VAL B 1 42 ? 14.266 -7.793 -25.781 1 97.31 42 VAL B O 1
ATOM 2979 N N . GLU B 1 43 ? 14.297 -6.27 -24.219 1 96.75 43 GLU B N 1
ATOM 2980 C CA . GLU B 1 43 ? 15.648 -5.863 -24.594 1 96.75 43 GLU B CA 1
ATOM 2981 C C . GLU B 1 43 ? 16.672 -6.934 -24.219 1 96.75 43 GLU B C 1
ATOM 2983 O O . GLU B 1 43 ? 17.609 -7.199 -24.969 1 96.75 43 GLU B O 1
ATOM 2988 N N . ASN B 1 44 ? 16.5 -7.566 -23.094 1 97.12 44 ASN B N 1
ATOM 2989 C CA . ASN B 1 44 ? 17.438 -8.562 -22.609 1 97.12 44 ASN B CA 1
ATOM 2990 C C . ASN B 1 44 ? 16.906 -9.977 -22.781 1 97.12 44 ASN B C 1
ATOM 2992 O O . ASN B 1 44 ? 17.609 -10.953 -22.469 1 97.12 44 ASN B O 1
ATOM 2996 N N . GLY B 1 45 ? 15.672 -10.062 -23.219 1 98 45 GLY B N 1
ATOM 2997 C CA . GLY B 1 45 ? 15.062 -11.359 -23.469 1 98 45 GLY B CA 1
ATOM 2998 C C . GLY B 1 45 ? 14.547 -12.023 -22.203 1 98 45 GLY B C 1
ATOM 2999 O O . GLY B 1 45 ? 14.195 -13.211 -22.219 1 98 45 GLY B O 1
ATOM 3000 N N . ASN B 1 46 ? 14.539 -11.336 -21.047 1 98.62 46 ASN B N 1
ATOM 3001 C CA . ASN B 1 46 ? 14.078 -11.906 -19.781 1 98.62 46 ASN B CA 1
ATOM 3002 C C . ASN B 1 46 ? 12.57 -12.141 -19.797 1 98.62 46 ASN B C 1
ATOM 3004 O O . ASN B 1 46 ? 11.805 -11.289 -20.25 1 98.62 46 ASN B O 1
ATOM 3008 N N . ARG 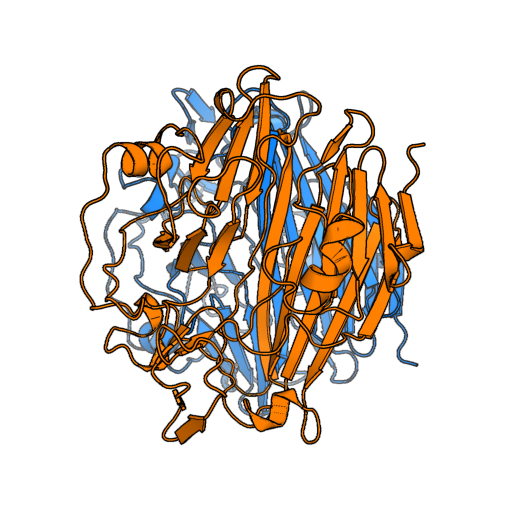B 1 47 ? 12.117 -13.258 -19.344 1 98.69 47 ARG B N 1
ATOM 3009 C CA . ARG B 1 47 ? 10.719 -13.609 -19.109 1 98.69 47 ARG B CA 1
ATOM 3010 C C . ARG B 1 47 ? 10.477 -13.922 -17.641 1 98.69 47 ARG B C 1
ATOM 3012 O O . ARG B 1 47 ? 10.852 -15 -17.156 1 98.69 47 ARG B O 1
ATOM 3019 N N . PHE B 1 48 ? 9.773 -13.094 -16.969 1 98.88 48 PHE B N 1
ATOM 3020 C CA . PHE B 1 48 ? 9.766 -13.133 -15.508 1 98.88 48 PHE B CA 1
ATOM 3021 C C . PHE B 1 48 ? 8.672 -14.062 -14.992 1 98.88 48 PHE B C 1
ATOM 3023 O O . PHE B 1 48 ? 8.805 -14.656 -13.922 1 98.88 48 PHE B O 1
ATOM 3030 N N . LEU B 1 49 ? 7.582 -14.195 -15.766 1 98.81 49 LEU B N 1
ATOM 3031 C CA . LEU B 1 49 ? 6.449 -14.992 -15.312 1 98.81 49 LEU B CA 1
ATOM 3032 C C . LEU B 1 49 ? 6.355 -16.297 -16.094 1 98.81 49 LEU B C 1
ATOM 3034 O O . LEU B 1 49 ? 6.812 -16.375 -17.234 1 98.81 49 LEU B O 1
ATOM 3038 N N . HIS B 1 50 ? 5.766 -17.266 -15.438 1 98.5 50 HIS B N 1
ATOM 3039 C CA . HIS B 1 50 ? 5.465 -18.516 -16.109 1 98.5 50 HIS B CA 1
ATOM 3040 C C . HIS B 1 50 ? 4.293 -18.375 -17.078 1 98.5 50 HIS B C 1
ATOM 3042 O O . HIS B 1 50 ? 3.131 -18.438 -16.656 1 98.5 50 HIS B O 1
ATOM 3048 N N . GLU B 1 51 ? 4.609 -18.188 -18.328 1 97.31 51 GLU B N 1
ATOM 3049 C CA . GLU B 1 51 ? 3.615 -18.047 -19.391 1 97.31 51 GLU B CA 1
ATOM 3050 C C . GLU B 1 51 ? 3.148 -19.406 -19.906 1 97.31 51 GLU B C 1
ATOM 3052 O O . GLU B 1 51 ? 3.957 -20.312 -20.078 1 97.31 51 GLU B O 1
ATOM 3057 N N . PRO B 1 52 ? 1.877 -19.484 -20.094 1 96.38 52 PRO B N 1
ATOM 3058 C CA . PRO B 1 52 ? 1.456 -20.75 -20.703 1 96.38 52 PRO B CA 1
ATOM 3059 C C . PRO B 1 52 ? 1.915 -20.875 -22.156 1 96.38 52 PRO B C 1
ATOM 3061 O O . PRO B 1 52 ? 1.661 -20 -22.969 1 96.38 52 PRO B O 1
ATOM 3064 N N . THR B 1 53 ? 2.551 -21.984 -22.406 1 94.5 53 THR B N 1
ATOM 3065 C CA . THR B 1 53 ? 2.889 -22.312 -23.797 1 94.5 53 THR B CA 1
ATOM 3066 C C . THR B 1 53 ? 1.64 -22.703 -24.578 1 94.5 53 THR B C 1
ATOM 3068 O O . THR B 1 53 ? 0.562 -22.859 -24 1 94.5 53 THR B O 1
ATOM 3071 N N . GLU B 1 54 ? 1.824 -22.812 -25.859 1 94 54 GLU B N 1
ATOM 3072 C CA . GLU B 1 54 ? 0.708 -23.266 -26.688 1 94 54 GLU B CA 1
ATOM 3073 C C . GLU B 1 54 ? 0.187 -24.625 -26.234 1 94 54 GLU B C 1
ATOM 3075 O O . GLU B 1 54 ? -1.024 -24.844 -26.188 1 94 54 GLU B O 1
ATOM 3080 N N . GLU B 1 55 ? 1.112 -25.484 -25.906 1 94.62 55 GLU B N 1
ATOM 3081 C CA . GLU B 1 55 ? 0.749 -26.844 -25.469 1 94.62 55 GLU B CA 1
ATOM 3082 C C . GLU B 1 55 ? 0.056 -26.828 -24.109 1 94.62 55 GLU B C 1
ATOM 3084 O O . GLU B 1 55 ? -0.79 -27.672 -23.828 1 94.62 55 GLU B O 1
ATOM 3089 N N . GLU B 1 56 ? 0.387 -25.75 -23.328 1 94.06 56 GLU B N 1
ATOM 3090 C CA . GLU B 1 56 ? -0.135 -25.672 -21.969 1 94.06 56 GLU B CA 1
ATOM 3091 C C . GLU B 1 56 ? -1.44 -24.875 -21.922 1 94.06 56 GLU B C 1
ATOM 3093 O O . GLU B 1 56 ? -2.109 -24.844 -20.875 1 94.06 56 GLU B O 1
ATOM 3098 N N . PHE B 1 57 ? -1.854 -24.359 -23 1 94.5 57 PHE B N 1
ATOM 3099 C CA . PHE B 1 57 ? -2.92 -23.375 -22.969 1 94.5 57 PHE B CA 1
ATOM 3100 C C . PHE B 1 57 ? -4.246 -24.016 -22.594 1 94.5 57 PHE B C 1
ATOM 3102 O O . PHE B 1 57 ? -5.035 -23.422 -21.844 1 94.5 57 PHE B O 1
ATOM 3109 N N . ALA B 1 58 ? -4.488 -25.234 -23.062 1 93.19 58 ALA B N 1
ATOM 3110 C CA . ALA B 1 58 ? -5.723 -25.922 -22.672 1 93.19 58 ALA B CA 1
ATOM 3111 C C . ALA B 1 58 ? -5.754 -26.203 -21.172 1 93.19 58 ALA B C 1
ATOM 3113 O O . ALA B 1 58 ? -6.777 -25.984 -20.516 1 93.19 58 ALA B O 1
ATOM 3114 N N . SER B 1 59 ? -4.656 -26.688 -20.688 1 92.56 59 SER B N 1
ATOM 3115 C CA . SER B 1 59 ? -4.574 -26.953 -19.25 1 92.56 59 SER B CA 1
ATOM 3116 C C . SER B 1 59 ? -4.641 -25.656 -18.453 1 92.56 59 SER B C 1
ATOM 3118 O O . SER B 1 59 ? -5.219 -25.625 -17.359 1 92.56 59 SER B O 1
ATOM 3120 N N . PHE B 1 60 ? -4.055 -24.578 -18.984 1 94.75 60 PHE B N 1
ATOM 3121 C CA . PHE B 1 60 ? -4.109 -23.266 -18.359 1 94.75 60 PHE B CA 1
ATOM 3122 C C . PHE B 1 60 ? -5.551 -22.781 -18.234 1 94.75 60 PHE B C 1
ATOM 3124 O O . PHE B 1 60 ? -5.965 -22.328 -17.172 1 94.75 60 PHE B O 1
ATOM 3131 N N . LYS B 1 61 ? -6.312 -22.969 -19.203 1 92 61 LYS B N 1
ATOM 3132 C CA . LYS B 1 61 ? -7.703 -22.516 -19.172 1 92 61 LYS B CA 1
ATOM 3133 C C . LYS B 1 61 ? -8.5 -23.297 -18.125 1 92 61 LYS B C 1
ATOM 3135 O O . LYS B 1 61 ? -9.398 -2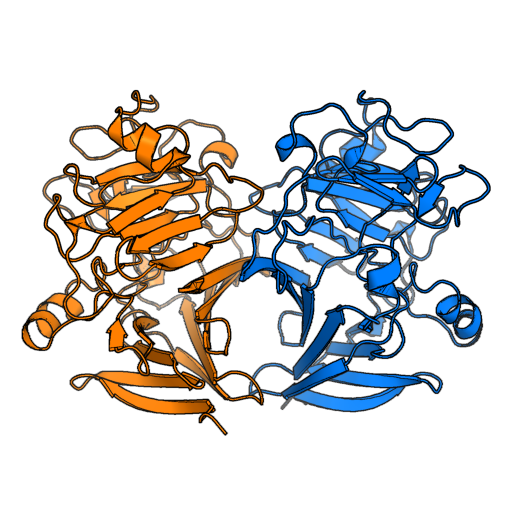2.734 -17.484 1 92 61 LYS B O 1
ATOM 3140 N N . ALA B 1 62 ? -8.125 -24.516 -17.953 1 88.12 62 ALA B N 1
ATOM 3141 C CA . ALA B 1 62 ? -8.836 -25.359 -17 1 88.12 62 ALA B CA 1
ATOM 3142 C C . ALA B 1 62 ? -8.438 -25.031 -15.562 1 88.12 62 ALA B C 1
ATOM 3144 O O . ALA B 1 62 ? -9.266 -25.078 -14.648 1 88.12 62 ALA B O 1
ATOM 3145 N N . LYS B 1 63 ? -7.105 -24.719 -15.359 1 86.69 63 LYS B N 1
ATOM 3146 C CA . LYS B 1 63 ? -6.555 -24.375 -14.055 1 86.69 63 LYS B CA 1
ATOM 3147 C C . LYS B 1 63 ? -5.539 -23.25 -14.164 1 86.69 63 LYS B C 1
ATOM 3149 O O . LYS B 1 63 ? -4.332 -23.484 -14.141 1 86.69 63 LYS B O 1
ATOM 3154 N N . PRO B 1 64 ? -6.035 -22.125 -14.102 1 90.44 64 PRO B N 1
ATOM 3155 C CA . PRO B 1 64 ? -5.18 -21 -14.492 1 90.44 64 PRO B CA 1
ATOM 3156 C C . PRO B 1 64 ? -4.203 -20.594 -13.391 1 90.44 64 PRO B C 1
ATOM 3158 O O . PRO B 1 64 ? -3.361 -19.719 -13.594 1 90.44 64 PRO B O 1
ATOM 3161 N N . TRP B 1 65 ? -4.109 -21.359 -12.312 1 86.38 65 TRP B N 1
ATOM 3162 C CA . TRP B 1 65 ? -3.529 -20.734 -11.125 1 86.38 65 TRP B CA 1
ATOM 3163 C C . TRP B 1 65 ? -2.012 -20.891 -11.109 1 86.38 65 TRP B C 1
ATOM 3165 O O . TRP B 1 65 ? -1.328 -20.312 -10.273 1 86.38 65 TRP B O 1
ATOM 3175 N N . ILE B 1 66 ? -1.367 -21.672 -12.039 1 92.31 66 ILE B N 1
ATOM 3176 C CA . ILE B 1 66 ? 0.083 -21.781 -11.914 1 92.31 66 ILE B CA 1
ATOM 3177 C C . ILE B 1 66 ? 0.754 -20.969 -13.023 1 92.31 66 ILE B C 1
ATOM 3179 O O . ILE B 1 66 ? 1.929 -21.172 -13.328 1 92.31 66 ILE B O 1
ATOM 3183 N N . HIS B 1 67 ? 0.018 -20.109 -13.688 1 97.56 67 HIS B N 1
ATOM 3184 C CA . HIS B 1 67 ? 0.566 -19.188 -14.68 1 97.56 67 HIS B CA 1
ATOM 3185 C C . HIS B 1 67 ? 0.243 -17.75 -14.32 1 97.56 67 HIS B C 1
ATOM 3187 O O . HIS B 1 67 ? -0.86 -17.453 -13.859 1 97.56 67 HIS B O 1
ATOM 3193 N N . GLY B 1 68 ? 1.206 -16.844 -14.547 1 98.31 68 GLY B N 1
ATOM 3194 C CA . GLY B 1 68 ? 0.975 -15.414 -14.398 1 98.31 68 GLY B CA 1
ATOM 3195 C C . GLY B 1 68 ? 0.768 -15 -12.953 1 98.31 68 GLY B C 1
ATOM 3196 O O . GLY B 1 68 ? 1.516 -15.414 -12.062 1 98.31 68 GLY B O 1
ATOM 3197 N N . ILE B 1 69 ? -0.171 -14.047 -12.781 1 98.5 69 ILE B N 1
ATOM 3198 C CA . ILE B 1 69 ? -0.442 -13.477 -11.469 1 98.5 69 ILE B CA 1
ATOM 3199 C C . ILE B 1 69 ? -1.938 -13.562 -11.164 1 98.5 69 ILE B C 1
ATOM 3201 O O . ILE B 1 69 ? -2.598 -12.531 -10.984 1 98.5 69 ILE B O 1
ATOM 3205 N N . PRO B 1 70 ? -2.473 -14.719 -11.031 1 98.12 70 PRO B N 1
ATOM 3206 C CA . PRO B 1 70 ? -3.896 -14.812 -10.695 1 98.12 70 PRO B CA 1
ATOM 3207 C C . PRO B 1 70 ? -4.203 -14.32 -9.289 1 98.12 70 PRO B C 1
ATOM 3209 O O . PRO B 1 70 ? -3.42 -14.547 -8.359 1 98.12 70 PRO B O 1
ATOM 3212 N N . VAL B 1 71 ? -5.312 -13.633 -9.141 1 97.62 71 VAL B N 1
ATOM 3213 C CA . VAL B 1 71 ? -5.809 -13.234 -7.824 1 97.62 71 VAL B CA 1
ATOM 3214 C C . VAL B 1 71 ? -6.723 -14.32 -7.266 1 97.62 71 VAL B C 1
ATOM 3216 O O . VAL B 1 71 ? -7.492 -14.938 -8.008 1 97.62 71 VAL B O 1
ATOM 3219 N N . LEU B 1 72 ? -6.602 -14.586 -5.996 1 97.94 72 LEU B N 1
ATOM 3220 C CA . LEU B 1 72 ? -7.395 -15.617 -5.332 1 97.94 72 LEU B CA 1
ATOM 3221 C C . LEU B 1 72 ? -8.305 -15 -4.277 1 97.94 72 LEU B C 1
ATOM 3223 O O . LEU B 1 72 ? -7.879 -14.148 -3.498 1 97.94 72 LEU B O 1
ATOM 3227 N N . TYR B 1 73 ? -9.57 -15.539 -4.328 1 97.75 73 TYR B N 1
ATOM 3228 C CA . TYR B 1 73 ? -10.539 -15.141 -3.311 1 97.75 73 TYR B CA 1
ATOM 3229 C C . TYR B 1 73 ? -11.602 -16.219 -3.111 1 97.75 73 TYR B C 1
ATOM 3231 O O . TYR B 1 73 ? -12.438 -16.438 -3.99 1 97.75 73 TYR B O 1
ATOM 3239 N N . PRO B 1 74 ? -11.688 -16.828 -1.975 1 97.44 74 PRO B N 1
ATOM 3240 C CA . PRO B 1 74 ? -10.625 -16.781 -0.967 1 97.44 74 PRO B CA 1
ATOM 3241 C C . PRO B 1 74 ? -9.453 -17.703 -1.309 1 97.44 74 PRO B C 1
ATOM 3243 O O . PRO B 1 74 ? -9.609 -18.641 -2.104 1 97.44 74 PRO B O 1
ATOM 3246 N N . PRO B 1 75 ? -8.344 -17.391 -0.707 1 97.62 75 PRO B N 1
ATOM 3247 C CA . PRO B 1 75 ? -7.133 -18.094 -1.146 1 97.62 75 PRO B CA 1
ATOM 3248 C C . PRO B 1 75 ? -6.922 -19.406 -0.406 1 97.62 75 PRO B C 1
ATOM 3250 O O . PRO B 1 75 ? -7.277 -19.531 0.769 1 97.62 75 PRO B O 1
ATOM 3253 N N . ASN B 1 76 ? -6.309 -20.328 -1.09 1 97.75 76 ASN B N 1
ATOM 3254 C CA . ASN B 1 76 ? -5.801 -21.578 -0.541 1 97.75 76 ASN B CA 1
ATOM 3255 C C . ASN B 1 76 ? -6.93 -22.484 -0.062 1 97.75 76 ASN B C 1
ATOM 3257 O O . ASN B 1 76 ? -7.973 -22.578 -0.713 1 97.75 76 ASN B O 1
ATOM 3261 N N . ARG B 1 77 ? -6.738 -23.297 1.022 1 98.44 77 ARG B N 1
ATOM 3262 C CA . ARG B 1 77 ? -7.637 -24.406 1.325 1 98.44 77 ARG B CA 1
ATOM 3263 C C . ARG B 1 77 ? -8.602 -24.047 2.451 1 98.44 77 ARG B C 1
ATOM 3265 O O . ARG B 1 77 ? -8.211 -23.375 3.414 1 98.44 77 ARG B O 1
ATOM 3272 N N . TYR B 1 78 ? -9.812 -24.531 2.312 1 98.38 78 TYR B N 1
ATOM 3273 C CA . TYR B 1 78 ? -10.852 -24.422 3.33 1 98.38 78 TYR B CA 1
ATOM 3274 C C . TYR B 1 78 ? -11.461 -25.781 3.633 1 98.38 78 TYR B C 1
ATOM 3276 O O . TYR B 1 78 ? -11.969 -26.469 2.732 1 98.38 78 TYR B O 1
ATOM 3284 N N . GLU B 1 79 ? -11.477 -26.156 4.844 1 98.31 79 GLU B N 1
ATOM 3285 C CA . GLU B 1 79 ? -11.828 -27.469 5.355 1 98.31 79 GLU B CA 1
ATOM 3286 C C . GLU B 1 79 ? -13.25 -27.859 4.961 1 98.31 79 GLU B C 1
ATOM 3288 O O . GLU B 1 79 ? -14.203 -27.141 5.301 1 98.31 79 GLU B O 1
ATOM 3293 N N . ASP B 1 80 ? -13.406 -29 4.191 1 98.44 80 ASP B N 1
ATOM 3294 C CA . ASP B 1 80 ? -14.688 -29.562 3.785 1 98.44 80 ASP B CA 1
ATOM 3295 C C . ASP B 1 80 ? -15.492 -28.578 2.949 1 98.44 80 ASP B C 1
ATOM 3297 O O . ASP B 1 80 ? -16.719 -28.703 2.824 1 98.44 80 ASP B O 1
ATOM 3301 N N . GLY B 1 81 ? -14.812 -27.562 2.455 1 98.31 81 GLY B N 1
ATOM 3302 C CA . GLY B 1 81 ? -15.477 -26.516 1.687 1 98.31 81 GLY B CA 1
ATOM 3303 C C . GLY B 1 81 ? -16.281 -25.562 2.545 1 98.31 81 GLY B C 1
ATOM 3304 O O . GLY B 1 81 ? -17.078 -24.781 2.029 1 98.31 81 GLY B O 1
ATOM 3305 N N . LYS B 1 82 ? -16.125 -25.672 3.779 1 98.38 82 LYS B N 1
ATOM 3306 C CA . LYS B 1 82 ? -16.922 -24.844 4.684 1 98.38 82 LYS B CA 1
ATOM 3307 C C . LYS B 1 82 ? -16.203 -23.531 4.996 1 98.38 82 LYS B C 1
ATOM 3309 O O . LYS B 1 82 ? -14.992 -23.516 5.219 1 98.38 82 LYS B O 1
ATOM 3314 N N . PHE B 1 83 ? -17 -22.422 5.051 1 98.25 83 PHE B N 1
ATOM 3315 C CA . PHE B 1 83 ? -16.5 -21.094 5.402 1 98.25 83 PHE B CA 1
ATOM 3316 C C . PHE B 1 83 ? -17.375 -20.453 6.461 1 98.25 83 PHE B C 1
ATOM 3318 O O . PHE B 1 83 ? -18.344 -19.75 6.133 1 98.25 83 PHE B O 1
ATOM 3325 N N . PRO B 1 84 ? -17.078 -20.75 7.715 1 97.31 84 PRO B N 1
ATOM 3326 C CA . PRO B 1 84 ? -17.828 -20.047 8.766 1 97.31 84 PRO B CA 1
ATOM 3327 C C . PRO B 1 84 ? -17.609 -18.547 8.742 1 97.31 84 PRO B C 1
ATOM 3329 O O . PRO B 1 84 ? -16.453 -18.078 8.688 1 97.31 84 PRO B O 1
ATOM 3332 N N . TRP B 1 85 ? -18.734 -17.766 8.812 1 96.31 85 TRP B N 1
ATOM 3333 C CA . TRP B 1 85 ? -18.641 -16.312 8.758 1 96.31 85 TRP B CA 1
ATOM 3334 C C . TRP B 1 85 ? -19.844 -15.672 9.438 1 96.31 85 TRP B C 1
ATOM 3336 O O . TRP B 1 85 ? -20.969 -15.812 8.969 1 96.31 85 TRP B O 1
ATOM 3346 N N . ASN B 1 86 ? -19.547 -15.008 10.508 1 94 86 ASN B N 1
ATOM 3347 C CA . ASN B 1 86 ? -20.531 -14.211 11.25 1 94 86 ASN B CA 1
ATOM 3348 C C . ASN B 1 86 ? -21.797 -15.016 11.539 1 94 86 ASN B C 1
ATOM 3350 O O . ASN B 1 86 ? -22.906 -14.562 11.242 1 94 86 ASN B O 1
ATOM 3354 N N . GLY B 1 87 ? -21.625 -16.125 12.062 1 94.44 87 GLY B N 1
ATOM 3355 C CA . GLY B 1 87 ? -22.734 -16.938 12.508 1 94.44 87 GLY B CA 1
ATOM 3356 C C . GLY B 1 87 ? -23.297 -17.828 11.414 1 94.44 87 GLY B C 1
ATOM 3357 O O . GLY B 1 87 ? -24.172 -18.672 11.68 1 94.44 87 GLY B O 1
ATOM 3358 N N . ASN B 1 88 ? -22.875 -17.641 10.227 1 95.62 88 ASN B N 1
ATOM 3359 C CA . ASN B 1 88 ? -23.25 -18.484 9.102 1 95.62 88 ASN B CA 1
ATOM 3360 C C . ASN B 1 88 ? -22.109 -19.391 8.656 1 95.62 88 ASN B C 1
ATOM 3362 O O . ASN B 1 88 ? -20.984 -19.25 9.156 1 95.62 88 ASN B O 1
ATOM 3366 N N . VAL B 1 89 ? -22.453 -20.328 7.816 1 97.88 89 VAL B N 1
ATOM 3367 C CA . VAL B 1 89 ? -21.453 -21.156 7.172 1 97.88 89 VAL B CA 1
ATOM 3368 C C . VAL B 1 89 ? -21.719 -21.234 5.668 1 97.88 89 VAL B C 1
ATOM 3370 O O . VAL B 1 89 ? -22.75 -21.75 5.238 1 97.88 89 VAL B O 1
ATOM 3373 N N . TYR B 1 90 ? -20.844 -20.656 4.898 1 98.12 90 TYR B N 1
ATOM 3374 C CA . TYR B 1 90 ? -20.922 -20.797 3.451 1 98.12 90 TYR B CA 1
ATOM 3375 C C . TYR B 1 90 ? -20.375 -22.141 3.006 1 98.12 90 TYR B C 1
ATOM 3377 O O . TYR B 1 90 ? -19.375 -22.625 3.551 1 98.12 90 TYR B O 1
ATOM 3385 N N . GLN B 1 91 ? -21 -22.781 2.041 1 98.06 91 GLN B N 1
ATOM 3386 C CA . GLN B 1 91 ? -20.578 -24.062 1.523 1 98.06 91 GLN B CA 1
ATOM 3387 C C . GLN B 1 91 ? -20 -23.938 0.113 1 98.06 91 GLN B C 1
ATOM 3389 O O . GLN B 1 91 ? -20.734 -23.625 -0.828 1 98.06 91 GLN B O 1
ATOM 3394 N N . PHE B 1 92 ? -18.734 -24.172 0.021 1 97.94 92 PHE B N 1
ATOM 3395 C CA . PHE B 1 92 ? -18.031 -24.188 -1.26 1 97.94 92 PHE B CA 1
ATOM 3396 C C . PHE B 1 92 ? -17.922 -25.609 -1.798 1 97.94 92 PHE B C 1
ATOM 3398 O O . PHE B 1 92 ? -17.938 -26.562 -1.028 1 97.94 92 PHE B O 1
ATOM 3405 N N . PRO B 1 93 ? -17.828 -25.734 -3.117 1 97.56 93 PRO B N 1
ATOM 3406 C CA . PRO B 1 93 ? -17.547 -27.062 -3.645 1 97.56 93 PRO B CA 1
ATOM 3407 C C . PRO B 1 93 ? -16.172 -27.578 -3.221 1 97.56 93 PRO B C 1
ATOM 3409 O O . PRO B 1 93 ? -15.203 -26.812 -3.188 1 97.56 93 PRO B O 1
ATOM 3412 N N . VAL B 1 94 ? -16.125 -28.844 -2.824 1 98.12 94 VAL B N 1
ATOM 3413 C CA . VAL B 1 94 ? -14.828 -29.484 -2.615 1 98.12 94 VAL B CA 1
ATOM 3414 C C . VAL B 1 94 ? -14.195 -29.828 -3.963 1 98.12 94 VAL B C 1
ATOM 3416 O O . VAL B 1 94 ? -14.664 -30.719 -4.676 1 98.12 94 VAL B O 1
ATOM 3419 N N . ASN B 1 95 ? -13.172 -29.109 -4.301 1 96 95 ASN B N 1
ATOM 3420 C CA . ASN B 1 95 ? -12.57 -29.281 -5.621 1 96 95 ASN B CA 1
ATOM 3421 C C . ASN B 1 95 ? -11.188 -29.906 -5.527 1 96 95 ASN B C 1
ATOM 3423 O O . ASN B 1 95 ? -10.469 -29.984 -6.527 1 96 95 ASN B O 1
ATOM 3427 N N . GLU B 1 96 ? -10.703 -30.203 -4.363 1 96.12 96 GLU B N 1
ATOM 3428 C CA . GLU B 1 96 ? -9.5 -31 -4.137 1 96.12 96 GLU B CA 1
ATOM 3429 C C . GLU B 1 96 ? -9.82 -32.312 -3.434 1 96.12 96 GLU B C 1
ATOM 3431 O O . GLU B 1 96 ? -9.812 -32.375 -2.203 1 96.12 96 GLU B O 1
ATOM 3436 N N . ALA B 1 97 ? -9.977 -33.312 -4.164 1 95.5 97 ALA B N 1
ATOM 3437 C CA . ALA B 1 97 ? -10.484 -34.594 -3.676 1 95.5 97 ALA B CA 1
ATOM 3438 C C . ALA B 1 97 ? -9.5 -35.25 -2.713 1 95.5 97 ALA B C 1
ATOM 3440 O O . ALA B 1 97 ? -9.898 -35.844 -1.712 1 95.5 97 ALA B O 1
ATOM 3441 N N . SER B 1 98 ? -8.289 -35.125 -3.008 1 95.75 98 SER B N 1
ATOM 3442 C CA . SER B 1 98 ? -7.258 -35.812 -2.238 1 95.75 98 SER B CA 1
ATOM 3443 C C . SER B 1 98 ? -7.238 -35.312 -0.79 1 95.75 98 SER B C 1
ATOM 3445 O O . SER B 1 98 ? -6.914 -36.094 0.119 1 95.75 98 SER B O 1
ATOM 3447 N N . THR B 1 99 ? -7.629 -34.031 -0.491 1 96.88 99 THR B N 1
ATOM 3448 C CA . THR B 1 99 ? -7.551 -33.469 0.856 1 96.88 99 THR B CA 1
ATOM 3449 C C . THR B 1 99 ? -8.945 -33.219 1.41 1 96.88 99 THR B C 1
ATOM 3451 O O . THR B 1 99 ? -9.109 -32.969 2.609 1 96.88 99 THR B O 1
ATOM 3454 N N . GLY B 1 100 ? -9.992 -33.281 0.504 1 98.06 100 GLY B N 1
ATOM 3455 C CA . GLY B 1 100 ? -11.352 -33 0.934 1 98.06 100 GLY B CA 1
ATOM 3456 C C . GLY B 1 100 ? -11.609 -31.531 1.173 1 98.06 100 GLY B C 1
ATOM 3457 O O . GLY B 1 100 ? -12.492 -31.172 1.954 1 98.06 100 GLY B O 1
ATOM 3458 N N . ASN B 1 101 ? -10.828 -30.609 0.52 1 98.5 101 ASN B N 1
ATOM 3459 C CA . ASN B 1 101 ? -10.922 -29.172 0.773 1 98.5 101 ASN B CA 1
ATOM 3460 C C . ASN B 1 101 ? -11.391 -28.406 -0.465 1 98.5 101 ASN B C 1
ATOM 3462 O O . ASN B 1 101 ? -11.422 -28.969 -1.564 1 98.5 101 ASN B O 1
ATOM 3466 N N . HIS B 1 102 ? -11.898 -27.25 -0.257 1 98.19 102 HIS B N 1
ATOM 3467 C CA . HIS B 1 102 ? -11.984 -26.266 -1.331 1 98.19 102 HIS B CA 1
ATOM 3468 C C . HIS B 1 102 ? -10.664 -25.516 -1.491 1 98.19 102 HIS B C 1
ATOM 3470 O O . HIS B 1 102 ? -10.039 -25.141 -0.5 1 98.19 102 HIS B O 1
ATOM 3476 N N . LEU B 1 103 ? -10.344 -25.375 -2.73 1 97.12 103 LEU B N 1
ATOM 3477 C CA . LEU B 1 103 ? -9.062 -24.734 -2.988 1 97.12 103 LEU B CA 1
ATOM 3478 C C . LEU B 1 103 ? -9.227 -23.531 -3.912 1 97.12 103 LEU B C 1
ATOM 3480 O O . LEU B 1 103 ? -9.891 -23.641 -4.945 1 97.12 103 LEU B O 1
ATOM 3484 N N . HIS B 1 104 ? -8.688 -22.297 -3.555 1 96.81 104 HIS B N 1
ATOM 3485 C CA . HIS B 1 104 ? -8.312 -21.156 -4.375 1 96.81 104 HIS B CA 1
ATOM 3486 C C . HIS B 1 104 ? -9.539 -20.391 -4.863 1 96.81 104 HIS B C 1
ATOM 3488 O O . HIS B 1 104 ? -9.5 -19.734 -5.902 1 96.81 104 HIS B O 1
ATOM 3494 N N . GLY B 1 105 ? -10.617 -20.531 -4.254 1 95.94 105 GLY B N 1
ATOM 3495 C CA . GLY B 1 105 ? -11.758 -19.625 -4.371 1 95.94 105 GLY B CA 1
ATOM 3496 C C . GLY B 1 105 ? -12.328 -19.578 -5.777 1 95.94 105 GLY B C 1
ATOM 3497 O O . GLY B 1 105 ? -12.445 -20.609 -6.445 1 95.94 105 GLY B O 1
ATOM 3498 N N . PHE B 1 106 ? -12.789 -18.25 -6.219 1 95.31 106 PHE B N 1
ATOM 3499 C CA . PHE B 1 106 ? -13.742 -18.266 -7.32 1 95.31 106 PHE B CA 1
ATOM 3500 C C . PHE B 1 106 ? -13.398 -17.203 -8.352 1 95.31 106 PHE B C 1
ATOM 3502 O O . PHE B 1 106 ? -14.055 -17.094 -9.391 1 95.31 106 PHE B O 1
ATOM 3509 N N . VAL B 1 107 ? -12.312 -16.422 -8.148 1 95.06 107 VAL B N 1
ATOM 3510 C CA . VAL B 1 107 ? -12.219 -15.227 -8.984 1 95.06 107 VAL B CA 1
ATOM 3511 C C . VAL B 1 107 ? -11.094 -15.398 -10.008 1 95.06 107 VAL B C 1
ATOM 3513 O O . VAL B 1 107 ? -11 -14.633 -10.961 1 95.06 107 VAL B O 1
ATOM 3516 N N . ALA B 1 108 ? -10.297 -16.422 -9.883 1 94.75 108 ALA B N 1
ATOM 3517 C CA . ALA B 1 108 ? -9.133 -16.609 -10.758 1 94.75 108 ALA B CA 1
ATOM 3518 C C . ALA B 1 108 ? -9.562 -17.125 -12.125 1 94.75 108 ALA B C 1
ATOM 3520 O O . ALA B 1 108 ? -8.789 -17.062 -13.086 1 94.75 108 ALA B O 1
ATOM 3521 N N . ASP B 1 109 ? -10.758 -17.688 -12.242 1 91.56 109 ASP B N 1
ATOM 3522 C CA . ASP B 1 109 ? -11.211 -18.234 -13.516 1 91.56 109 ASP B CA 1
ATOM 3523 C C . ASP B 1 109 ? -12.492 -17.547 -13.992 1 91.56 109 ASP B C 1
ATOM 3525 O O . ASP B 1 109 ? -13.18 -18.062 -14.875 1 91.56 109 ASP B O 1
ATOM 3529 N N . THR B 1 110 ? -12.859 -16.453 -13.352 1 94.88 110 THR B N 1
ATOM 3530 C CA . THR B 1 110 ? -14.031 -15.664 -13.711 1 94.88 110 THR B CA 1
ATOM 3531 C C . THR B 1 110 ? -13.648 -14.516 -14.648 1 94.88 110 THR B C 1
ATOM 3533 O O . THR B 1 110 ? -12.625 -13.859 -14.438 1 94.88 110 THR B O 1
ATOM 3536 N N . PRO B 1 111 ? -14.461 -14.281 -15.727 1 97 111 PRO B N 1
ATOM 3537 C CA . PRO B 1 111 ? -14.164 -13.141 -16.594 1 97 111 PRO B CA 1
ATOM 3538 C C . PRO B 1 111 ? -14.305 -11.797 -15.867 1 97 111 PRO B C 1
ATOM 3540 O O . PRO B 1 111 ? -15.219 -11.625 -15.055 1 97 111 PRO B O 1
ATOM 3543 N N . TRP B 1 112 ? -13.398 -10.938 -16.094 1 98.38 112 TRP B N 1
ATOM 3544 C CA . TRP B 1 112 ? -13.43 -9.578 -15.578 1 98.38 112 TRP B CA 1
ATOM 3545 C C . TRP B 1 112 ? -13.719 -8.578 -16.688 1 98.38 112 TRP B C 1
ATOM 3547 O O . TRP B 1 112 ? -13.477 -8.859 -17.875 1 98.38 112 TRP B O 1
ATOM 3557 N N . GLU B 1 113 ? -14.266 -7.438 -16.328 1 98.31 113 GLU B N 1
ATOM 3558 C CA . GLU B 1 113 ? -14.492 -6.344 -17.281 1 98.31 113 GLU B CA 1
ATOM 3559 C C . GLU B 1 113 ? -13.289 -5.406 -17.328 1 98.31 113 GLU B C 1
ATOM 3561 O O . GLU B 1 113 ? -12.734 -5.047 -16.281 1 98.31 113 GLU B O 1
ATOM 3566 N N . ILE B 1 114 ? -12.852 -5.035 -18.531 1 98.69 114 ILE B N 1
ATOM 3567 C CA . ILE B 1 114 ? -11.844 -3.988 -18.656 1 98.69 114 ILE B CA 1
ATOM 3568 C C . ILE B 1 114 ? -12.5 -2.617 -18.484 1 98.69 114 ILE B C 1
ATOM 3570 O O . ILE B 1 114 ? -13.219 -2.16 -19.375 1 98.69 114 ILE B O 1
ATOM 3574 N N . GLU B 1 115 ? -12.219 -2.037 -17.422 1 98.12 115 GLU B N 1
ATOM 3575 C CA . GLU B 1 115 ? -12.773 -0.715 -17.156 1 98.12 115 GLU B CA 1
ATOM 3576 C C . GLU B 1 115 ? -12.047 0.363 -17.953 1 98.12 115 GLU B C 1
ATOM 3578 O O . GLU B 1 115 ? -12.664 1.343 -18.375 1 98.12 115 GLU B O 1
ATOM 3583 N N . ASP B 1 116 ? -10.805 0.214 -18.078 1 98.12 116 ASP B N 1
ATOM 3584 C CA . ASP B 1 116 ? -9.984 1.204 -18.766 1 98.12 116 ASP B CA 1
ATOM 3585 C C . ASP B 1 116 ? -8.609 0.639 -19.109 1 98.12 116 ASP B C 1
ATOM 3587 O O . ASP B 1 116 ? -8.102 -0.235 -18.406 1 98.12 116 ASP B O 1
ATOM 3591 N N . PHE B 1 117 ? -8.062 1.062 -20.219 1 98.62 117 PHE B N 1
ATOM 3592 C CA . PHE B 1 117 ? -6.648 0.867 -20.5 1 98.62 117 PHE B CA 1
ATOM 3593 C C . PHE B 1 117 ? -6.117 1.983 -21.391 1 98.62 117 PHE B C 1
ATOM 3595 O O . PHE B 1 117 ? -6.883 2.621 -22.125 1 98.62 117 PHE B O 1
ATOM 3602 N N . GLY B 1 118 ? -4.879 2.291 -21.266 1 98.06 118 GLY B N 1
ATOM 3603 C CA . GLY B 1 118 ? -4.273 3.361 -22.047 1 98.06 118 GLY B CA 1
ATOM 3604 C C . GLY B 1 118 ? -2.836 3.648 -21.641 1 98.06 118 GLY B C 1
ATOM 3605 O O . GLY B 1 118 ? -2.115 2.748 -21.203 1 98.06 118 GLY B O 1
ATOM 3606 N N . GLN B 1 119 ? -2.422 4.766 -22 1 97.12 119 GLN B N 1
ATOM 3607 C CA . GLN B 1 119 ? -1.052 5.16 -21.688 1 97.12 119 GLN B CA 1
ATOM 3608 C C . GLN B 1 119 ? -0.982 6.625 -21.266 1 97.12 119 GLN B C 1
ATOM 3610 O O . GLN B 1 119 ? -1.848 7.422 -21.641 1 97.12 119 GLN B O 1
ATOM 3615 N N . THR B 1 120 ? -0.083 6.941 -20.469 1 95.88 120 THR B N 1
ATOM 3616 C CA . THR B 1 120 ? 0.334 8.297 -20.125 1 95.88 120 THR B CA 1
ATOM 3617 C C . THR B 1 120 ? 1.716 8.602 -20.703 1 95.88 120 THR B C 1
ATOM 3619 O O . THR B 1 120 ? 2.219 7.855 -21.547 1 95.88 120 THR B O 1
ATOM 3622 N N . LYS B 1 121 ? 2.264 9.688 -20.219 1 94.88 121 LYS B N 1
ATOM 3623 C CA . LYS B 1 121 ? 3.607 10.047 -20.656 1 94.88 121 LYS B CA 1
ATOM 3624 C C . LYS B 1 121 ? 4.633 9.023 -20.172 1 94.88 121 LYS B C 1
ATOM 3626 O O . LYS B 1 121 ? 5.652 8.805 -20.828 1 94.88 121 LYS B O 1
ATOM 3631 N N . THR B 1 122 ? 4.285 8.344 -19.094 1 95.5 122 THR B N 1
ATOM 3632 C CA . THR B 1 122 ? 5.367 7.594 -18.469 1 95.5 122 THR B CA 1
ATOM 3633 C C . THR B 1 122 ? 4.988 6.125 -18.297 1 95.5 122 THR B C 1
ATOM 3635 O O . THR B 1 122 ? 5.828 5.297 -17.953 1 95.5 122 THR B O 1
ATOM 3638 N N . GLU B 1 123 ? 3.777 5.789 -18.516 1 97.81 123 GLU B N 1
ATOM 3639 C CA . GLU B 1 123 ? 3.395 4.398 -18.281 1 97.81 123 GLU B CA 1
ATOM 3640 C C . GLU B 1 123 ? 2.25 3.984 -19.203 1 97.81 123 GLU B C 1
ATOM 3642 O O . GLU B 1 123 ? 1.525 4.836 -19.719 1 97.81 123 GLU B O 1
ATOM 3647 N N . SER B 1 124 ? 2.082 2.742 -19.547 1 98.69 124 SER B N 1
ATOM 3648 C CA . SER B 1 124 ? 0.866 2.109 -20.047 1 98.69 124 SER B CA 1
ATOM 3649 C C . SER B 1 124 ? 0.136 1.356 -18.938 1 98.69 124 SER B C 1
ATOM 3651 O O . SER B 1 124 ? 0.755 0.915 -17.969 1 98.69 124 SER B O 1
ATOM 3653 N N . TYR B 1 125 ? -1.168 1.27 -19.062 1 98.69 125 TYR B N 1
ATOM 3654 C CA . TYR B 1 125 ? -1.891 0.683 -17.938 1 98.69 125 TYR B CA 1
ATOM 3655 C C . TYR B 1 125 ? -3.168 -0.003 -18.406 1 98.69 125 TYR B C 1
ATOM 3657 O O . TYR B 1 125 ? -3.646 0.258 -19.516 1 98.69 125 TYR B O 1
ATOM 3665 N N . VAL B 1 126 ? -3.658 -0.895 -17.594 1 98.88 126 VAL B N 1
ATOM 3666 C CA . VAL B 1 126 ? -4.969 -1.524 -17.734 1 98.88 126 VAL B CA 1
ATOM 3667 C C . VAL B 1 126 ? -5.645 -1.627 -16.359 1 98.88 126 VAL B C 1
ATOM 3669 O O . VAL B 1 126 ? -4.977 -1.851 -15.352 1 98.88 126 VAL B O 1
ATOM 3672 N N . VAL B 1 127 ? -6.918 -1.383 -16.312 1 98.75 127 VAL B N 1
ATOM 3673 C CA . VAL B 1 127 ? -7.754 -1.567 -15.141 1 98.75 127 VAL B CA 1
ATOM 3674 C C . VAL B 1 127 ? -8.836 -2.605 -15.422 1 98.75 127 VAL B C 1
ATOM 3676 O O . VAL B 1 127 ? -9.703 -2.387 -16.281 1 98.75 127 VAL B O 1
ATOM 3679 N N . ALA B 1 128 ? -8.766 -3.697 -14.742 1 98.81 128 ALA B N 1
ATOM 3680 C CA . ALA B 1 128 ? -9.789 -4.73 -14.797 1 98.81 128 ALA B CA 1
ATOM 3681 C C . ALA B 1 128 ? -10.656 -4.719 -13.539 1 98.81 128 ALA B C 1
ATOM 3683 O O . ALA B 1 128 ? -10.148 -4.523 -12.43 1 98.81 128 ALA B O 1
ATOM 3684 N N . ALA B 1 129 ? -11.961 -4.953 -13.734 1 98.69 129 ALA B N 1
ATOM 3685 C CA . ALA B 1 129 ? -12.883 -4.895 -12.602 1 98.69 129 ALA B CA 1
ATOM 3686 C C . ALA B 1 129 ? -13.797 -6.117 -12.578 1 98.69 129 ALA B C 1
ATOM 3688 O O . ALA B 1 129 ? -14.242 -6.59 -13.625 1 98.69 129 ALA B O 1
ATOM 3689 N N . LEU B 1 130 ? -14.008 -6.625 -11.43 1 98.62 130 LEU B N 1
ATOM 3690 C CA . LEU B 1 130 ? -15.008 -7.641 -11.141 1 98.62 130 LEU B CA 1
ATOM 3691 C C . LEU B 1 130 ? -16.047 -7.113 -10.156 1 98.62 130 LEU B C 1
ATOM 3693 O O . LEU B 1 130 ? -15.719 -6.77 -9.023 1 98.62 130 LEU B O 1
ATOM 3697 N N . GLN B 1 131 ? -17.25 -7.012 -10.602 1 98.38 131 GLN B N 1
ATOM 3698 C CA . GLN B 1 131 ? -18.359 -6.637 -9.742 1 98.38 131 GLN B CA 1
ATOM 3699 C C . GLN B 1 131 ? -19.25 -7.844 -9.438 1 98.38 131 GLN B C 1
ATOM 3701 O O . GLN B 1 131 ? -19.797 -8.469 -10.352 1 98.38 131 GLN B O 1
ATOM 3706 N N . VAL B 1 132 ? -19.344 -8.18 -8.219 1 98.31 132 VAL B N 1
ATOM 3707 C CA . VAL B 1 132 ? -20.156 -9.312 -7.781 1 98.31 132 VAL B CA 1
ATOM 3708 C C . VAL B 1 132 ? -21.422 -8.805 -7.082 1 98.31 132 VAL B C 1
ATOM 3710 O O . VAL B 1 132 ? -21.344 -7.973 -6.176 1 98.31 132 VAL B O 1
ATOM 3713 N N . ALA B 1 133 ? -22.484 -9.258 -7.52 1 97.69 133 ALA B N 1
ATOM 3714 C CA . ALA B 1 133 ? -23.797 -8.969 -6.93 1 97.69 133 ALA B CA 1
ATOM 3715 C C . ALA B 1 133 ? -24.734 -10.164 -7.066 1 97.69 133 ALA B C 1
ATOM 3717 O O . ALA B 1 133 ? -24.328 -11.234 -7.512 1 97.69 133 ALA B O 1
ATOM 3718 N N . GLU B 1 134 ? -25.938 -9.938 -6.527 1 96.75 134 GLU B N 1
ATOM 3719 C CA . GLU B 1 134 ? -26.922 -11 -6.668 1 96.75 134 GLU B CA 1
ATOM 3720 C C . GLU B 1 134 ? -27.078 -11.422 -8.125 1 96.75 134 GLU B C 1
ATOM 3722 O O . GLU B 1 134 ? -27.188 -10.578 -9.016 1 96.75 134 GLU B O 1
ATOM 3727 N N . GLY B 1 135 ? -27.016 -12.688 -8.359 1 96.31 135 GLY B N 1
ATOM 3728 C CA . GLY B 1 135 ? -27.125 -13.211 -9.711 1 96.31 135 GLY B CA 1
ATOM 3729 C C . GLY B 1 135 ? -25.781 -13.617 -10.297 1 96.31 135 GLY B C 1
ATOM 3730 O O . GLY B 1 135 ? -25.734 -14.43 -11.227 1 96.31 135 GLY B O 1
ATOM 3731 N N . HIS B 1 136 ? -24.75 -12.977 -9.859 1 96.5 136 HIS B N 1
ATOM 3732 C CA . HIS B 1 136 ? -23.422 -13.375 -10.305 1 96.5 136 HIS B CA 1
ATOM 3733 C C . HIS B 1 136 ? -23.062 -14.766 -9.805 1 96.5 136 HIS B C 1
ATOM 3735 O O . HIS B 1 136 ? -23.406 -15.133 -8.68 1 96.5 136 HIS B O 1
ATOM 3741 N N . PRO B 1 137 ? -22.344 -15.578 -10.523 1 95.69 137 PRO B N 1
ATOM 3742 C CA . PRO B 1 137 ? -21.984 -16.938 -10.102 1 95.69 137 PRO B CA 1
ATOM 3743 C C . PRO B 1 137 ? -21.219 -16.953 -8.781 1 95.69 137 PRO B C 1
ATOM 3745 O O . PRO B 1 137 ? -21.453 -17.844 -7.941 1 95.69 137 PRO B O 1
ATOM 3748 N N . VAL B 1 138 ? -20.422 -16.047 -8.57 1 96.44 138 VAL B N 1
ATOM 3749 C CA . VAL B 1 138 ? -19.625 -15.977 -7.344 1 96.44 138 VAL B CA 1
ATOM 3750 C C . VAL B 1 138 ? -20.531 -15.742 -6.145 1 96.44 138 VAL B C 1
ATOM 3752 O O . VAL B 1 138 ? -20.281 -16.234 -5.047 1 96.44 138 VAL B O 1
ATOM 3755 N N . TYR B 1 139 ? -21.609 -15.008 -6.359 1 97.06 139 TYR B N 1
ATOM 3756 C CA . TYR B 1 139 ? -22.547 -14.656 -5.301 1 97.06 139 TYR B CA 1
ATOM 3757 C C . TYR B 1 139 ? -23.188 -15.898 -4.699 1 97.06 139 TYR B C 1
ATOM 3759 O O . TYR B 1 139 ? -23.578 -15.898 -3.531 1 97.06 139 TYR B O 1
ATOM 3767 N N . THR B 1 140 ? -23.219 -16.984 -5.453 1 96 140 THR B N 1
ATOM 3768 C CA . THR B 1 140 ? -23.797 -18.25 -4.988 1 96 140 THR B CA 1
ATOM 3769 C C . THR B 1 140 ? -22.984 -18.797 -3.816 1 96 140 THR B C 1
ATOM 3771 O O . THR B 1 140 ? -23.562 -19.406 -2.898 1 96 140 THR B O 1
ATOM 3774 N N . TYR B 1 141 ? -21.75 -18.531 -3.799 1 96.25 141 TYR B N 1
ATOM 3775 C CA . TYR B 1 141 ? -20.859 -19.094 -2.785 1 96.25 141 TYR B CA 1
ATOM 3776 C C . TYR B 1 141 ? -20.469 -18.047 -1.749 1 96.25 141 TYR B C 1
ATOM 3778 O O . TYR B 1 141 ? -20.266 -18.375 -0.578 1 96.25 141 TYR B O 1
ATOM 3786 N N . LEU B 1 142 ? -20.328 -16.844 -2.193 1 96.19 142 LEU B N 1
ATOM 3787 C CA . LEU B 1 142 ? -20.031 -15.688 -1.354 1 96.19 142 LEU B CA 1
ATOM 3788 C C . LEU B 1 142 ? -21.125 -14.633 -1.491 1 96.19 142 LEU B C 1
ATOM 3790 O O . LEU B 1 142 ? -20.969 -13.672 -2.248 1 96.19 142 LEU B O 1
ATOM 3794 N N . PRO B 1 143 ? -22.141 -14.797 -0.727 1 97.25 143 PRO B N 1
ATOM 3795 C CA . PRO B 1 143 ? -23.328 -13.953 -0.927 1 97.25 143 PRO B CA 1
ATOM 3796 C C . PRO B 1 143 ? -23.125 -12.539 -0.401 1 97.25 143 PRO B C 1
ATOM 3798 O O . PRO B 1 143 ? -23.875 -12.094 0.474 1 97.25 143 PRO B O 1
ATOM 3801 N N . HIS B 1 144 ? -22.203 -11.82 -0.939 1 97.94 144 HIS B N 1
ATOM 3802 C CA . HIS B 1 144 ? -21.875 -10.422 -0.679 1 97.94 144 HIS B CA 1
ATOM 3803 C C . HIS B 1 144 ? -21.812 -9.625 -1.976 1 97.94 144 HIS B C 1
ATOM 3805 O O . HIS B 1 144 ? -21.547 -10.188 -3.043 1 97.94 144 HIS B O 1
ATOM 3811 N N . GLN B 1 145 ? -22.172 -8.398 -1.929 1 98.56 145 GLN B N 1
ATOM 3812 C CA . GLN B 1 145 ? -21.969 -7.473 -3.035 1 98.56 145 GLN B CA 1
ATOM 3813 C C . GLN B 1 145 ? -20.656 -6.699 -2.877 1 98.56 145 GLN B C 1
ATOM 3815 O O . GLN B 1 145 ? -20.422 -6.07 -1.843 1 98.56 145 GLN B O 1
ATOM 3820 N N . PHE B 1 146 ? -19.781 -6.812 -3.846 1 98.56 146 PHE B N 1
ATOM 3821 C CA . PHE B 1 146 ? -18.484 -6.145 -3.744 1 98.56 146 PHE B CA 1
ATOM 3822 C C . PHE B 1 146 ? -17.875 -5.934 -5.125 1 98.56 146 PHE B C 1
ATOM 3824 O O . PHE B 1 146 ? -18.328 -6.527 -6.105 1 98.56 146 PHE B O 1
ATOM 3831 N N . THR B 1 147 ? -16.875 -5.059 -5.195 1 98.69 147 THR B N 1
ATOM 3832 C CA . THR B 1 147 ? -16.078 -4.789 -6.387 1 98.69 147 THR B CA 1
ATOM 3833 C C . THR B 1 147 ? -14.602 -5.004 -6.109 1 98.69 147 THR B C 1
ATOM 3835 O O . THR B 1 147 ? -14.086 -4.566 -5.078 1 98.69 147 THR B O 1
ATOM 3838 N N . ILE B 1 148 ? -13.945 -5.727 -6.957 1 98.69 148 ILE B N 1
ATOM 3839 C CA . ILE B 1 148 ? -12.492 -5.82 -6.988 1 98.69 148 ILE B CA 1
ATOM 3840 C C . ILE B 1 148 ? -11.953 -5.16 -8.258 1 98.69 148 ILE B C 1
ATOM 3842 O O . ILE B 1 148 ? -12.477 -5.387 -9.352 1 98.69 148 ILE B O 1
ATOM 3846 N N . LYS B 1 149 ? -11 -4.32 -8.156 1 98.69 149 LYS B N 1
ATOM 3847 C CA . LYS B 1 149 ? -10.281 -3.789 -9.312 1 98.69 149 LYS B CA 1
ATOM 3848 C C . LYS B 1 149 ? -8.797 -4.129 -9.242 1 98.69 149 LYS B C 1
ATOM 3850 O O . LYS B 1 149 ? -8.195 -4.074 -8.164 1 98.69 149 LYS B O 1
ATOM 3855 N N . LEU B 1 150 ? -8.273 -4.496 -10.344 1 98.69 150 LEU B N 1
ATOM 3856 C CA . LEU B 1 150 ? -6.84 -4.676 -10.531 1 98.69 150 LEU B CA 1
ATOM 3857 C C . LEU B 1 150 ? -6.297 -3.688 -11.562 1 98.69 150 LEU B C 1
ATOM 3859 O O . LEU B 1 150 ? -6.734 -3.678 -12.711 1 98.69 150 LEU B O 1
ATOM 3863 N N . ARG B 1 151 ? -5.441 -2.842 -11.125 1 98.75 151 ARG B N 1
ATOM 3864 C CA . ARG B 1 151 ? -4.711 -1.985 -12.055 1 98.75 151 ARG B CA 1
ATOM 3865 C C . ARG B 1 151 ? -3.264 -2.447 -12.203 1 98.75 151 ARG B C 1
ATOM 3867 O O . ARG B 1 151 ? -2.553 -2.607 -11.203 1 98.75 151 ARG B O 1
ATOM 3874 N N . TYR B 1 152 ? -2.887 -2.713 -13.406 1 98.88 152 TYR B N 1
ATOM 3875 C CA . TYR B 1 152 ? -1.481 -2.916 -13.742 1 98.88 152 TYR B CA 1
ATOM 3876 C C . TYR B 1 152 ? -0.948 -1.763 -14.586 1 98.88 152 TYR B C 1
ATOM 3878 O O . TYR B 1 152 ? -1.645 -1.253 -15.461 1 98.88 152 TYR B O 1
ATOM 3886 N N . SER B 1 153 ? 0.21 -1.337 -14.281 1 98.62 153 SER B N 1
ATOM 3887 C CA . SER B 1 153 ? 0.88 -0.345 -15.117 1 98.62 153 SER B CA 1
ATOM 3888 C C . SER B 1 153 ? 2.348 -0.704 -15.328 1 98.62 153 SER B C 1
ATOM 3890 O O . SER B 1 153 ? 2.99 -1.268 -14.438 1 98.62 153 SER B O 1
ATOM 3892 N N . LEU B 1 154 ? 2.814 -0.42 -16.516 1 98.5 154 LEU B N 1
ATOM 3893 C CA . LEU B 1 154 ? 4.199 -0.656 -16.922 1 98.5 154 LEU B CA 1
ATOM 3894 C C . LEU B 1 154 ? 4.93 0.663 -17.141 1 98.5 154 LEU B C 1
ATOM 3896 O O . LEU B 1 154 ? 4.41 1.554 -17.828 1 98.5 154 LEU B O 1
ATOM 3900 N N . GLY B 1 155 ? 6.027 0.817 -16.562 1 97.69 155 GLY B N 1
ATOM 3901 C CA . GLY B 1 155 ? 6.918 1.952 -16.75 1 97.69 155 GLY B CA 1
ATOM 3902 C C . GLY B 1 155 ? 8.383 1.587 -16.625 1 97.69 155 GLY B C 1
ATOM 3903 O O . GLY B 1 155 ? 8.742 0.407 -16.656 1 97.69 155 GLY B O 1
ATOM 3904 N N . ALA B 1 156 ? 9.234 2.611 -16.484 1 96.38 156 ALA B N 1
ATOM 3905 C CA . ALA B 1 156 ? 10.68 2.398 -16.453 1 96.38 156 ALA B CA 1
ATOM 3906 C C . ALA B 1 156 ? 11.086 1.57 -15.242 1 96.38 156 ALA B C 1
ATOM 3908 O O . ALA B 1 156 ? 12.125 0.902 -15.258 1 96.38 156 ALA B O 1
ATOM 3909 N N . ASN B 1 157 ? 10.227 1.562 -14.242 1 97.38 157 ASN B N 1
ATOM 3910 C CA . ASN B 1 157 ? 10.547 0.886 -12.984 1 97.38 157 ASN B CA 1
ATOM 3911 C C . ASN B 1 157 ? 9.82 -0.451 -12.867 1 97.38 157 ASN B C 1
ATOM 3913 O O . ASN B 1 157 ? 9.5 -0.896 -11.766 1 97.38 157 ASN B O 1
ATOM 3917 N N . GLY B 1 158 ? 9.438 -1.015 -13.977 1 98.44 158 GLY B N 1
ATOM 3918 C CA . GLY B 1 158 ? 8.891 -2.361 -13.984 1 98.44 158 GLY B CA 1
ATOM 3919 C C . GLY B 1 158 ? 7.371 -2.385 -13.961 1 98.44 158 GLY B C 1
ATOM 3920 O O . GLY B 1 158 ? 6.719 -1.526 -14.562 1 98.44 158 GLY B O 1
ATOM 3921 N N . LEU B 1 159 ? 6.789 -3.455 -13.391 1 98.94 159 LEU B N 1
ATOM 3922 C CA . LEU B 1 159 ? 5.352 -3.713 -13.359 1 98.94 159 LEU B CA 1
ATOM 3923 C C . LEU B 1 159 ? 4.766 -3.344 -12 1 98.94 159 LEU B C 1
ATOM 3925 O O . LEU B 1 159 ? 5.133 -3.934 -10.984 1 98.94 159 LEU B O 1
ATOM 3929 N N . SER B 1 160 ? 3.861 -2.389 -12.016 1 98.81 160 SER B N 1
ATOM 3930 C CA . SER B 1 160 ? 3.133 -2.01 -10.812 1 98.81 160 SER B CA 1
ATOM 3931 C C . SER B 1 160 ? 1.772 -2.697 -10.75 1 98.81 160 SER B C 1
ATOM 3933 O O . SER B 1 160 ? 1.077 -2.797 -11.758 1 98.81 160 SER B O 1
ATOM 3935 N N . GLN B 1 161 ? 1.447 -3.23 -9.609 1 98.75 161 GLN B N 1
ATOM 3936 C CA . GLN B 1 161 ? 0.162 -3.863 -9.328 1 98.75 161 GLN B CA 1
ATOM 3937 C C . GLN B 1 161 ? -0.579 -3.137 -8.211 1 98.75 161 GLN B C 1
ATOM 3939 O O . GLN B 1 161 ? 0.013 -2.805 -7.184 1 98.75 161 GLN B O 1
ATOM 3944 N N . HIS B 1 162 ? -1.844 -2.84 -8.445 1 98.69 162 HIS B N 1
ATOM 3945 C CA . HIS B 1 162 ? -2.715 -2.23 -7.449 1 98.69 162 HIS B CA 1
ATOM 3946 C C . HIS B 1 162 ? -4.043 -2.975 -7.352 1 98.69 162 HIS B C 1
ATOM 3948 O O . HIS B 1 162 ? -4.785 -3.059 -8.328 1 98.69 162 HIS B O 1
ATOM 3954 N N . ILE B 1 163 ? -4.305 -3.527 -6.188 1 98.69 163 ILE B N 1
ATOM 3955 C CA . ILE B 1 163 ? -5.602 -4.148 -5.938 1 98.69 163 ILE B CA 1
ATOM 3956 C C . ILE B 1 163 ? -6.469 -3.209 -5.098 1 98.69 163 ILE B C 1
ATOM 3958 O O . ILE B 1 163 ? -5.98 -2.586 -4.152 1 98.69 163 ILE B O 1
ATOM 3962 N N . PHE B 1 164 ? -7.703 -3.051 -5.535 1 98.62 164 PHE B N 1
ATOM 3963 C CA . PHE B 1 164 ? -8.734 -2.258 -4.879 1 98.62 164 PHE B CA 1
ATOM 3964 C C . PHE B 1 164 ? -9.977 -3.1 -4.613 1 98.62 164 PHE B C 1
ATOM 3966 O O . PHE B 1 164 ? -10.492 -3.762 -5.52 1 98.62 164 PHE B O 1
ATOM 3973 N N . VAL B 1 165 ? -10.477 -3.098 -3.32 1 98.69 165 VAL B N 1
ATOM 3974 C CA . VAL B 1 165 ? -11.68 -3.834 -2.945 1 98.69 165 VAL B CA 1
ATOM 3975 C C . VAL B 1 165 ? -12.648 -2.9 -2.225 1 98.69 165 VAL B C 1
ATOM 3977 O O . VAL B 1 165 ? -12.258 -2.164 -1.316 1 98.69 165 VAL B O 1
ATOM 3980 N N . GLN B 1 166 ? -13.852 -2.973 -2.623 1 98.69 166 GLN B N 1
ATOM 3981 C CA . GLN B 1 166 ? -14.883 -2.188 -1.957 1 98.69 166 GLN B CA 1
ATOM 3982 C C . GLN B 1 166 ? -16.078 -3.057 -1.596 1 98.69 166 GLN B C 1
ATOM 3984 O O . GLN B 1 166 ? -16.531 -3.883 -2.398 1 98.69 166 GLN B O 1
ATOM 3989 N N . ASN B 1 167 ? -16.578 -2.916 -0.38 1 98.69 167 ASN B N 1
ATOM 3990 C CA . ASN B 1 167 ? -17.844 -3.525 0.017 1 98.69 167 ASN B CA 1
ATOM 3991 C C . ASN B 1 167 ? -19.047 -2.695 -0.453 1 98.69 167 ASN B C 1
ATOM 3993 O O . ASN B 1 167 ? -19.328 -1.637 0.108 1 98.69 167 ASN B O 1
ATOM 3997 N N . ASP B 1 168 ? -19.719 -3.205 -1.428 1 98.31 168 ASP B N 1
ATOM 3998 C CA . ASP B 1 168 ? -20.859 -2.504 -1.995 1 98.31 168 ASP B CA 1
ATOM 3999 C C . ASP B 1 168 ? -22.156 -2.93 -1.314 1 98.31 168 ASP B C 1
ATOM 4001 O O . ASP B 1 168 ? -23.25 -2.461 -1.677 1 98.31 168 ASP B O 1
ATOM 4005 N N . GLY B 1 169 ? -22.016 -3.852 -0.411 1 98 169 GLY B N 1
ATOM 4006 C CA . GLY B 1 169 ? -23.188 -4.441 0.199 1 98 169 GLY B CA 1
ATOM 4007 C C . GLY B 1 169 ? -23.531 -3.846 1.554 1 98 169 GLY B C 1
ATOM 4008 O O . GLY B 1 169 ? -23.062 -2.75 1.886 1 98 169 GLY B O 1
ATOM 4009 N N . ASP B 1 170 ? -24.391 -4.582 2.291 1 96.94 170 ASP B N 1
ATOM 4010 C CA . ASP B 1 170 ? -24.938 -4.07 3.545 1 96.94 170 ASP B CA 1
ATOM 4011 C C . ASP B 1 170 ? -24.469 -4.91 4.73 1 96.94 170 ASP B C 1
ATOM 4013 O O . ASP B 1 170 ? -24.859 -4.656 5.871 1 96.94 170 ASP B O 1
ATOM 4017 N N . SER B 1 171 ? -23.703 -5.879 4.453 1 96.75 171 SER B N 1
ATOM 4018 C CA . SER B 1 171 ? -23.125 -6.715 5.504 1 96.75 171 SER B CA 1
ATOM 4019 C C . SER B 1 171 ? -21.609 -6.727 5.418 1 96.75 171 SER B C 1
ATOM 4021 O O . SER B 1 171 ? -21.031 -6.312 4.41 1 96.75 171 SER B O 1
ATOM 4023 N N . GLU B 1 172 ? -20.953 -7.203 6.449 1 97.69 172 GLU B N 1
ATOM 4024 C CA . GLU B 1 172 ? -19.484 -7.234 6.473 1 97.69 172 GLU B CA 1
ATOM 4025 C C . GLU B 1 172 ? -18.938 -8.195 5.418 1 97.69 172 GLU B C 1
ATOM 4027 O O . GLU B 1 172 ? -19.375 -9.344 5.328 1 97.69 172 GLU B O 1
ATOM 4032 N N . LEU B 1 173 ? -18.062 -7.707 4.625 1 98.19 173 LEU B N 1
ATOM 4033 C CA . LEU B 1 173 ? -17.406 -8.484 3.582 1 98.19 173 LEU B CA 1
ATOM 4034 C C . LEU B 1 173 ? -16.094 -9.078 4.094 1 98.19 173 LEU B C 1
ATOM 4036 O O . LEU B 1 173 ? -15.203 -8.352 4.523 1 98.19 173 LEU B O 1
ATOM 4040 N N . PRO B 1 174 ? -15.914 -10.438 4.105 1 97.5 174 PRO B N 1
ATOM 4041 C CA . PRO B 1 174 ? -14.594 -10.984 4.445 1 97.5 174 PRO B CA 1
ATOM 4042 C C . PRO B 1 174 ? -13.508 -10.578 3.451 1 97.5 174 PRO B C 1
ATOM 4044 O O . PRO B 1 174 ? -13.727 -10.648 2.238 1 97.5 174 PRO B O 1
ATOM 4047 N N . CYS B 1 175 ? -12.414 -10.109 3.922 1 96.12 175 CYS B N 1
ATOM 4048 C CA . CYS B 1 175 ? -11.32 -9.609 3.088 1 96.12 175 CYS B CA 1
ATOM 4049 C C . CYS B 1 175 ? -10.133 -10.562 3.119 1 96.12 175 CYS B C 1
ATOM 4051 O O . CYS B 1 175 ? -9.133 -10.297 3.787 1 96.12 175 CYS B O 1
ATOM 4053 N N . LEU B 1 176 ? -10.156 -11.664 2.375 1 96.12 176 LEU B N 1
ATOM 4054 C CA . LEU B 1 176 ? -9.102 -12.664 2.279 1 96.12 176 LEU B CA 1
ATOM 4055 C C . LEU B 1 176 ? -8.602 -12.789 0.846 1 96.12 176 LEU B C 1
ATOM 4057 O O . LEU B 1 176 ? -9.18 -13.516 0.037 1 96.12 176 LEU B O 1
ATOM 4061 N N . PHE B 1 177 ? -7.527 -12.148 0.481 1 97.44 177 PHE B N 1
ATOM 4062 C CA . PHE B 1 177 ? -7.02 -12.109 -0.885 1 97.44 177 PHE B CA 1
ATOM 4063 C C . PHE B 1 177 ? -5.582 -12.602 -0.944 1 97.44 177 PHE B C 1
ATOM 4065 O O . PHE B 1 177 ? -4.84 -12.492 0.035 1 97.44 177 PHE B O 1
ATOM 4072 N N . ALA B 1 178 ? -5.234 -13.125 -2.023 1 98.38 178 ALA B N 1
ATOM 4073 C CA . ALA B 1 178 ? -3.863 -13.539 -2.301 1 98.38 178 ALA B CA 1
ATOM 4074 C C . ALA B 1 178 ? -3.566 -13.492 -3.797 1 98.38 178 ALA B C 1
ATOM 4076 O O . ALA B 1 178 ? -4.473 -13.305 -4.609 1 98.38 178 ALA B O 1
ATOM 4077 N N . PHE B 1 179 ? -2.305 -13.602 -4.121 1 98.62 179 PHE B N 1
ATOM 4078 C CA . PHE B 1 179 ? -1.859 -13.766 -5.5 1 98.62 179 PHE B CA 1
ATOM 4079 C C . PHE B 1 179 ? -1.019 -15.023 -5.656 1 98.62 179 PHE B C 1
ATOM 4081 O O . PHE B 1 179 ? -0.106 -15.273 -4.863 1 98.62 179 PHE B O 1
ATOM 4088 N N . HIS B 1 180 ? -1.385 -15.883 -6.582 1 98.5 180 HIS B N 1
ATOM 4089 C CA . HIS B 1 180 ? -0.608 -17.062 -6.922 1 98.5 180 HIS B CA 1
ATOM 4090 C C . HIS B 1 180 ? 0.398 -16.766 -8.031 1 98.5 180 HIS B C 1
ATOM 4092 O O . HIS B 1 180 ? 0.395 -17.422 -9.07 1 98.5 180 HIS B O 1
ATOM 4098 N N . THR B 1 181 ? 1.277 -15.875 -7.793 1 98.69 181 THR B N 1
ATOM 4099 C CA . THR B 1 181 ? 2.248 -15.414 -8.781 1 98.69 181 THR B CA 1
ATOM 4100 C C . THR B 1 181 ? 3.246 -16.516 -9.117 1 98.69 181 THR B C 1
ATOM 4102 O O . THR B 1 181 ? 3.84 -17.125 -8.219 1 98.69 181 THR B O 1
ATOM 4105 N N . SER B 1 182 ? 3.436 -16.766 -10.391 1 98.75 182 SER B N 1
ATOM 4106 C CA . SER B 1 182 ? 4.344 -17.812 -10.852 1 98.75 182 SER B CA 1
ATOM 4107 C C . SER B 1 182 ? 5.574 -17.219 -11.523 1 98.75 182 SER B C 1
ATOM 4109 O O . SER B 1 182 ? 5.496 -16.734 -12.648 1 98.75 182 SER B O 1
ATOM 4111 N N . ILE B 1 183 ? 6.684 -17.359 -10.883 1 98.88 183 ILE B N 1
ATOM 4112 C CA . ILE B 1 183 ? 7.922 -16.703 -11.312 1 98.88 183 ILE B CA 1
ATOM 4113 C C . ILE B 1 183 ? 8.844 -17.734 -11.969 1 98.88 183 ILE B C 1
ATOM 4115 O O . ILE B 1 183 ? 9.07 -18.812 -11.414 1 98.88 183 ILE B O 1
ATOM 4119 N N . ASN B 1 184 ? 9.328 -17.328 -13.078 1 98.81 184 ASN B N 1
ATOM 4120 C CA . ASN B 1 184 ? 10.297 -18.172 -13.758 1 98.81 184 ASN B CA 1
ATOM 4121 C C . ASN B 1 184 ? 11.641 -18.188 -13.039 1 98.81 184 ASN B C 1
ATOM 4123 O O . ASN B 1 184 ? 12.148 -17.141 -12.641 1 98.81 184 ASN B O 1
ATOM 4127 N N . ALA B 1 185 ? 12.148 -19.297 -12.953 1 98.56 185 ALA B N 1
ATOM 4128 C CA . ALA B 1 185 ? 13.523 -19.516 -12.523 1 98.56 185 ALA B CA 1
ATOM 4129 C C . ALA B 1 185 ? 14.164 -20.656 -13.32 1 98.56 185 ALA B C 1
ATOM 4131 O O . ALA B 1 185 ? 14.039 -21.828 -12.961 1 98.56 185 ALA B O 1
ATOM 4132 N N . PRO B 1 186 ? 14.938 -20.422 -14.352 1 98.44 186 PRO B N 1
ATOM 4133 C CA . PRO B 1 186 ? 15.539 -19.125 -14.672 1 98.44 186 PRO B CA 1
ATOM 4134 C C . PRO B 1 186 ? 14.602 -18.219 -15.461 1 98.44 186 PRO B C 1
ATOM 4136 O O . PRO B 1 186 ? 13.773 -18.703 -16.234 1 98.44 186 PRO B O 1
ATOM 4139 N N . PHE B 1 187 ? 14.773 -16.859 -15.273 1 98.75 187 PHE B N 1
ATOM 4140 C CA . PHE B 1 187 ? 14.039 -15.906 -16.109 1 98.75 187 PHE B CA 1
ATOM 4141 C C . PHE B 1 187 ? 14.953 -15.312 -17.188 1 98.75 187 PHE B C 1
ATOM 4143 O O . PHE B 1 187 ? 14.484 -14.68 -18.125 1 98.75 187 PHE B O 1
ATOM 4150 N N . VAL B 1 188 ? 16.219 -15.492 -17.062 1 98.19 188 VAL B N 1
ATOM 4151 C CA . VAL B 1 188 ? 17.188 -15.062 -18.078 1 98.19 188 VAL B CA 1
ATOM 4152 C C . VAL B 1 188 ? 17.297 -16.125 -19.172 1 98.19 188 VAL B C 1
ATOM 4154 O O . VAL B 1 188 ? 17.328 -17.328 -18.875 1 98.19 188 VAL B O 1
ATOM 4157 N N . PRO B 1 189 ? 17.344 -15.633 -20.406 1 96.75 189 PRO B N 1
ATOM 4158 C CA . PRO B 1 189 ? 17.5 -16.609 -21.469 1 96.75 189 PRO B CA 1
ATOM 4159 C C . PRO B 1 189 ? 18.75 -17.484 -21.297 1 96.75 189 PRO B C 1
ATOM 4161 O O . PRO B 1 189 ? 19.812 -16.969 -20.953 1 96.75 189 PRO B O 1
ATOM 4164 N N . ASP B 1 190 ? 18.594 -18.781 -21.484 1 94.56 190 ASP B N 1
ATOM 4165 C CA . ASP B 1 190 ? 19.672 -19.766 -21.438 1 94.56 190 ASP B CA 1
ATOM 4166 C C . ASP B 1 190 ? 20.297 -19.828 -20.047 1 94.56 190 ASP B C 1
ATOM 4168 O O . ASP B 1 190 ? 21.438 -20.266 -19.875 1 94.56 190 ASP B O 1
ATOM 4172 N N . GLY B 1 191 ? 19.688 -19.234 -19.078 1 96.25 191 GLY B N 1
ATOM 4173 C CA . GLY B 1 191 ? 20.172 -19.344 -17.719 1 96.25 191 GLY B CA 1
ATOM 4174 C C . GLY B 1 191 ? 20.031 -20.75 -17.156 1 96.25 191 GLY B C 1
ATOM 4175 O O . GLY B 1 191 ? 19.328 -21.578 -17.719 1 96.25 191 GLY B O 1
ATOM 4176 N N . ASP B 1 192 ? 20.781 -21.031 -16.031 1 98 192 ASP B N 1
ATOM 4177 C CA . ASP B 1 192 ? 20.719 -22.281 -15.281 1 98 192 ASP B CA 1
ATOM 4178 C C . ASP B 1 192 ? 20.094 -22.062 -13.898 1 98 192 ASP B C 1
ATOM 4180 O O . ASP B 1 192 ? 20.516 -21.172 -13.156 1 98 192 ASP B O 1
ATOM 4184 N N . ALA B 1 193 ? 19.078 -22.844 -13.625 1 98.19 193 ALA B N 1
ATOM 4185 C CA . ALA B 1 193 ? 18.391 -22.719 -12.344 1 98.19 193 ALA B CA 1
ATOM 4186 C C . ALA B 1 193 ? 19.375 -22.734 -11.18 1 98.19 193 ALA B C 1
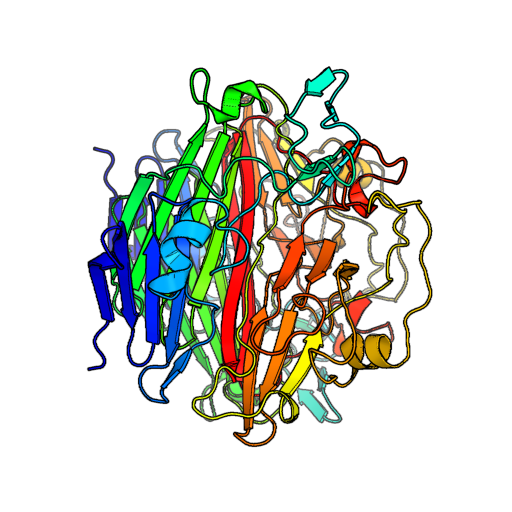ATOM 4188 O O . ALA B 1 193 ? 19.172 -22.062 -10.164 1 98.19 193 ALA B O 1
ATOM 4189 N N . LYS B 1 194 ? 20.422 -23.453 -11.312 1 98 194 LYS B N 1
ATOM 4190 C CA . LYS B 1 194 ? 21.391 -23.641 -10.234 1 98 194 LYS B CA 1
ATOM 4191 C C . LYS B 1 194 ? 22.109 -22.328 -9.906 1 98 194 LYS B C 1
ATOM 4193 O O . LYS B 1 194 ? 22.703 -22.188 -8.836 1 98 194 LYS B O 1
ATOM 4198 N N . ASP B 1 195 ? 22.047 -21.375 -10.859 1 98.31 195 ASP B N 1
ATOM 4199 C CA . ASP B 1 195 ? 22.703 -20.078 -10.648 1 98.31 195 ASP B CA 1
ATOM 4200 C C . ASP B 1 195 ? 21.797 -19.125 -9.898 1 98.31 195 ASP B C 1
ATOM 4202 O O . ASP B 1 195 ? 22.203 -18 -9.57 1 98.31 195 ASP B O 1
ATOM 4206 N N . TYR B 1 196 ? 20.641 -19.547 -9.562 1 98.81 196 TYR B N 1
ATOM 4207 C CA . TYR B 1 196 ? 19.656 -18.656 -8.945 1 98.81 196 TYR B CA 1
ATOM 4208 C C . TYR B 1 196 ? 19.641 -18.844 -7.434 1 98.81 196 TYR B C 1
ATOM 4210 O O . TYR B 1 196 ? 19.828 -19.953 -6.934 1 98.81 196 TYR B O 1
ATOM 4218 N N . ARG B 1 197 ? 19.5 -17.734 -6.742 1 98.88 197 ARG B N 1
ATOM 4219 C CA . ARG B 1 197 ? 19.234 -17.688 -5.305 1 98.88 197 ARG B CA 1
ATOM 4220 C C . ARG B 1 197 ? 17.953 -16.906 -5.008 1 98.88 197 ARG B C 1
ATOM 4222 O O . ARG B 1 197 ? 17.719 -15.852 -5.59 1 98.88 197 ARG B O 1
ATOM 4229 N N . VAL B 1 198 ? 17.094 -17.484 -4.191 1 98.88 198 VAL B N 1
ATOM 4230 C CA . VAL B 1 198 ? 15.836 -16.828 -3.848 1 98.88 198 VAL B CA 1
ATOM 4231 C C . VAL B 1 198 ? 15.812 -16.5 -2.355 1 98.88 198 VAL B C 1
ATOM 4233 O O . VAL B 1 198 ? 16.281 -17.297 -1.534 1 98.88 198 VAL B O 1
ATOM 4236 N N . LYS B 1 199 ? 15.422 -15.352 -2.055 1 98.75 199 LYS B N 1
ATOM 4237 C CA . LYS B 1 199 ? 15.172 -14.883 -0.695 1 98.75 199 LYS B CA 1
ATOM 4238 C C . LYS B 1 199 ? 13.734 -14.391 -0.536 1 98.75 199 LYS B C 1
ATOM 4240 O O . LYS B 1 199 ? 13.203 -13.727 -1.423 1 98.75 199 LYS B O 1
ATOM 4245 N N . LEU B 1 200 ? 13.078 -14.703 0.563 1 98.81 200 LEU B N 1
ATOM 4246 C CA . LEU B 1 200 ? 11.75 -14.203 0.906 1 98.81 200 LEU B CA 1
ATOM 4247 C C . LEU B 1 200 ? 11.695 -13.742 2.359 1 98.81 200 LEU B C 1
ATOM 4249 O O . LEU B 1 200 ? 12.43 -14.258 3.205 1 98.81 200 LEU B O 1
ATOM 4253 N N . THR B 1 201 ? 10.82 -12.828 2.652 1 98.62 201 THR B N 1
ATOM 4254 C CA . THR B 1 201 ? 10.656 -12.297 4.004 1 98.62 201 THR B CA 1
ATOM 4255 C C . THR B 1 201 ? 9.773 -13.211 4.84 1 98.62 201 THR B C 1
ATOM 4257 O O . THR B 1 201 ? 8.773 -12.766 5.418 1 98.62 201 THR B O 1
ATOM 4260 N N . ILE B 1 202 ? 10.188 -14.422 4.98 1 98.81 202 ILE B N 1
ATOM 4261 C CA . ILE B 1 202 ? 9.398 -15.391 5.738 1 98.81 202 ILE B CA 1
ATOM 4262 C C . ILE B 1 202 ? 9.742 -15.281 7.223 1 98.81 202 ILE B C 1
ATOM 4264 O O . ILE B 1 202 ? 10.805 -14.766 7.586 1 98.81 202 ILE B O 1
ATOM 4268 N N . GLY B 1 203 ? 8.805 -15.688 8.062 1 98.31 203 GLY B N 1
ATOM 4269 C CA . GLY B 1 203 ? 9.008 -15.875 9.492 1 98.31 203 GLY B CA 1
ATOM 4270 C C . GLY B 1 203 ? 9 -17.328 9.906 1 98.31 203 GLY B C 1
ATOM 4271 O O . GLY B 1 203 ? 9.867 -18.109 9.484 1 98.31 203 GLY B O 1
ATOM 4272 N N . GLU B 1 204 ? 7.93 -17.719 10.617 1 98.12 204 GLU B N 1
ATOM 4273 C CA . GLU B 1 204 ? 7.773 -19.094 11.078 1 98.12 204 GLU B CA 1
ATOM 4274 C C . GLU B 1 204 ? 7.035 -19.938 10.047 1 98.12 204 GLU B C 1
ATOM 4276 O O . GLU B 1 204 ? 6.219 -19.422 9.281 1 98.12 204 GLU B O 1
ATOM 4281 N N . ARG B 1 205 ? 7.379 -21.234 10.023 1 98.62 205 ARG B N 1
ATOM 4282 C CA . ARG B 1 205 ? 6.66 -22.156 9.156 1 98.62 205 ARG B CA 1
ATOM 4283 C C . ARG B 1 205 ? 5.508 -22.828 9.891 1 98.62 205 ARG B C 1
ATOM 4285 O O . ARG B 1 205 ? 5.715 -23.484 10.922 1 98.62 205 ARG B O 1
ATOM 4292 N N . TRP B 1 206 ? 4.355 -22.688 9.359 1 98.25 206 TRP B N 1
ATOM 4293 C CA . TRP B 1 206 ? 3.195 -23.344 9.945 1 98.25 206 TRP B CA 1
ATOM 4294 C C . TRP B 1 206 ? 3.27 -24.859 9.734 1 98.25 206 TRP B C 1
ATOM 4296 O O . TRP B 1 206 ? 3.637 -25.328 8.656 1 98.25 206 TRP B O 1
ATOM 4306 N N . GLU B 1 207 ? 2.906 -25.609 10.773 1 98.12 207 GLU B N 1
ATOM 4307 C CA . GLU B 1 207 ? 2.68 -27.047 10.586 1 98.12 207 GLU B CA 1
ATOM 4308 C C . GLU B 1 207 ? 1.342 -27.312 9.906 1 98.12 207 GLU B C 1
ATOM 4310 O O . GLU B 1 207 ? 0.318 -26.734 10.289 1 98.12 207 GLU B O 1
ATOM 4315 N N . LEU B 1 208 ? 1.38 -28.109 8.875 1 97.5 208 LEU B N 1
ATOM 4316 C CA . LEU B 1 208 ? 0.171 -28.484 8.148 1 97.5 208 LEU B CA 1
ATOM 4317 C C . LEU B 1 208 ? -0.11 -29.984 8.312 1 97.5 208 LEU B C 1
ATOM 4319 O O . LEU B 1 208 ? 0.815 -30.797 8.312 1 97.5 208 LEU B O 1
ATOM 4323 N N . SER B 1 209 ? -1.314 -30.344 8.43 1 97.62 209 SER B N 1
ATOM 4324 C CA . SER B 1 209 ? -1.738 -31.734 8.5 1 97.62 209 SER B CA 1
ATOM 4325 C C . SER B 1 209 ? -1.634 -32.406 7.145 1 97.62 209 SER B C 1
ATOM 4327 O O . SER B 1 209 ? -1.188 -31.812 6.172 1 97.62 209 SER B O 1
ATOM 4329 N N . GLU B 1 210 ? -2.104 -33.688 7.121 1 96.88 210 GLU B N 1
ATOM 4330 C CA . GLU B 1 210 ? -2.133 -34.438 5.871 1 96.88 210 GLU B CA 1
ATOM 4331 C C . GLU B 1 210 ? -3.104 -33.812 4.871 1 96.88 210 GLU B C 1
ATOM 4333 O O . GLU B 1 210 ? -2.936 -33.969 3.66 1 96.88 210 GLU B O 1
ATOM 4338 N N . ARG B 1 211 ? -4.078 -33.094 5.406 1 97.69 211 ARG B N 1
ATOM 4339 C CA . ARG B 1 211 ? -5.051 -32.438 4.547 1 97.69 211 ARG B CA 1
ATOM 4340 C C . ARG B 1 211 ? -4.57 -31.031 4.152 1 97.69 211 ARG B C 1
ATOM 4342 O O . ARG B 1 211 ? -5.316 -30.266 3.549 1 97.69 211 ARG B O 1
ATOM 4349 N N . MET B 1 212 ? -3.338 -30.672 4.559 1 97.62 212 MET B N 1
ATOM 4350 C CA . MET B 1 212 ? -2.693 -29.406 4.254 1 97.62 212 MET B CA 1
ATOM 4351 C C . MET B 1 212 ? -3.42 -28.25 4.941 1 97.62 212 MET B C 1
ATOM 4353 O O . MET B 1 212 ? -3.596 -27.188 4.348 1 97.62 212 MET B O 1
ATOM 4357 N N . LEU B 1 213 ? -3.906 -28.562 6.148 1 98.12 213 LEU B N 1
ATOM 4358 C CA . LEU B 1 213 ? -4.527 -27.562 7.008 1 98.12 213 LEU B CA 1
ATOM 4359 C C . LEU B 1 213 ? -3.654 -27.266 8.227 1 98.12 213 LEU B C 1
ATOM 4361 O O . LEU B 1 213 ? -3.02 -28.172 8.766 1 98.12 213 LEU B O 1
ATOM 4365 N N . PRO B 1 214 ? -3.645 -26.031 8.641 1 97.25 214 PRO B N 1
ATOM 4366 C CA . PRO B 1 214 ? -2.785 -25.703 9.781 1 97.25 214 PRO B CA 1
ATOM 4367 C C . PRO B 1 214 ? -3.205 -26.422 11.062 1 97.25 214 PRO B C 1
ATOM 4369 O O . PRO B 1 214 ? -4.398 -26.516 11.359 1 97.25 214 PRO B O 1
ATOM 4372 N N . THR B 1 215 ? -2.268 -26.828 11.867 1 96.06 215 THR B N 1
ATOM 4373 C CA . THR B 1 215 ? -2.529 -27.5 13.125 1 96.06 215 THR B CA 1
ATOM 4374 C C . THR B 1 215 ? -2.557 -26.516 14.289 1 96.06 215 THR B C 1
ATOM 4376 O O . THR B 1 215 ? -3.016 -26.844 15.383 1 96.06 215 THR B O 1
ATOM 4379 N N . GLY B 1 216 ? -2.055 -25.375 14.031 1 93.75 216 GLY B N 1
ATOM 4380 C CA . GLY B 1 216 ? -1.888 -24.406 15.094 1 93.75 216 GLY B CA 1
ATOM 4381 C C . GLY B 1 216 ? -0.462 -24.312 15.602 1 93.75 216 GLY B C 1
ATOM 4382 O O . GLY B 1 216 ? -0.104 -23.359 16.297 1 93.75 216 GLY B O 1
ATOM 4383 N N . ALA B 1 217 ? 0.348 -25.234 15.227 1 95.88 217 ALA B N 1
ATOM 4384 C CA . ALA B 1 217 ? 1.742 -25.25 15.656 1 95.88 217 ALA B CA 1
ATOM 4385 C C . ALA B 1 217 ? 2.674 -24.797 14.539 1 95.88 217 ALA B C 1
ATOM 4387 O O . ALA B 1 217 ? 2.268 -24.719 13.375 1 95.88 217 ALA B O 1
ATOM 4388 N N . TYR B 1 218 ? 3.818 -24.344 15.008 1 97.69 218 TYR B N 1
ATOM 4389 C CA . TYR B 1 218 ? 4.898 -24.078 14.07 1 97.69 218 TYR B CA 1
ATOM 4390 C C . TYR B 1 218 ? 5.859 -25.25 13.992 1 97.69 218 TYR B C 1
ATOM 4392 O O . TYR B 1 218 ? 5.93 -26.078 14.914 1 97.69 218 TYR B O 1
ATOM 4400 N N . GLN B 1 219 ? 6.52 -25.391 12.922 1 97.19 219 GLN B N 1
ATOM 4401 C CA . GLN B 1 219 ? 7.621 -26.344 12.805 1 97.19 219 GLN B CA 1
ATOM 4402 C C . GLN B 1 219 ? 8.938 -25.641 12.523 1 97.19 219 GLN B C 1
ATOM 4404 O O . GLN B 1 219 ? 8.953 -24.578 11.891 1 97.19 219 GLN B O 1
ATOM 4409 N N . PRO B 1 220 ? 10.039 -26.203 12.953 1 97.69 220 PRO B N 1
ATOM 4410 C CA . PRO B 1 220 ? 11.336 -25.547 12.773 1 97.69 220 PRO B CA 1
ATOM 4411 C C . PRO B 1 220 ? 11.711 -25.375 11.305 1 97.69 220 PRO B C 1
ATOM 4413 O O . PRO B 1 220 ? 11.445 -26.25 10.484 1 97.69 220 PRO B O 1
ATOM 4416 N N . LEU B 1 221 ? 12.281 -24.266 11.078 1 98.56 221 LEU B N 1
ATOM 4417 C CA . LEU B 1 221 ? 12.836 -24.047 9.742 1 98.56 221 LEU B CA 1
ATOM 4418 C C . LEU B 1 221 ? 14.023 -24.969 9.484 1 98.56 221 LEU B C 1
ATOM 4420 O O . LEU B 1 221 ? 14.852 -25.188 10.375 1 98.56 221 LEU B O 1
ATOM 4424 N N . THR B 1 222 ? 14.117 -25.547 8.336 1 98.38 222 THR B N 1
ATOM 4425 C CA . THR B 1 222 ? 15.336 -26.234 7.922 1 98.38 222 THR B CA 1
ATOM 4426 C C . THR B 1 222 ? 16.469 -25.234 7.656 1 98.38 222 THR B C 1
ATOM 4428 O O . THR B 1 222 ? 16.219 -24.031 7.57 1 98.38 222 THR B O 1
ATOM 4431 N N . ALA B 1 223 ? 17.672 -25.75 7.5 1 98.44 223 ALA B N 1
ATOM 4432 C CA . ALA B 1 223 ? 18.812 -24.891 7.184 1 98.44 223 ALA B CA 1
ATOM 4433 C C . ALA B 1 223 ? 18.578 -24.141 5.875 1 98.44 223 ALA B C 1
ATOM 4435 O O . ALA B 1 223 ? 18.938 -22.969 5.758 1 98.44 223 ALA B O 1
ATOM 4436 N N . ASP B 1 224 ? 18.031 -24.781 4.922 1 98.56 224 ASP B N 1
ATOM 4437 C CA . ASP B 1 224 ? 17.75 -24.156 3.635 1 98.56 224 ASP B CA 1
ATOM 4438 C C . ASP B 1 224 ? 16.688 -23.078 3.777 1 98.56 224 ASP B C 1
ATOM 4440 O O . ASP B 1 224 ? 16.766 -22.031 3.123 1 98.56 224 ASP B O 1
ATOM 4444 N N . GLU B 1 225 ? 15.719 -23.266 4.641 1 98.62 225 GLU B N 1
ATOM 4445 C CA . GLU B 1 225 ? 14.68 -22.266 4.848 1 98.62 225 GLU B CA 1
ATOM 4446 C C . GLU B 1 225 ? 15.227 -21.062 5.602 1 98.62 225 GLU B C 1
ATOM 4448 O O . GLU B 1 225 ? 14.781 -19.922 5.379 1 98.62 225 GLU B O 1
ATOM 4453 N N . ILE B 1 226 ? 16.141 -21.281 6.508 1 98.75 226 ILE B N 1
ATOM 4454 C CA . ILE B 1 226 ? 16.844 -20.172 7.141 1 98.75 226 ILE B CA 1
ATOM 4455 C C . ILE B 1 226 ? 17.578 -19.359 6.082 1 98.75 226 ILE B C 1
ATOM 4457 O O . ILE B 1 226 ? 17.531 -18.125 6.094 1 98.75 226 ILE B O 1
ATOM 4461 N N . ALA B 1 227 ? 18.219 -20.047 5.141 1 98.69 227 ALA B N 1
ATOM 4462 C CA . ALA B 1 227 ? 18.875 -19.375 4.031 1 98.69 227 ALA B CA 1
ATOM 4463 C C . ALA B 1 227 ? 17.875 -18.656 3.145 1 98.69 227 ALA B C 1
ATOM 4465 O O . ALA B 1 227 ? 18.156 -17.562 2.643 1 98.69 227 ALA B O 1
ATOM 4466 N N . LEU B 1 228 ? 16.719 -19.266 2.971 1 98.81 228 LEU B N 1
ATOM 4467 C CA . LEU B 1 228 ? 15.633 -18.641 2.215 1 98.81 228 LEU B CA 1
ATOM 4468 C C . LEU B 1 228 ? 15.234 -17.297 2.822 1 98.81 228 LEU B C 1
ATOM 4470 O O . LEU B 1 228 ? 14.953 -16.344 2.096 1 98.81 228 LEU B O 1
ATOM 4474 N N . ARG B 1 229 ? 15.25 -17.156 4.102 1 98.56 229 ARG B N 1
ATOM 4475 C CA . ARG B 1 229 ? 14.883 -15.961 4.84 1 98.56 229 ARG B CA 1
ATOM 4476 C C . ARG B 1 229 ? 16.031 -14.945 4.816 1 98.56 229 ARG B C 1
ATOM 4478 O O . ARG B 1 229 ? 15.781 -13.734 4.715 1 98.56 229 ARG B O 1
ATOM 4485 N N . ASP B 1 230 ? 17.297 -15.391 4.914 1 97.19 230 ASP B N 1
ATOM 4486 C CA . ASP B 1 230 ? 18.406 -14.523 5.273 1 97.19 230 ASP B CA 1
ATOM 4487 C C . ASP B 1 230 ? 19.297 -14.25 4.07 1 97.19 230 ASP B C 1
ATOM 4489 O O . ASP B 1 230 ? 19.344 -13.133 3.551 1 97.19 230 ASP B O 1
ATOM 4493 N N . GLU B 1 231 ? 19.953 -15.211 3.457 1 96.69 231 GLU B N 1
ATOM 4494 C CA . GLU B 1 231 ? 21.047 -14.984 2.52 1 96.69 231 GLU B CA 1
ATOM 4495 C C . GLU B 1 231 ? 20.656 -15.391 1.103 1 96.69 231 GLU B C 1
ATOM 4497 O O . GLU B 1 231 ? 21.328 -15.031 0.138 1 96.69 231 GLU B O 1
ATOM 4502 N N . GLY B 1 232 ? 19.609 -16.109 0.98 1 98.31 232 GLY B N 1
ATOM 4503 C CA . GLY B 1 232 ? 19.219 -16.656 -0.316 1 98.31 232 GLY B CA 1
ATOM 4504 C C . GLY B 1 232 ? 19.625 -18.094 -0.505 1 98.31 232 GLY B C 1
ATOM 4505 O O . GLY B 1 232 ? 20.672 -18.531 -0.008 1 98.31 232 GLY B O 1
ATOM 4506 N N . VAL B 1 233 ? 18.812 -18.844 -1.231 1 98.75 233 VAL B N 1
ATOM 4507 C CA . VAL B 1 233 ? 19.047 -20.281 -1.439 1 98.75 233 VAL B CA 1
ATOM 4508 C C . VAL B 1 233 ? 18.562 -20.688 -2.828 1 98.75 233 VAL B C 1
ATOM 4510 O O . VAL B 1 233 ? 17.812 -19.938 -3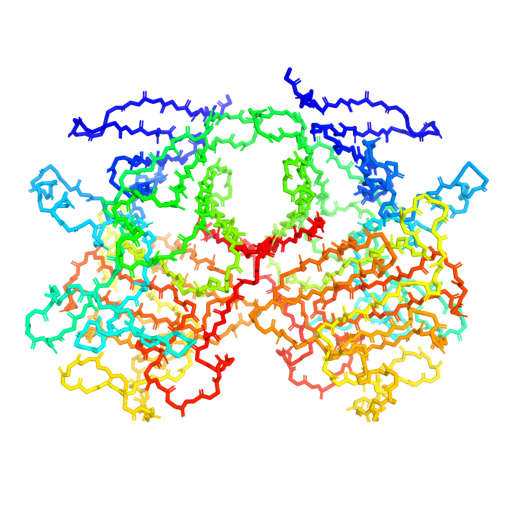.473 1 98.75 233 VAL B O 1
ATOM 4513 N N . TYR B 1 234 ? 19.094 -21.844 -3.289 1 98.75 234 TYR B N 1
ATOM 4514 C CA . TYR B 1 234 ? 18.594 -22.469 -4.512 1 98.75 234 TYR B CA 1
ATOM 4515 C C . TYR B 1 234 ? 17.094 -22.688 -4.445 1 98.75 234 TYR B C 1
ATOM 4517 O O . TYR B 1 234 ? 16.594 -23.266 -3.488 1 98.75 234 TYR B O 1
ATOM 4525 N N . PRO B 1 235 ? 16.297 -22.172 -5.48 1 98.69 235 PRO B N 1
ATOM 4526 C CA . PRO B 1 235 ? 14.828 -22.188 -5.375 1 98.69 235 PRO B CA 1
ATOM 4527 C C . PRO B 1 235 ? 14.258 -23.609 -5.344 1 98.69 235 PRO B C 1
ATOM 4529 O O . PRO B 1 235 ? 13.102 -23.797 -4.965 1 98.69 235 PRO B O 1
ATOM 4532 N N . PHE B 1 236 ? 15.039 -24.594 -5.734 1 98.75 236 PHE B N 1
ATOM 4533 C CA . PHE B 1 236 ? 14.531 -25.953 -5.852 1 98.75 236 PHE B CA 1
ATOM 4534 C C . PHE B 1 236 ? 15.297 -26.906 -4.941 1 98.75 236 PHE B C 1
ATOM 4536 O O . PHE B 1 236 ? 15.508 -28.062 -5.285 1 98.75 236 PHE B O 1
ATOM 4543 N N . PHE B 1 237 ? 15.672 -26.422 -3.816 1 98.38 237 PHE B N 1
ATOM 4544 C CA . PHE B 1 237 ? 16.484 -27.188 -2.877 1 98.38 237 PHE B CA 1
ATOM 4545 C C . PHE B 1 237 ? 15.711 -28.359 -2.316 1 98.38 237 PHE B C 1
ATOM 4547 O O . PHE B 1 237 ? 16.297 -29.328 -1.832 1 98.38 237 PHE B O 1
ATOM 4554 N N . GLY B 1 238 ? 14.445 -28.281 -2.363 1 98.19 238 GLY B N 1
ATOM 4555 C CA . GLY B 1 238 ? 13.5 -29.281 -1.885 1 98.19 238 GLY B CA 1
ATOM 4556 C C . GLY B 1 238 ? 12.07 -29 -2.301 1 98.19 238 GLY B C 1
ATOM 4557 O O . GLY B 1 238 ? 11.758 -27.891 -2.76 1 98.19 238 GLY B O 1
ATOM 4558 N N . GLU B 1 239 ? 11.289 -30.031 -2.17 1 97.94 239 GLU B N 1
ATOM 4559 C CA . GLU B 1 239 ? 9.875 -29.844 -2.467 1 97.94 239 GLU B CA 1
ATOM 4560 C C . GLU B 1 239 ? 9.234 -28.859 -1.483 1 97.94 239 GLU B C 1
ATOM 4562 O O . GLU B 1 239 ? 9.422 -28.984 -0.271 1 97.94 239 GLU B O 1
ATOM 4567 N N . MET B 1 240 ? 8.5 -27.906 -2.07 1 97.5 240 MET B N 1
ATOM 4568 C CA . MET B 1 240 ? 7.863 -26.922 -1.206 1 97.5 240 MET B CA 1
ATOM 4569 C C . MET B 1 240 ? 6.387 -26.766 -1.561 1 97.5 240 MET B C 1
ATOM 4571 O O . MET B 1 240 ? 6.031 -26.672 -2.738 1 97.5 240 MET B O 1
ATOM 4575 N N . ASP B 1 241 ? 5.559 -26.844 -0.738 1 97.44 241 ASP B N 1
ATOM 4576 C CA . ASP B 1 241 ? 4.18 -26.406 -0.58 1 97.44 241 ASP B CA 1
ATOM 4577 C C . ASP B 1 241 ? 3.912 -25.938 0.854 1 97.44 241 ASP B C 1
ATOM 4579 O O . ASP B 1 241 ? 3.02 -26.469 1.521 1 97.44 241 ASP B O 1
ATOM 4583 N N . ASN B 1 242 ? 4.727 -24.922 1.23 1 98.31 242 ASN B N 1
ATOM 4584 C CA . ASN B 1 242 ? 4.871 -24.547 2.635 1 98.31 242 ASN B CA 1
ATOM 4585 C C . ASN B 1 242 ? 4.234 -23.188 2.926 1 98.31 242 ASN B C 1
ATOM 4587 O O . ASN B 1 242 ? 4.215 -22.312 2.062 1 98.31 242 ASN B O 1
ATOM 4591 N N . HIS B 1 243 ? 3.713 -23.141 4.09 1 98.5 243 HIS B N 1
ATOM 4592 C CA . HIS B 1 243 ? 3.014 -21.938 4.559 1 98.5 243 HIS B CA 1
ATOM 4593 C C . HIS B 1 243 ? 3.783 -21.266 5.688 1 98.5 243 HIS B C 1
ATOM 4595 O O . HIS B 1 243 ? 4.117 -21.891 6.688 1 98.5 243 HIS B O 1
ATOM 4601 N N . TYR B 1 244 ? 4.18 -20 5.477 1 98.75 244 TYR B N 1
ATOM 4602 C CA . TYR B 1 244 ? 4.988 -19.25 6.434 1 98.75 244 TYR B CA 1
ATOM 4603 C C . TYR B 1 244 ? 4.27 -17.984 6.875 1 98.75 244 TYR B C 1
ATOM 4605 O O . TYR B 1 244 ? 3.525 -17.375 6.094 1 98.75 244 TYR B O 1
ATOM 4613 N N . THR B 1 245 ? 4.5 -17.562 8.133 1 98.06 245 THR B N 1
ATOM 4614 C CA . THR B 1 245 ? 4.191 -16.172 8.422 1 98.06 245 THR B CA 1
ATOM 4615 C C . THR B 1 245 ? 5.074 -15.234 7.598 1 98.06 245 THR B C 1
ATOM 4617 O O . THR B 1 245 ? 6.223 -15.562 7.297 1 98.06 245 THR B O 1
ATOM 4620 N N . ALA B 1 246 ? 4.523 -14.125 7.18 1 97.69 246 ALA B N 1
ATOM 4621 C CA . ALA B 1 246 ? 5.309 -13.078 6.535 1 97.69 246 ALA B CA 1
ATOM 4622 C C . ALA B 1 246 ? 5.867 -12.102 7.57 1 97.69 246 ALA B C 1
ATOM 4624 O O . ALA B 1 246 ? 5.121 -11.555 8.383 1 97.69 246 ALA B O 1
ATOM 4625 N N . VAL B 1 247 ? 7.137 -11.883 7.574 1 96.69 247 VAL B N 1
ATOM 4626 C CA . VAL B 1 247 ? 7.777 -10.914 8.461 1 96.69 247 VAL B CA 1
ATO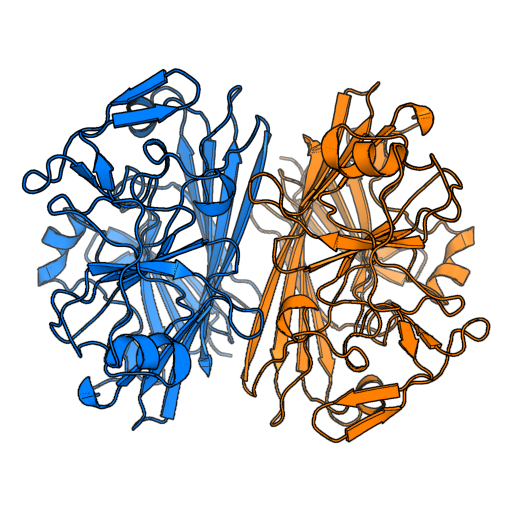M 4627 C C . VAL B 1 247 ? 8.594 -9.922 7.637 1 96.69 247 VAL B C 1
ATOM 4629 O O . VAL B 1 247 ? 9.688 -10.234 7.164 1 96.69 247 VAL B O 1
ATOM 4632 N N . PRO B 1 248 ? 8.047 -8.711 7.516 1 95.62 248 PRO B N 1
ATOM 4633 C CA . PRO B 1 248 ? 8.781 -7.703 6.75 1 95.62 248 PRO B CA 1
ATOM 4634 C C . PRO B 1 248 ? 10.227 -7.539 7.23 1 95.62 248 PRO B C 1
ATOM 4636 O O . PRO B 1 248 ? 10.484 -7.586 8.43 1 95.62 248 PRO B O 1
ATOM 4639 N N . GLN B 1 249 ? 11.148 -7.391 6.336 1 95.81 249 GLN B N 1
ATOM 4640 C CA . GLN B 1 249 ? 12.555 -7.086 6.57 1 95.81 249 GLN B CA 1
ATOM 4641 C C . GLN B 1 249 ? 12.93 -5.723 5.996 1 95.81 249 GLN B C 1
ATOM 4643 O O . GLN B 1 249 ? 12.656 -5.441 4.824 1 95.81 249 GLN B O 1
ATOM 4648 N N . ASN B 1 250 ? 13.477 -4.941 6.863 1 95.38 250 ASN B N 1
ATOM 4649 C CA . ASN B 1 250 ? 13.836 -3.594 6.438 1 95.38 250 ASN B CA 1
ATOM 4650 C C . ASN B 1 250 ? 12.648 -2.854 5.84 1 95.38 250 ASN B C 1
ATOM 4652 O O . ASN B 1 250 ? 12.75 -2.264 4.762 1 95.38 250 ASN B O 1
ATOM 4656 N N . GLY B 1 251 ? 11.492 -3.027 6.445 1 94.88 251 GLY B N 1
ATOM 4657 C CA . GLY B 1 251 ? 10.273 -2.289 6.156 1 94.88 251 GLY B CA 1
ATOM 4658 C C . GLY B 1 251 ? 9.516 -2.834 4.961 1 94.88 251 GLY B C 1
ATOM 4659 O O . GLY B 1 251 ? 8.477 -2.285 4.574 1 94.88 251 GLY B O 1
ATOM 4660 N N . ARG B 1 252 ? 9.984 -3.912 4.391 1 97.06 252 ARG B N 1
ATOM 4661 C CA . ARG B 1 252 ? 9.383 -4.383 3.15 1 97.06 252 ARG B CA 1
ATOM 4662 C C . ARG B 1 252 ? 9.086 -5.879 3.219 1 97.06 252 ARG B C 1
ATOM 4664 O O . ARG B 1 252 ? 9.805 -6.629 3.885 1 97.06 252 ARG B O 1
ATOM 4671 N N . ASN B 1 253 ? 8.016 -6.301 2.6 1 98.25 253 ASN B N 1
ATOM 4672 C CA . ASN B 1 253 ? 7.629 -7.688 2.355 1 98.25 253 ASN B CA 1
ATOM 4673 C C . ASN B 1 253 ? 7.852 -8.086 0.899 1 98.25 253 ASN B C 1
ATOM 4675 O O . ASN B 1 253 ? 7.16 -7.59 0.006 1 98.25 253 ASN B O 1
ATOM 4679 N N . ARG B 1 254 ? 8.883 -9.016 0.667 1 98.69 254 ARG B N 1
ATOM 4680 C CA . ARG B 1 254 ? 9.258 -9.172 -0.735 1 98.69 254 ARG B CA 1
ATOM 4681 C C . ARG B 1 254 ? 9.922 -10.523 -0.98 1 98.69 254 ARG B C 1
ATOM 4683 O O . ARG B 1 254 ? 10.328 -11.195 -0.035 1 98.69 254 ARG B O 1
ATOM 4690 N N . MET B 1 255 ? 9.945 -10.906 -2.201 1 98.94 255 MET B N 1
ATOM 4691 C CA . MET B 1 255 ? 10.766 -11.969 -2.781 1 98.94 255 MET B CA 1
ATOM 4692 C C . MET B 1 255 ? 11.875 -11.375 -3.648 1 98.94 255 MET B C 1
ATOM 4694 O O . MET B 1 255 ? 11.641 -10.445 -4.414 1 98.94 255 MET B O 1
ATOM 4698 N N . GLU B 1 256 ? 13.078 -11.828 -3.498 1 98.88 256 GLU B N 1
ATOM 4699 C CA . GLU B 1 256 ? 14.203 -11.508 -4.371 1 98.88 256 GLU B CA 1
ATOM 4700 C C . GLU B 1 256 ? 14.773 -12.758 -5.031 1 98.88 256 GLU B C 1
ATOM 4702 O O . GLU B 1 256 ? 15.133 -13.719 -4.348 1 98.88 256 GLU B O 1
ATOM 4707 N N . LEU B 1 257 ? 14.766 -12.766 -6.289 1 98.94 257 LEU B N 1
ATOM 4708 C CA . LEU B 1 257 ? 15.359 -13.844 -7.07 1 98.94 257 LEU B CA 1
ATOM 4709 C C . LEU B 1 257 ? 16.547 -13.344 -7.875 1 98.94 257 LEU B C 1
ATOM 4711 O O . LEU B 1 257 ? 16.391 -12.547 -8.805 1 98.94 257 LEU B O 1
ATOM 4715 N N . THR B 1 258 ? 17.734 -13.836 -7.566 1 98.75 258 THR B N 1
ATOM 4716 C CA . THR B 1 258 ? 18.969 -13.328 -8.156 1 98.75 258 THR B CA 1
ATOM 4717 C C . THR B 1 258 ? 19.578 -14.367 -9.086 1 98.75 258 THR B C 1
ATOM 4719 O O . THR B 1 258 ? 19.766 -15.523 -8.695 1 98.75 258 THR B O 1
ATOM 4722 N N . ASP B 1 259 ? 19.812 -14.008 -10.281 1 98.62 259 ASP B N 1
ATOM 4723 C CA . ASP B 1 259 ? 20.75 -14.742 -11.117 1 98.62 259 ASP B CA 1
ATOM 4724 C C . ASP B 1 259 ? 22.188 -14.312 -10.82 1 98.62 259 ASP B C 1
ATOM 4726 O O . ASP B 1 259 ? 22.625 -13.242 -11.242 1 98.62 259 ASP B O 1
ATOM 4730 N N . THR B 1 260 ? 22.906 -15.133 -10.18 1 98 260 THR B N 1
ATOM 4731 C CA . THR B 1 260 ? 24.219 -14.758 -9.703 1 98 260 THR B CA 1
ATOM 4732 C C . THR B 1 260 ? 25.219 -14.656 -10.859 1 98 260 THR B C 1
ATOM 4734 O O . THR B 1 260 ? 26.234 -13.977 -10.758 1 98 260 THR B O 1
ATOM 4737 N N . LYS B 1 261 ? 24.953 -15.328 -11.914 1 97.69 261 LYS B N 1
ATOM 4738 C CA . LYS B 1 261 ? 25.828 -15.258 -13.086 1 97.69 261 LYS B CA 1
ATOM 4739 C C . LYS B 1 261 ? 25.578 -13.977 -13.875 1 97.69 261 LYS B C 1
ATOM 4741 O O . LYS B 1 261 ? 26.531 -13.266 -14.219 1 97.69 261 LYS B O 1
ATOM 4746 N N . ALA B 1 262 ? 24.344 -13.68 -14.18 1 96.5 262 ALA B N 1
ATOM 4747 C CA . ALA B 1 262 ? 24 -12.484 -14.945 1 96.5 262 ALA B CA 1
ATOM 4748 C C . ALA B 1 262 ? 24.094 -11.227 -14.078 1 96.5 262 ALA B C 1
ATOM 4750 O O . ALA B 1 262 ? 24.125 -10.109 -14.594 1 96.5 262 ALA B O 1
ATOM 4751 N N . GLY B 1 263 ? 24.031 -11.383 -12.758 1 96.5 263 GLY B N 1
ATOM 4752 C CA . GLY B 1 263 ? 24.094 -10.258 -11.836 1 96.5 263 GLY B CA 1
ATOM 4753 C C . GLY B 1 263 ? 22.812 -9.43 -11.828 1 96.5 263 GLY B C 1
ATOM 4754 O O . GLY B 1 263 ? 22.875 -8.203 -11.727 1 96.5 263 GLY B O 1
ATOM 4755 N N . VAL B 1 264 ? 21.703 -10.062 -12.039 1 97.25 264 VAL B N 1
ATOM 4756 C CA . VAL B 1 264 ? 20.406 -9.398 -12.078 1 97.25 264 VAL B CA 1
ATOM 4757 C C . VAL B 1 264 ? 19.5 -9.969 -10.992 1 97.25 264 VAL B C 1
ATOM 4759 O O . VAL B 1 264 ? 19.469 -11.18 -10.766 1 97.25 264 VAL B O 1
ATOM 4762 N N . THR B 1 265 ? 18.812 -9.117 -10.25 1 98.56 265 THR B N 1
ATOM 4763 C CA . THR B 1 265 ? 17.875 -9.531 -9.211 1 98.56 265 THR B CA 1
ATOM 4764 C C . THR B 1 265 ? 16.469 -9.062 -9.547 1 98.56 265 THR B C 1
ATOM 4766 O O . THR B 1 265 ? 16.234 -7.871 -9.758 1 98.56 265 THR B O 1
ATOM 4769 N N . LEU B 1 266 ? 15.5 -10 -9.672 1 98.88 266 LEU B N 1
ATOM 4770 C CA . LEU B 1 266 ? 14.078 -9.68 -9.742 1 98.88 266 LEU B CA 1
ATOM 4771 C C . LEU B 1 266 ? 13.492 -9.508 -8.352 1 98.88 266 LEU B C 1
ATOM 4773 O O . LEU B 1 266 ? 13.602 -10.398 -7.508 1 98.88 266 LEU B O 1
ATOM 4777 N N . VAL B 1 267 ? 12.953 -8.367 -8.125 1 98.88 267 VAL B N 1
ATOM 4778 C CA . VAL B 1 267 ? 12.305 -8.078 -6.844 1 98.88 267 VAL B CA 1
ATOM 4779 C C . VAL B 1 267 ? 10.789 -8.102 -7.02 1 98.88 267 VAL B C 1
ATOM 4781 O O . VAL B 1 267 ? 10.258 -7.52 -7.965 1 98.88 267 VAL B O 1
ATOM 4784 N N . TYR B 1 268 ? 10.125 -8.883 -6.254 1 98.94 268 TYR B N 1
ATOM 4785 C CA . TYR B 1 268 ? 8.672 -8.844 -6.09 1 98.94 268 TYR B CA 1
ATOM 4786 C C . TYR B 1 268 ? 8.297 -8.289 -4.719 1 98.94 268 TYR B C 1
ATOM 4788 O O . TYR B 1 268 ? 8.148 -9.055 -3.758 1 98.94 268 TYR B O 1
ATOM 4796 N N . ASP B 1 269 ? 8.164 -6.93 -4.594 1 98.81 269 ASP B N 1
ATOM 4797 C CA . ASP B 1 269 ? 7.699 -6.273 -3.373 1 98.81 269 ASP B CA 1
ATOM 4798 C C . ASP B 1 269 ? 6.176 -6.27 -3.297 1 98.81 269 ASP B C 1
ATOM 4800 O O . ASP B 1 269 ? 5.512 -5.605 -4.094 1 98.81 269 ASP B O 1
ATOM 4804 N N . VAL B 1 270 ? 5.566 -6.945 -2.332 1 98.69 270 VAL B N 1
ATOM 4805 C CA . VAL B 1 270 ? 4.141 -7.234 -2.4 1 98.69 270 VAL B CA 1
ATOM 4806 C C . VAL B 1 270 ? 3.377 -6.309 -1.457 1 98.69 270 VAL B C 1
ATOM 4808 O O . VAL B 1 270 ? 2.145 -6.309 -1.438 1 98.69 270 VAL B O 1
ATOM 4811 N N . GLY B 1 271 ? 4.008 -5.465 -0.699 1 97.19 271 GLY B N 1
ATOM 4812 C CA . GLY B 1 271 ? 3.375 -4.664 0.337 1 97.19 271 GLY B CA 1
ATOM 4813 C C . GLY B 1 271 ? 3.273 -5.383 1.668 1 97.19 271 GLY B C 1
ATOM 4814 O O . GLY B 1 271 ? 3.447 -6.602 1.736 1 97.19 271 GLY B O 1
ATOM 4815 N N . THR B 1 272 ? 2.934 -4.703 2.715 1 95.81 272 THR B N 1
ATOM 4816 C CA . THR B 1 272 ? 3.061 -5.27 4.051 1 95.81 272 THR B CA 1
ATOM 4817 C C . THR B 1 272 ? 1.698 -5.695 4.59 1 95.81 272 THR B C 1
ATOM 4819 O O . THR B 1 272 ? 1.575 -6.066 5.758 1 95.81 272 THR B O 1
ATOM 4822 N N . SER B 1 273 ? 0.694 -5.676 3.748 1 96 273 SER B N 1
ATOM 4823 C CA . SER B 1 273 ? -0.635 -6.055 4.215 1 96 273 SER B CA 1
ATOM 4824 C C . SER B 1 273 ? -0.786 -7.574 4.273 1 96 273 SER B C 1
ATOM 4826 O O . SER B 1 273 ? -1.72 -8.086 4.895 1 96 273 SER B O 1
ATOM 4828 N N . TYR B 1 274 ? 0.042 -8.281 3.561 1 97.25 274 TYR B N 1
ATOM 4829 C CA . TYR B 1 274 ? -0.042 -9.742 3.514 1 97.25 274 TYR B CA 1
ATOM 4830 C C . TYR B 1 274 ? 0.683 -10.367 4.699 1 97.25 274 TYR B C 1
ATOM 4832 O O . TYR B 1 274 ? 1.877 -10.133 4.898 1 97.25 274 TYR B O 1
ATOM 4840 N N . LYS B 1 275 ? -0.014 -11.258 5.367 1 96.5 275 LYS B N 1
ATOM 4841 C CA . LYS B 1 275 ? 0.503 -11.75 6.641 1 96.5 275 LYS B CA 1
ATOM 4842 C C . LYS B 1 275 ? 1.137 -13.133 6.477 1 96.5 275 LYS B C 1
ATOM 4844 O O . LYS B 1 275 ? 1.827 -13.617 7.375 1 96.5 275 LYS B O 1
ATOM 4849 N N . GLN B 1 276 ? 0.953 -13.688 5.281 1 98.25 276 GLN B N 1
ATOM 4850 C CA . GLN B 1 276 ? 1.442 -15.039 5.047 1 98.25 276 GLN B CA 1
ATOM 4851 C C . GLN B 1 276 ? 2.129 -15.148 3.689 1 98.25 276 GLN B C 1
ATOM 4853 O O . GLN B 1 276 ? 1.809 -14.398 2.764 1 98.25 276 GLN B O 1
ATOM 4858 N N . TRP B 1 277 ? 3.066 -16.031 3.631 1 98.62 277 TRP B N 1
ATOM 4859 C CA . TRP B 1 277 ? 3.629 -16.531 2.375 1 98.62 277 TRP B CA 1
ATOM 4860 C C . TRP B 1 277 ? 3.289 -18 2.162 1 98.62 277 TRP B C 1
ATOM 4862 O O . TRP B 1 277 ? 3.512 -18.828 3.047 1 98.62 277 TRP B O 1
ATOM 4872 N N . MET B 1 278 ? 2.668 -18.312 1.1 1 98.62 278 MET B N 1
ATOM 4873 C CA . MET B 1 278 ? 2.684 -19.672 0.57 1 98.62 278 MET B CA 1
ATOM 4874 C C . MET B 1 278 ? 3.742 -19.812 -0.52 1 98.62 278 MET B C 1
ATOM 4876 O O . MET B 1 278 ? 3.805 -19 -1.442 1 98.62 278 MET B O 1
ATOM 4880 N N . ILE B 1 279 ? 4.598 -20.781 -0.393 1 98.69 279 ILE B N 1
ATOM 4881 C CA . ILE B 1 279 ? 5.613 -21 -1.412 1 98.69 279 ILE B CA 1
ATOM 4882 C C . ILE B 1 279 ? 5.473 -22.422 -1.983 1 98.69 279 ILE B C 1
ATOM 4884 O O . ILE B 1 279 ? 5.625 -23.406 -1.26 1 98.69 279 ILE B O 1
ATOM 4888 N N . TRP B 1 280 ? 5.168 -22.516 -3.225 1 98.44 280 TRP B N 1
ATOM 4889 C CA . TRP B 1 280 ? 5.082 -23.766 -3.98 1 98.44 280 TRP B CA 1
ATOM 4890 C C . TRP B 1 280 ? 6.074 -23.766 -5.141 1 98.44 280 TRP B C 1
ATOM 4892 O O . TRP B 1 280 ? 6.16 -22.797 -5.891 1 98.44 280 TRP B O 1
ATOM 4902 N N . ASN B 1 281 ? 6.879 -24.828 -5.23 1 98.38 281 ASN B N 1
ATOM 4903 C CA . ASN B 1 281 ? 7.91 -24.797 -6.266 1 98.38 281 ASN B CA 1
ATOM 4904 C C . ASN B 1 281 ? 7.789 -25.984 -7.211 1 98.38 281 ASN B C 1
ATOM 4906 O O . ASN B 1 281 ? 8.797 -26.562 -7.629 1 98.38 281 ASN B O 1
ATOM 4910 N N . ASN B 1 282 ? 6.527 -26.422 -7.402 1 97.25 282 ASN B N 1
ATOM 4911 C CA . ASN B 1 282 ? 6.238 -27.469 -8.367 1 97.25 282 ASN B CA 1
ATOM 4912 C C . ASN B 1 282 ? 6.996 -28.75 -8.031 1 97.25 282 ASN B C 1
ATOM 4914 O O . ASN B 1 282 ? 7.609 -29.359 -8.906 1 97.25 282 ASN B O 1
ATOM 4918 N N . GLY B 1 283 ? 7.031 -29.094 -6.824 1 97.12 283 GLY B N 1
ATOM 4919 C CA . GLY B 1 283 ? 7.68 -30.312 -6.375 1 97.12 283 GLY B CA 1
ATOM 4920 C C . GLY B 1 283 ? 9.18 -30.297 -6.578 1 97.12 283 GLY B C 1
ATOM 4921 O O . GLY B 1 283 ? 9.781 -31.328 -6.863 1 97.12 283 GLY B O 1
ATOM 4922 N N . ALA B 1 284 ? 9.766 -29.141 -6.625 1 98.19 284 ALA B N 1
ATOM 4923 C CA . ALA B 1 284 ? 11.195 -28.906 -6.812 1 98.19 284 ALA B CA 1
ATOM 4924 C C . ALA B 1 284 ? 11.609 -29.156 -8.258 1 98.19 284 ALA B C 1
ATOM 4926 O O . ALA B 1 284 ? 12.789 -29.344 -8.555 1 98.19 284 ALA B O 1
ATOM 4927 N N . THR B 1 285 ? 10.609 -29.203 -9.078 1 98.06 285 THR B N 1
ATOM 4928 C CA . THR B 1 285 ? 10.93 -29.266 -10.5 1 98.06 285 THR B CA 1
ATOM 4929 C C . THR B 1 285 ? 11.375 -27.891 -11 1 98.06 285 THR B C 1
ATOM 4931 O O . THR B 1 285 ? 10.648 -26.906 -10.875 1 98.06 285 THR B O 1
ATOM 4934 N N . GLU B 1 286 ? 12.5 -27.891 -11.594 1 98.19 286 GLU B N 1
ATOM 4935 C CA . GLU B 1 286 ? 13.062 -26.625 -12.047 1 98.19 286 GLU B CA 1
ATOM 4936 C C . GLU B 1 286 ? 12.188 -25.984 -13.125 1 98.19 286 GLU B C 1
ATOM 4938 O O . GLU B 1 286 ? 11.562 -26.688 -13.922 1 98.19 286 GLU B O 1
ATOM 4943 N N . GLY B 1 287 ? 12.172 -24.672 -13.172 1 97.62 287 GLY B N 1
ATOM 4944 C CA . GLY B 1 287 ? 11.445 -23.922 -14.188 1 97.62 287 GLY B CA 1
ATOM 4945 C C . GLY B 1 287 ? 10.75 -22.688 -13.641 1 97.62 287 GLY B C 1
ATOM 4946 O O . GLY B 1 287 ? 10.914 -21.594 -14.164 1 97.62 287 GLY B O 1
ATOM 4947 N N . PHE B 1 288 ? 9.953 -22.953 -12.625 1 98.25 288 PHE B N 1
ATOM 4948 C CA . PHE B 1 288 ? 9.227 -21.844 -11.992 1 98.25 288 PHE B CA 1
ATOM 4949 C C . PHE B 1 288 ? 8.844 -22.203 -10.562 1 98.25 288 PHE B C 1
ATOM 4951 O O . PHE B 1 288 ? 8.906 -23.375 -10.164 1 98.25 288 PHE B O 1
ATOM 4958 N N . PHE B 1 289 ? 8.57 -21.266 -9.742 1 98.69 289 PHE B N 1
ATOM 4959 C CA . PHE B 1 289 ? 8 -21.406 -8.414 1 98.69 289 PHE B CA 1
ATOM 4960 C C . PHE B 1 289 ? 7.012 -20.281 -8.117 1 98.69 289 PHE B C 1
ATOM 4962 O O . PHE B 1 289 ? 6.922 -19.312 -8.875 1 98.69 289 PHE B O 1
ATOM 4969 N N . CYS B 1 290 ? 6.227 -20.469 -7.066 1 98.75 290 CYS B N 1
ATOM 4970 C CA . CYS B 1 290 ? 5.141 -19.531 -6.793 1 98.75 290 CYS B CA 1
ATOM 4971 C C . CYS B 1 290 ? 5.266 -18.938 -5.391 1 98.75 290 CYS B C 1
ATOM 4973 O O . CYS B 1 290 ? 4.852 -19.578 -4.414 1 98.75 290 CYS B O 1
ATOM 4975 N N . PRO B 1 291 ? 5.902 -17.766 -5.289 1 98.81 291 PRO B N 1
ATOM 4976 C CA . PRO B 1 291 ? 5.773 -17 -4.051 1 98.81 291 PRO B CA 1
ATOM 4977 C C . PRO B 1 291 ? 4.422 -16.297 -3.932 1 98.81 291 PRO B C 1
ATOM 4979 O O . PRO B 1 291 ? 4.168 -15.312 -4.629 1 98.81 291 PRO B O 1
ATOM 4982 N N . GLU B 1 292 ? 3.59 -16.781 -3.033 1 98.81 292 GLU B N 1
ATOM 4983 C CA . GLU B 1 292 ? 2.203 -16.328 -2.955 1 98.81 292 GLU B CA 1
ATOM 4984 C C . GLU B 1 292 ? 1.968 -15.484 -1.71 1 98.81 292 GLU B C 1
ATOM 4986 O O . GLU B 1 292 ? 1.8 -16.016 -0.61 1 98.81 292 GLU B O 1
ATOM 4991 N N . PRO B 1 293 ? 1.89 -14.172 -1.871 1 98.81 293 PRO B N 1
ATOM 4992 C CA . PRO B 1 293 ? 1.451 -13.391 -0.714 1 98.81 293 PRO B CA 1
ATOM 4993 C C . PRO B 1 293 ? -0.027 -13.594 -0.389 1 98.81 293 PRO B C 1
ATOM 4995 O O . PRO B 1 293 ? -0.876 -13.492 -1.278 1 98.81 293 PRO B O 1
ATOM 4998 N N . GLN B 1 294 ? -0.303 -13.867 0.826 1 98.5 294 GLN B N 1
ATOM 4999 C CA . GLN B 1 294 ? -1.672 -14.109 1.269 1 98.5 294 GLN B CA 1
ATOM 5000 C C . GLN B 1 294 ? -2.018 -13.258 2.488 1 98.5 294 GLN B C 1
ATOM 5002 O O . GLN B 1 294 ? -1.226 -13.164 3.43 1 98.5 294 GLN B O 1
ATOM 5007 N N . ILE B 1 295 ? -3.193 -12.695 2.439 1 97.44 295 ILE B N 1
ATOM 5008 C CA . ILE B 1 295 ? -3.629 -11.875 3.564 1 97.44 295 ILE B CA 1
ATOM 5009 C C . ILE B 1 295 ? -3.766 -12.742 4.812 1 97.44 295 ILE B C 1
ATOM 5011 O O . ILE B 1 295 ? -3.344 -12.344 5.902 1 97.44 295 ILE B O 1
ATOM 5015 N N . ASN B 1 296 ? -4.262 -13.953 4.605 1 97.44 296 ASN B N 1
ATOM 5016 C CA . ASN B 1 296 ? -4.672 -14.719 5.777 1 97.44 296 ASN B CA 1
ATOM 5017 C C . ASN B 1 296 ? -3.99 -16.094 5.82 1 97.44 296 ASN B C 1
ATOM 5019 O O . ASN B 1 296 ? -3.527 -16.578 4.793 1 97.44 296 ASN B O 1
ATOM 5023 N N . LEU B 1 297 ? -4.043 -16.656 6.988 1 97.81 297 LEU B N 1
ATOM 5024 C CA . LEU B 1 297 ? -3.695 -18.062 7.207 1 97.81 297 LEU B CA 1
ATOM 5025 C C . LEU B 1 297 ? -4.645 -18.984 6.445 1 97.81 297 LEU B C 1
ATOM 5027 O O . LEU B 1 297 ? -5.852 -18.75 6.41 1 97.81 297 LEU B O 1
ATOM 5031 N N . VAL B 1 298 ? -4.07 -20.016 5.863 1 97.44 298 VAL B N 1
ATOM 5032 C CA . VAL B 1 298 ? -4.887 -21.062 5.258 1 97.44 298 VAL B CA 1
ATOM 5033 C C . VAL B 1 298 ? -5.973 -21.5 6.234 1 97.44 298 VAL B C 1
ATOM 5035 O O . VAL B 1 298 ? -5.703 -21.703 7.422 1 97.44 298 VAL B O 1
ATOM 5038 N N . ASN B 1 299 ? -7.262 -21.547 5.758 1 97.81 299 ASN B N 1
ATOM 5039 C CA . ASN B 1 299 ? -8.375 -22.031 6.559 1 97.81 299 ASN B CA 1
ATOM 5040 C C . ASN B 1 299 ? -8.633 -21.141 7.773 1 97.81 299 ASN B C 1
ATOM 5042 O O . ASN B 1 299 ? -9.141 -21.609 8.789 1 97.81 299 ASN B O 1
ATOM 5046 N N . ALA B 1 300 ? -8.336 -19.875 7.637 1 96.62 300 ALA B N 1
ATOM 5047 C CA . ALA B 1 300 ? -8.328 -18.922 8.75 1 96.62 300 ALA B CA 1
ATOM 5048 C C . ALA B 1 300 ? -9.664 -18.938 9.492 1 96.62 300 ALA B C 1
ATOM 5050 O O . ALA B 1 300 ? -9.695 -18.906 10.727 1 96.62 300 ALA B O 1
ATOM 5051 N N . PRO B 1 301 ? -10.812 -19.016 8.781 1 95.81 301 PRO B N 1
ATOM 5052 C CA . PRO B 1 301 ? -12.094 -18.938 9.484 1 95.81 301 PRO B CA 1
ATOM 5053 C C . PRO B 1 301 ? -12.312 -20.094 10.453 1 95.81 301 PRO B C 1
ATOM 5055 O O . PRO B 1 301 ? -13.188 -20.016 11.32 1 95.81 301 PRO B O 1
ATOM 5058 N N . HIS B 1 302 ? -11.555 -21.156 10.328 1 95.81 302 HIS B N 1
ATOM 5059 C CA . HIS B 1 302 ? -11.703 -22.328 11.172 1 95.81 302 HIS B CA 1
ATOM 5060 C C . HIS B 1 302 ? -10.719 -22.312 12.328 1 95.81 302 HIS B C 1
ATOM 5062 O O . HIS B 1 302 ? -10.766 -23.188 13.203 1 95.81 302 HIS B O 1
ATOM 5068 N N . VAL B 1 303 ? -9.836 -21.375 12.312 1 93.5 303 VAL B N 1
ATOM 5069 C CA . VAL B 1 303 ? -8.719 -21.406 13.242 1 93.5 303 VAL B CA 1
ATOM 5070 C C . VAL B 1 303 ? -9.039 -20.547 14.469 1 93.5 303 VAL B C 1
ATOM 5072 O O . VAL B 1 303 ? -9.555 -19.438 14.336 1 93.5 303 VAL B O 1
ATOM 5075 N N . ASP B 1 304 ? -8.719 -21.141 15.609 1 91.12 304 ASP B N 1
ATOM 5076 C CA . ASP B 1 304 ? -8.969 -20.438 16.859 1 91.12 304 ASP B CA 1
ATOM 5077 C C . ASP B 1 304 ? -7.738 -19.656 17.328 1 91.12 304 ASP B C 1
ATOM 5079 O O . ASP B 1 304 ? -7.133 -19.984 18.344 1 91.12 304 ASP B O 1
ATOM 5083 N N . LEU B 1 305 ? -7.312 -18.734 16.641 1 91.69 305 LEU B N 1
ATOM 5084 C CA . LEU B 1 305 ? -6.254 -17.781 16.922 1 91.69 305 LEU B CA 1
ATOM 5085 C C . LEU B 1 305 ? -6.746 -16.344 16.734 1 91.69 305 LEU B C 1
ATOM 5087 O O . LEU B 1 305 ? -7.742 -16.109 16.047 1 91.69 305 LEU B O 1
ATOM 5091 N N . PRO B 1 306 ? -6.109 -15.391 17.438 1 90.19 306 PRO B N 1
ATOM 5092 C CA . PRO B 1 306 ? -6.555 -14 17.266 1 90.19 306 PRO B CA 1
ATOM 5093 C C . PRO B 1 306 ? -6.637 -13.586 15.797 1 90.19 306 PRO B C 1
ATOM 5095 O O . PRO B 1 306 ? -5.715 -13.852 15.023 1 90.19 306 PRO B O 1
ATOM 5098 N N . ARG B 1 307 ? -7.695 -12.883 15.398 1 91.06 307 ARG B N 1
ATOM 5099 C CA . ARG B 1 307 ? -8.047 -12.539 14.023 1 91.06 307 ARG B CA 1
ATOM 5100 C C . ARG B 1 307 ? -6.922 -11.766 13.352 1 91.06 307 ARG B C 1
ATOM 5102 O O . ARG B 1 307 ? -6.59 -12.023 12.195 1 91.06 307 ARG B O 1
ATOM 5109 N N . ASP B 1 308 ? -6.316 -10.883 14.094 1 85.25 308 ASP B N 1
ATOM 5110 C CA . ASP B 1 308 ? -5.254 -10.047 13.531 1 85.25 308 ASP B CA 1
ATOM 5111 C C . ASP B 1 308 ? -4.008 -10.875 13.234 1 85.25 308 ASP B C 1
ATOM 5113 O O . ASP B 1 308 ? -3.285 -10.602 12.281 1 85.25 308 ASP B O 1
ATOM 5117 N N . GLN B 1 309 ? -3.828 -11.844 14.039 1 85.81 309 GLN B N 1
ATOM 5118 C CA . GLN B 1 309 ? -2.656 -12.703 13.867 1 85.81 309 GLN B CA 1
ATOM 5119 C C . GLN B 1 309 ? -2.771 -13.539 12.602 1 85.81 309 GLN B C 1
ATOM 5121 O O . GLN B 1 309 ? -1.775 -13.773 11.914 1 85.81 309 GLN B O 1
ATOM 5126 N N . ILE B 1 310 ? -3.98 -13.891 12.32 1 91.88 310 ILE B N 1
ATOM 5127 C CA . ILE B 1 310 ? -4.141 -14.82 11.211 1 91.88 310 ILE B CA 1
ATOM 5128 C C . ILE B 1 310 ? -4.672 -14.078 9.984 1 91.88 310 ILE B C 1
ATOM 5130 O O . ILE B 1 310 ? -5.094 -14.703 9.008 1 91.88 310 ILE B O 1
ATOM 5134 N N . GLY B 1 311 ? -4.699 -12.766 10.062 1 93.5 311 GLY B N 1
ATOM 5135 C CA . GLY B 1 311 ? -5.078 -11.938 8.93 1 93.5 311 GLY B CA 1
ATOM 5136 C C . GLY B 1 311 ? -6.539 -12.086 8.539 1 93.5 311 GLY B C 1
ATOM 5137 O O . GLY B 1 311 ? -6.875 -12.109 7.355 1 93.5 311 GLY B O 1
ATOM 5138 N N . LEU B 1 312 ? -7.371 -12.336 9.508 1 95.38 312 LEU B N 1
ATOM 5139 C CA . LEU B 1 312 ? -8.805 -12.453 9.273 1 95.38 312 LEU B CA 1
ATOM 5140 C C . LEU B 1 312 ? -9.508 -11.133 9.57 1 95.38 312 LEU B C 1
ATOM 5142 O O . LEU B 1 312 ? -9.758 -10.805 10.734 1 95.38 312 LEU B O 1
ATOM 5146 N N . PHE B 1 313 ? -9.719 -10.305 8.523 1 95.5 313 PHE B N 1
ATOM 5147 C CA . PHE B 1 313 ? -10.453 -9.07 8.758 1 95.5 313 PHE B CA 1
ATOM 5148 C C . PHE B 1 313 ? -11.516 -8.852 7.688 1 95.5 313 PHE B C 1
ATOM 5150 O O . PHE B 1 313 ? -11.766 -9.742 6.863 1 95.5 313 PHE B O 1
ATOM 5157 N N . SER B 1 314 ? -12.328 -7.816 7.82 1 97.75 314 SER B N 1
ATOM 5158 C CA . SER B 1 314 ? -13.492 -7.574 6.98 1 97.75 314 SER B CA 1
ATOM 5159 C C . SER B 1 314 ? -13.641 -6.094 6.652 1 97.75 314 SER B C 1
ATOM 5161 O O . SER B 1 314 ? -12.93 -5.254 7.203 1 97.75 314 SER B O 1
ATOM 5163 N N . LEU B 1 315 ? -14.445 -5.832 5.684 1 98.12 315 LEU B N 1
ATOM 5164 C CA . LEU B 1 315 ? -14.844 -4.473 5.324 1 98.12 315 LEU B CA 1
ATOM 5165 C C . LEU B 1 315 ? -16.312 -4.238 5.641 1 98.12 315 LEU B C 1
ATOM 5167 O O . LEU B 1 315 ? -17.188 -4.984 5.176 1 98.12 315 LEU B O 1
ATOM 5171 N N . ALA B 1 316 ? -16.562 -3.236 6.484 1 97.81 316 ALA B N 1
ATOM 5172 C CA . ALA B 1 316 ? -17.938 -2.814 6.695 1 97.81 316 ALA B CA 1
ATOM 5173 C C . ALA B 1 316 ? -18.531 -2.199 5.43 1 97.81 316 ALA B C 1
ATOM 5175 O O . ALA B 1 316 ? -17.797 -1.89 4.484 1 97.81 316 ALA B O 1
ATOM 5176 N N . PRO B 1 317 ? -19.906 -2.121 5.348 1 97.81 317 PRO B N 1
ATOM 5177 C CA . PRO B 1 317 ? -20.531 -1.511 4.176 1 97.81 317 PRO B CA 1
ATOM 5178 C C . PRO B 1 317 ? -19.906 -0.168 3.803 1 97.81 317 PRO B C 1
ATOM 5180 O O . PRO B 1 317 ? -19.75 0.701 4.664 1 97.81 317 PRO B O 1
ATOM 5183 N N . GLY B 1 318 ? -19.453 -0.028 2.539 1 97.62 318 GLY B N 1
ATOM 5184 C CA . GLY B 1 318 ? -18.906 1.219 2.029 1 97.62 318 GLY B CA 1
ATOM 5185 C C . GLY B 1 318 ? -17.406 1.323 2.197 1 97.62 318 GLY B C 1
ATOM 5186 O O . GLY B 1 318 ? -16.766 2.193 1.603 1 97.62 318 GLY B O 1
ATOM 5187 N N . GLU B 1 319 ? -16.797 0.431 2.893 1 98.31 319 GLU B N 1
ATOM 5188 C CA . GLU B 1 319 ? -15.375 0.53 3.193 1 98.31 319 GLU B CA 1
ATOM 5189 C C . GLU B 1 319 ? -14.531 -0.02 2.047 1 98.31 319 GLU B C 1
ATOM 5191 O O . GLU B 1 319 ? -15.023 -0.79 1.22 1 98.31 319 GLU B O 1
ATOM 5196 N N . ILE B 1 320 ? -13.32 0.457 1.998 1 98.62 320 ILE B N 1
ATOM 5197 C CA . ILE B 1 320 ? -12.367 0.129 0.94 1 98.62 320 ILE B CA 1
ATOM 5198 C C . ILE B 1 320 ? -11.086 -0.436 1.554 1 98.62 320 ILE B C 1
ATOM 5200 O O . ILE B 1 320 ? -10.625 0.05 2.586 1 98.62 320 ILE B O 1
ATOM 5204 N N . TRP B 1 321 ? -10.547 -1.46 0.93 1 98.25 321 TRP B N 1
ATOM 5205 C CA . TRP B 1 321 ? -9.188 -1.935 1.193 1 98.25 321 TRP B CA 1
ATOM 5206 C C . TRP B 1 321 ? -8.359 -1.955 -0.086 1 98.25 321 TRP B C 1
ATOM 5208 O O . TRP B 1 321 ? -8.867 -2.305 -1.155 1 98.25 321 TRP B O 1
ATOM 5218 N N . GLU B 1 322 ? -7.133 -1.546 -0.02 1 98.38 322 GLU B N 1
ATOM 5219 C CA . GLU B 1 322 ? -6.277 -1.582 -1.203 1 98.38 322 GLU B CA 1
ATOM 5220 C C . GLU B 1 322 ? -4.816 -1.816 -0.822 1 98.38 322 GLU B C 1
ATOM 5222 O O . GLU B 1 322 ? -4.418 -1.554 0.314 1 98.38 322 GLU B O 1
ATOM 5227 N N . GLU B 1 323 ? -4.023 -2.338 -1.688 1 98.06 323 GLU B N 1
ATOM 5228 C CA . GLU B 1 323 ? -2.596 -2.588 -1.524 1 98.06 323 GLU B CA 1
ATOM 5229 C C . GLU B 1 323 ? -1.865 -2.516 -2.861 1 98.06 323 GLU B C 1
ATOM 5231 O O . GLU B 1 323 ? -2.461 -2.752 -3.914 1 98.06 323 GLU B O 1
ATOM 5236 N N . THR B 1 324 ? -0.608 -2.119 -2.828 1 98.12 324 THR B N 1
ATOM 5237 C CA . THR B 1 324 ? 0.214 -2.041 -4.031 1 98.12 324 THR B CA 1
ATOM 5238 C C . THR B 1 324 ? 1.372 -3.031 -3.959 1 98.12 324 THR B C 1
ATOM 5240 O O . THR B 1 324 ? 1.86 -3.346 -2.873 1 98.12 324 THR B O 1
ATOM 5243 N N . ALA B 1 325 ? 1.792 -3.502 -5.086 1 98.62 325 ALA B N 1
ATOM 5244 C CA . ALA B 1 325 ? 2.965 -4.352 -5.281 1 98.62 325 ALA B CA 1
ATOM 5245 C C . ALA B 1 325 ? 3.738 -3.934 -6.531 1 98.62 325 ALA B C 1
ATOM 5247 O O . ALA B 1 325 ? 3.227 -3.186 -7.367 1 98.62 325 ALA B O 1
ATOM 5248 N N . ARG B 1 326 ? 4.992 -4.395 -6.629 1 98.88 326 ARG B N 1
ATOM 5249 C CA . ARG B 1 326 ? 5.789 -4.113 -7.82 1 98.88 326 ARG B CA 1
ATOM 5250 C C . ARG B 1 326 ? 6.758 -5.254 -8.109 1 98.88 326 ARG B C 1
ATOM 5252 O O . ARG B 1 326 ? 7.371 -5.801 -7.195 1 98.88 326 ARG B O 1
ATOM 5259 N N . LEU B 1 327 ? 6.852 -5.625 -9.367 1 98.94 327 LEU B N 1
ATOM 5260 C CA . LEU B 1 327 ? 7.934 -6.453 -9.898 1 98.94 327 LEU B CA 1
ATOM 5261 C C . LEU B 1 327 ? 8.93 -5.609 -10.688 1 98.94 327 LEU B C 1
ATOM 5263 O O . LEU B 1 327 ? 8.547 -4.918 -11.641 1 98.94 327 LEU B O 1
ATOM 5267 N N . TYR B 1 328 ? 10.164 -5.684 -10.32 1 98.75 328 TYR B N 1
ATOM 5268 C CA . TYR B 1 328 ? 11.18 -4.902 -11.016 1 98.75 328 TYR B CA 1
ATOM 5269 C C . TYR B 1 328 ? 12.555 -5.547 -10.867 1 98.75 328 TYR B C 1
ATOM 5271 O O . TYR B 1 328 ? 12.742 -6.453 -10.055 1 98.75 328 TYR B O 1
ATOM 5279 N N . VAL B 1 329 ? 13.477 -5.121 -11.695 1 97.94 329 VAL B N 1
ATOM 5280 C CA . VAL B 1 329 ? 14.836 -5.641 -11.625 1 97.94 329 VAL B CA 1
ATOM 5281 C C . VAL B 1 329 ? 15.766 -4.566 -11.07 1 97.94 329 VAL B C 1
ATOM 5283 O O . VAL B 1 329 ? 15.602 -3.379 -11.359 1 97.94 329 VAL B O 1
ATOM 5286 N N . LYS B 1 330 ? 16.703 -4.945 -10.312 1 95.56 330 LYS B N 1
ATOM 5287 C CA . LYS B 1 330 ? 17.781 -4.074 -9.852 1 95.56 330 LYS B CA 1
ATOM 5288 C C . LYS B 1 330 ? 19.141 -4.699 -10.125 1 95.56 330 LYS B C 1
ATOM 5290 O O . LYS B 1 330 ? 19.25 -5.918 -10.289 1 95.56 330 LYS B O 1
#

pLDDT: mean 97.04, std 3.9, range [46.66, 98.94]

Solvent-accessible surface area (backbone atoms only — not comparable to full-atom values): 32325 Å² total; per-residue (Å²): 126,69,60,52,38,39,48,79,48,69,55,94,84,36,65,22,44,35,33,25,16,53,51,32,38,32,34,28,25,34,65,47,18,47,19,38,34,40,42,30,35,66,78,75,53,28,39,45,31,30,53,72,44,83,87,38,39,66,58,34,71,77,51,44,55,71,30,9,43,15,44,22,40,46,45,50,41,24,67,67,9,46,43,55,53,94,90,42,69,34,67,45,71,61,75,33,76,92,50,43,18,16,60,40,51,59,44,33,72,33,64,33,45,76,73,44,68,32,57,56,95,66,30,6,32,40,30,35,34,42,77,38,32,92,85,37,78,60,20,77,51,48,82,53,31,32,36,40,35,42,36,40,35,30,27,93,77,32,41,38,39,35,44,40,38,35,23,70,32,89,53,73,33,79,53,40,45,25,34,40,26,15,36,27,37,48,28,50,70,92,52,55,48,84,45,29,30,29,27,33,30,51,60,54,32,53,30,56,47,95,58,66,41,67,73,84,45,72,44,83,72,51,74,62,52,49,25,23,46,71,77,33,25,54,73,49,79,50,70,33,81,45,44,25,37,40,37,63,52,67,86,39,25,37,38,39,40,28,35,66,80,82,64,41,30,44,34,41,38,57,39,75,74,37,41,18,33,38,38,34,17,69,69,29,41,83,47,41,33,25,68,17,49,18,21,31,43,59,36,40,70,77,50,96,60,64,44,79,80,34,28,58,30,52,28,49,54,56,32,73,53,70,55,48,30,36,40,32,73,78,126,69,59,51,39,39,48,80,47,70,56,95,82,36,64,24,44,36,33,25,17,54,50,34,38,33,34,29,25,32,64,46,17,47,19,39,33,41,43,30,35,65,78,75,52,29,39,46,30,30,54,71,46,83,87,38,40,66,57,34,72,76,52,45,56,72,30,9,42,16,42,22,40,47,45,50,43,23,67,68,9,45,42,55,53,94,92,43,68,36,69,45,70,62,75,34,76,92,52,43,18,16,60,40,51,59,44,31,72,31,64,31,46,76,74,44,67,34,57,56,96,67,27,6,31,40,30,35,33,41,76,38,30,91,86,36,78,60,21,77,52,49,82,52,31,31,38,42,34,43,36,41,36,31,26,92,78,31,42,38,40,36,44,39,37,37,24,70,32,88,55,73,34,79,54,42,44,25,33,40,27,16,36,28,38,48,28,48,68,92,52,56,50,86,45,28,30,29,28,34,30,52,60,53,32,53,31,57,46,95,58,66,41,67,72,84,46,72,42,83,72,50,75,63,50,49,24,22,45,72,77,33,26,53,73,48,78,50,69,36,81,44,44,26,36,40,36,61,53,68,84,39,26,38,39,40,42,28,34,67,80,81,66,40,30,43,34,41,38,58,39,74,76,37,42,17,32,38,38,34,16,68,70,29,42,84,46,38,33,25,69,16,49,16,21,33,42,60,36,40,71,76,49,94,60,63,43,79,80,35,28,58,31,52,29,51,55,56,31,73,52,71,53,46,31,38,40,33,73,77

Sequence (660 aa):
MSEIKAYEGSYQGERAIYLRAGRYEAALLPEIGANLIAFRDVENGNRFLHEPTEEEFASFKAKPWIHGIPVLYPPNRYEDGKFPWNGNVYQFPVNEASTGNHLHGFVADTPWEIEDFGQTKTESYVVAALQVAEGHPVYTYLPHQFTIKLRYSLGANGLSQHIFVQNDGDSELPCLFAFHTSINAPFVPDGDAKDYRVKLTIGERWELSERMLPTGAYQPLTADEIALRDEGVYPFFGEMDNHYTAVPQNGRNRMELTDTKAGVTLVYDVGTSYKQWMIWNNGATEGFFCPEPQINLVNAPHVDLPRDQIGLFSLAPGEIWEETARLYVKMSEIKAYEGSYQGERAIYLRAGRYEAALLPEIGANLIAFRDVENGNRFLHEPTEEEFASFKAKPWIHGIPVLYPPNRYEDGKFPWNGNVYQFPVNEASTGNHLHGFVADTPWEIEDFGQTKTESYVVAALQVAEGHPVYTYLPHQFTIKLRYSLGANGLSQHIFVQNDGDSELPCLFAFHTSINAPFVPDGDAKDYRVKLTIGERWELSERMLPTGAYQPLTADEIALRDEGVYPFFGEMDNHYTAVPQNGRNRMELTDTKAGVTLVYDVGTSYKQWMIWNNGATEGFFCPEPQINLVNAPHVDLPRDQIGLFSLAPGEIWEETARLYVK